Protein AF-A0AAW8DYK6-F1 (afdb_monomer)

Radius of gyration: 87.14 Å; Cα contacts (8 Å, |Δi|>4): 890; chains: 1; bounding box: 174×69×291 Å

Organism: NCBI:txid436515

pLDDT: mean 85.37, std 12.62, range [36.28, 98.88]

Mean predicted aligned error: 20.78 Å

Nearest PDB structures (foldseek):
  3wp8-assembly1_A-3  TM=7.096E-01  e=1.273E-11  Acinetobacter sp. Tol 5
  2gr7-assembly1_B  TM=9.321E-01  e=2.738E-06  Haemophilus influenzae
  3emo-assembly1_B  TM=7.778E-01  e=2.500E-07  Haemophilus influenzae
  2gr8-assembly2_F  TM=9.149E-01  e=6.892E-05  Haemophilus influenzae

InterPro domains:
  IPR005594 Trimeric autotransporter adhesin YadA-like, C-terminal membrane anchor domain [PF03895] (596-650)
  IPR008635 Trimeric autotransporter adhesin YadA-like, stalk domain [PF05662] (486-524)
  IPR008635 Trimeric autotransporter adhesin YadA-like, stalk domain [PF05662] (543-573)
  IPR008640 Trimeric autotransporter adhesin YadA-like, head domain [PF05658] (324-350)
  IPR008640 Trimeric autotransporter adhesin YadA-like, head domain [PF05658] (352-378)
  IPR008640 Trimeric autotransporter adhesin YadA-like, head domain [PF05658] (419-440)
  IPR011049 Serralysin-like metalloprotease, C-terminal [G3DSA:2.150.10.10] (311-384)
  IPR011049 Serralysin-like metalloprotease, C-terminal [G3DSA:2.150.10.10] (410-489)
  IPR011049 Serralysin-like metalloprotease, C-terminal [SSF101967] (318-508)
  IPR011049 Serralysin-like metalloprotease, C-terminal [SSF101967] (529-566)
  IPR045584 Pilin-like [SSF54523] (555-650)

Structure (mmCIF, N/CA/C/O backbone):
data_AF-A0AAW8DYK6-F1
#
_entry.id   AF-A0AAW8DYK6-F1
#
loop_
_atom_site.group_PDB
_atom_site.id
_atom_site.type_symbol
_atom_site.label_atom_id
_atom_site.label_alt_id
_atom_site.label_comp_id
_atom_site.label_asym_id
_atom_site.label_entity_id
_atom_site.label_seq_id
_atom_site.pdbx_PDB_ins_code
_atom_site.Cartn_x
_atom_site.Cartn_y
_atom_site.Cartn_z
_atom_site.occupancy
_atom_site.B_iso_or_equiv
_atom_site.auth_seq_id
_atom_site.auth_comp_id
_atom_site.auth_asym_id
_atom_site.auth_atom_id
_atom_site.pdbx_PDB_model_num
ATOM 1 N N . MET A 1 1 ? 1.230 42.492 115.284 1.00 58.66 1 MET A N 1
ATOM 2 C CA . MET A 1 1 ? 0.742 42.834 113.927 1.00 58.66 1 MET A CA 1
ATOM 3 C C . MET A 1 1 ? 1.812 43.479 113.038 1.00 58.66 1 MET A C 1
ATOM 5 O O . MET A 1 1 ? 1.811 43.166 111.859 1.00 58.66 1 MET A O 1
ATOM 9 N N . SER A 1 2 ? 2.745 44.300 113.548 1.00 58.56 2 SER A N 1
ATOM 10 C CA . SER A 1 2 ? 3.730 45.026 112.711 1.00 58.56 2 SER A CA 1
ATOM 11 C C . SER A 1 2 ? 4.816 44.168 112.032 1.00 58.56 2 SER A C 1
ATOM 13 O O . SER A 1 2 ? 5.280 44.526 110.955 1.00 58.56 2 SER A O 1
ATOM 15 N N . SER A 1 3 ? 5.219 43.036 112.619 1.00 58.53 3 SER A N 1
ATOM 16 C CA . SER A 1 3 ? 6.239 42.132 112.050 1.00 58.53 3 SER A CA 1
ATOM 17 C C . SER A 1 3 ? 5.711 41.234 110.924 1.00 58.53 3 SER A C 1
ATOM 19 O O . SER A 1 3 ? 6.453 40.862 110.013 1.00 58.53 3 SER A O 1
ATOM 21 N N . LEU A 1 4 ? 4.415 40.904 110.969 1.00 60.16 4 LEU A N 1
ATOM 22 C CA . LEU A 1 4 ? 3.748 40.159 109.905 1.00 60.16 4 LEU A CA 1
ATOM 23 C C . LEU A 1 4 ? 3.535 41.063 108.688 1.00 60.16 4 LEU A C 1
ATOM 25 O O . LEU A 1 4 ? 3.834 40.630 107.584 1.00 60.16 4 LEU A O 1
ATOM 29 N N . SER A 1 5 ? 3.145 42.332 108.894 1.00 60.53 5 SER A N 1
ATOM 30 C CA . SER A 1 5 ? 2.970 43.306 107.809 1.00 60.53 5 SER A CA 1
ATOM 31 C C . SER A 1 5 ? 4.272 43.631 107.075 1.00 60.53 5 SER A C 1
ATOM 33 O O . SER A 1 5 ? 4.259 43.735 105.851 1.00 60.53 5 SER A O 1
ATOM 35 N N . THR A 1 6 ? 5.403 43.748 107.786 1.00 68.69 6 THR A N 1
ATOM 36 C CA . THR A 1 6 ? 6.708 43.997 107.152 1.00 68.69 6 THR A CA 1
ATOM 37 C C . THR A 1 6 ? 7.192 42.792 106.351 1.00 68.69 6 THR A C 1
ATOM 39 O O . THR A 1 6 ? 7.628 42.972 105.218 1.00 68.69 6 THR A O 1
ATOM 42 N N . SER A 1 7 ? 7.028 41.571 106.870 1.00 69.06 7 SER A N 1
ATOM 43 C CA . SER A 1 7 ? 7.404 40.334 106.163 1.00 69.06 7 SER A CA 1
ATOM 44 C C . SER A 1 7 ? 6.515 40.055 104.946 1.00 69.06 7 SER A C 1
ATOM 46 O O . SER A 1 7 ? 7.008 39.641 103.900 1.00 69.06 7 SER A O 1
ATOM 48 N N . THR A 1 8 ? 5.207 40.334 105.030 1.00 73.25 8 THR A N 1
ATOM 49 C CA . THR A 1 8 ? 4.325 40.280 103.853 1.00 73.25 8 THR A CA 1
ATOM 50 C C . THR A 1 8 ? 4.643 41.385 102.853 1.00 73.25 8 THR A C 1
ATOM 52 O O . THR A 1 8 ? 4.555 41.139 101.658 1.00 73.25 8 THR A O 1
ATOM 55 N N . SER A 1 9 ? 5.052 42.579 103.300 1.00 74.75 9 SER A N 1
ATOM 56 C CA . SER A 1 9 ? 5.423 43.674 102.392 1.00 74.75 9 SER A CA 1
ATOM 57 C C . SER A 1 9 ? 6.745 43.422 101.662 1.00 74.75 9 SER A C 1
ATOM 59 O O . SER A 1 9 ? 6.841 43.732 100.479 1.00 74.75 9 SER A O 1
ATOM 61 N N . SER A 1 10 ? 7.737 42.814 102.325 1.00 74.94 10 SER A N 1
ATOM 62 C CA . SER A 1 10 ? 9.022 42.454 101.716 1.00 74.94 10 SER A CA 1
ATOM 63 C C . SER A 1 10 ? 8.916 41.211 100.831 1.00 74.94 10 SER A C 1
ATOM 65 O O . SER A 1 10 ? 9.538 41.145 99.772 1.00 74.94 10 SER A O 1
ATOM 67 N N . GLY A 1 11 ? 8.086 40.238 101.220 1.00 78.38 11 GLY A N 1
ATOM 68 C CA . GLY A 1 11 ? 7.734 39.101 100.372 1.00 78.38 11 GLY A CA 1
ATOM 69 C C . GLY A 1 11 ? 6.984 39.542 99.114 1.00 78.38 11 GLY A C 1
ATOM 70 O O . GLY A 1 11 ? 7.321 39.101 98.017 1.00 78.38 11 GLY A O 1
ATOM 71 N N . LEU A 1 12 ? 6.030 40.470 99.254 1.00 79.38 12 LEU A N 1
ATOM 72 C CA . LEU A 1 12 ? 5.294 41.037 98.126 1.00 79.38 12 LEU A CA 1
ATOM 73 C C . LEU A 1 12 ? 6.190 41.911 97.240 1.00 79.38 12 LEU A C 1
ATOM 75 O O . LEU A 1 12 ? 6.109 41.784 96.028 1.00 79.38 12 LEU A O 1
ATOM 79 N N . SER A 1 13 ? 7.092 42.728 97.796 1.00 79.50 13 SER A N 1
ATOM 80 C CA . SER A 1 13 ? 8.023 43.531 96.987 1.00 79.50 13 SER A CA 1
ATOM 81 C C . SER A 1 13 ? 9.039 42.673 96.226 1.00 79.50 13 SER A C 1
ATOM 83 O O . SER A 1 13 ? 9.347 42.970 95.075 1.00 79.50 13 SER A O 1
ATOM 85 N N . THR A 1 14 ? 9.515 41.576 96.826 1.00 82.00 14 THR A N 1
ATOM 86 C CA . THR A 1 14 ? 10.389 40.599 96.156 1.00 82.00 14 THR A CA 1
ATOM 87 C C . THR A 1 14 ? 9.632 39.858 95.055 1.00 82.00 14 THR A C 1
ATOM 89 O O . THR A 1 14 ? 10.159 39.684 93.960 1.00 82.00 14 THR A O 1
ATOM 92 N N . ALA A 1 15 ? 8.377 39.472 95.307 1.00 80.75 15 ALA A N 1
ATOM 93 C CA . ALA A 1 15 ? 7.514 38.878 94.292 1.00 80.75 15 ALA A CA 1
ATOM 94 C C . ALA A 1 15 ? 7.251 39.853 93.132 1.00 80.75 15 ALA A C 1
ATOM 96 O O . ALA A 1 15 ? 7.406 39.455 91.983 1.00 80.75 15 ALA A O 1
ATOM 97 N N . THR A 1 16 ? 6.947 41.125 93.410 1.00 84.38 16 THR A N 1
ATOM 98 C CA . THR A 1 16 ? 6.774 42.165 92.383 1.00 84.38 16 THR A CA 1
ATOM 99 C C . THR A 1 16 ? 8.057 42.387 91.585 1.00 84.38 16 THR A C 1
ATOM 101 O O . THR A 1 16 ? 8.009 42.349 90.366 1.00 84.38 16 THR A O 1
ATOM 104 N N . SER A 1 17 ? 9.220 42.499 92.235 1.00 82.38 17 SER A N 1
ATOM 105 C CA . SER A 1 17 ? 10.518 42.652 91.553 1.00 82.38 17 SER A CA 1
ATOM 106 C C . SER A 1 17 ? 10.873 41.445 90.670 1.00 82.38 17 SER A C 1
ATOM 108 O O . SER A 1 17 ? 11.384 41.600 89.560 1.00 82.38 17 SER A O 1
ATOM 110 N N . ASN A 1 18 ? 10.554 40.227 91.121 1.00 86.81 18 ASN A N 1
ATOM 111 C CA . ASN A 1 18 ? 10.723 39.013 90.323 1.00 86.81 18 ASN A CA 1
ATOM 112 C C . ASN A 1 18 ? 9.743 38.967 89.143 1.00 86.81 18 ASN A C 1
ATOM 114 O O . ASN A 1 18 ? 10.127 38.532 88.061 1.00 86.81 18 ASN A O 1
ATOM 118 N N . ILE A 1 19 ? 8.502 39.426 89.330 1.00 85.50 19 ILE A N 1
ATOM 119 C CA . ILE A 1 19 ? 7.505 39.558 88.258 1.00 85.50 19 ILE A CA 1
ATOM 120 C C . ILE A 1 19 ? 7.951 40.618 87.244 1.00 85.50 19 ILE A C 1
ATOM 122 O O . ILE A 1 19 ? 7.862 40.365 86.048 1.00 85.50 19 ILE A O 1
ATOM 126 N N . ASP A 1 20 ? 8.500 41.748 87.684 1.00 86.38 20 ASP A N 1
ATOM 127 C CA . ASP A 1 20 ? 9.033 42.800 86.812 1.00 86.38 20 ASP A CA 1
ATOM 128 C C . ASP A 1 20 ? 10.287 42.323 86.058 1.00 86.38 20 ASP A C 1
ATOM 130 O O . ASP A 1 20 ? 10.437 42.568 84.860 1.00 86.38 20 ASP A O 1
ATOM 134 N N . SER A 1 21 ? 11.164 41.562 86.717 1.00 83.50 21 SER A N 1
ATOM 135 C CA . SER A 1 21 ? 12.3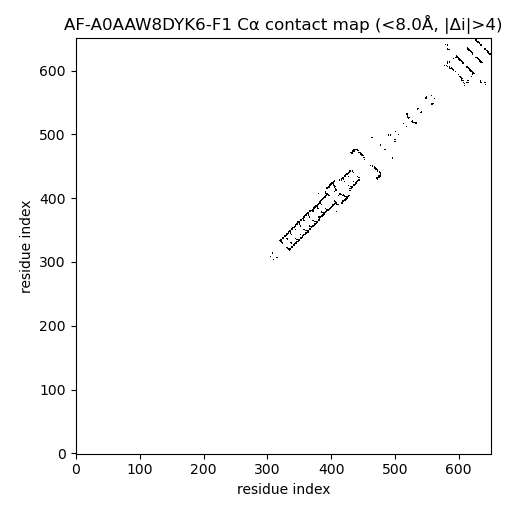37 40.930 86.092 1.00 83.50 21 SER A CA 1
ATOM 136 C C . SER A 1 21 ? 11.935 39.846 85.086 1.00 83.50 21 SER A C 1
ATOM 138 O O . SER A 1 21 ? 12.523 39.731 84.013 1.00 83.50 21 SER A O 1
ATOM 140 N N . LEU A 1 22 ? 10.895 39.066 85.390 1.00 86.50 22 LEU A N 1
ATOM 141 C CA . LEU A 1 22 ? 10.335 38.086 84.464 1.00 86.50 22 LEU A CA 1
ATOM 142 C C . LEU A 1 22 ? 9.609 38.771 83.299 1.00 86.50 22 LEU A C 1
ATOM 144 O O . LEU A 1 22 ? 9.723 38.315 82.170 1.00 86.50 22 LEU A O 1
ATOM 148 N N . SER A 1 23 ? 8.914 39.881 83.548 1.00 85.81 23 SER A N 1
ATOM 149 C CA . SER A 1 23 ? 8.244 40.704 82.536 1.00 85.81 23 SER A CA 1
ATOM 150 C C . SER A 1 23 ? 9.254 41.330 81.572 1.00 85.81 23 SER A C 1
ATOM 152 O O . SER A 1 23 ? 9.101 41.239 80.356 1.00 85.81 23 SER A O 1
ATOM 154 N N . THR A 1 24 ? 10.348 41.885 82.094 1.00 87.69 24 THR A N 1
ATOM 155 C CA . THR A 1 24 ? 11.456 42.410 81.281 1.00 87.69 24 THR A CA 1
ATOM 156 C C . THR A 1 24 ? 12.209 41.293 80.548 1.00 87.69 24 THR A C 1
ATOM 158 O O . THR A 1 24 ? 12.516 41.439 79.364 1.00 87.69 24 THR A O 1
ATOM 161 N N . GLY A 1 25 ? 12.432 40.139 81.185 1.00 88.31 25 GLY A N 1
ATOM 162 C CA . GLY A 1 25 ? 12.988 38.938 80.548 1.00 88.31 25 GLY A CA 1
ATOM 163 C C . GLY A 1 25 ? 12.100 38.376 79.430 1.00 88.31 25 GLY A C 1
ATOM 164 O O . GLY A 1 25 ? 12.584 37.978 78.369 1.00 88.31 25 GLY A O 1
ATOM 165 N N . LEU A 1 26 ? 10.781 38.401 79.617 1.00 86.69 26 LEU A N 1
ATOM 166 C CA . LEU A 1 26 ? 9.815 37.973 78.611 1.00 86.69 26 LEU A CA 1
ATOM 167 C C . LEU A 1 26 ? 9.705 38.994 77.473 1.00 86.69 26 LEU A C 1
ATOM 169 O O . LEU A 1 26 ? 9.664 38.598 76.316 1.00 86.69 26 LEU A O 1
ATOM 173 N N . SER A 1 27 ? 9.742 40.293 77.775 1.00 86.00 27 SER A N 1
ATOM 174 C CA . SER A 1 27 ? 9.750 41.378 76.783 1.00 86.00 27 SER A CA 1
ATOM 175 C C . SER A 1 27 ? 11.005 41.355 75.902 1.00 86.00 27 SER A C 1
ATOM 177 O O . SER A 1 27 ? 10.920 41.474 74.678 1.00 86.00 27 SER A O 1
ATOM 179 N N . THR A 1 28 ? 12.178 41.117 76.496 1.00 88.62 28 THR A N 1
ATOM 180 C CA . THR A 1 28 ? 13.433 40.932 75.746 1.00 88.62 28 THR A CA 1
ATOM 181 C C . THR A 1 28 ? 13.408 39.653 74.913 1.00 88.62 28 THR A C 1
ATOM 183 O O . THR A 1 28 ? 13.816 39.678 73.754 1.00 88.62 28 THR A O 1
ATOM 186 N N . THR A 1 29 ? 12.854 38.558 75.442 1.00 89.50 29 THR A N 1
ATOM 187 C CA . THR A 1 29 ? 12.637 37.324 74.669 1.00 89.50 29 THR A CA 1
ATOM 188 C C . THR A 1 29 ? 11.692 37.562 73.490 1.00 89.50 29 THR A C 1
ATOM 190 O O . THR A 1 29 ? 12.017 37.163 72.376 1.00 89.50 29 THR A O 1
ATOM 193 N N . ASN A 1 30 ? 10.575 38.268 73.694 1.00 89.12 30 ASN A N 1
ATOM 194 C CA . ASN A 1 30 ? 9.631 38.618 72.632 1.00 89.12 30 ASN A CA 1
ATOM 195 C C . ASN A 1 30 ? 10.302 39.484 71.561 1.00 89.12 30 ASN A C 1
ATOM 197 O O . ASN A 1 30 ? 10.228 39.164 70.384 1.00 89.12 30 ASN A O 1
ATOM 201 N N . SER A 1 31 ? 11.056 40.507 71.971 1.00 87.94 31 SER A N 1
ATOM 202 C CA . SER A 1 31 ? 11.798 41.386 71.056 1.00 87.94 31 SER A CA 1
ATOM 203 C C . SER A 1 31 ? 12.863 40.629 70.249 1.00 87.94 31 SER A C 1
ATOM 205 O O . SER A 1 31 ? 13.065 40.906 69.065 1.00 87.94 31 SER A O 1
ATOM 207 N N . ASN A 1 32 ? 13.533 39.646 70.860 1.00 90.50 32 ASN A N 1
ATOM 208 C CA . ASN A 1 32 ? 14.497 38.783 70.176 1.00 90.50 32 ASN A CA 1
ATOM 209 C C . ASN A 1 32 ? 13.809 37.830 69.190 1.00 90.50 32 ASN A C 1
ATOM 211 O O . ASN A 1 32 ? 14.317 37.633 68.087 1.00 90.50 32 ASN A O 1
ATOM 215 N N . VAL A 1 33 ? 12.653 37.267 69.554 1.00 89.44 33 VAL A N 1
ATOM 216 C CA . VAL A 1 33 ? 11.831 36.437 68.660 1.00 89.44 33 VAL A CA 1
ATOM 217 C C . VAL A 1 33 ? 11.301 37.264 67.488 1.00 89.44 33 VAL A C 1
ATOM 219 O O . VAL A 1 33 ? 11.399 36.816 66.348 1.00 89.44 33 VAL A O 1
ATOM 222 N N . ASP A 1 34 ? 10.839 38.489 67.730 1.00 88.38 34 ASP A N 1
ATOM 223 C CA . ASP A 1 34 ? 10.388 39.417 66.689 1.00 88.38 34 ASP A CA 1
ATOM 224 C C . ASP A 1 34 ? 11.538 39.800 65.748 1.00 88.38 34 ASP A C 1
ATOM 226 O O . ASP A 1 34 ? 11.386 39.784 64.525 1.00 88.38 34 ASP A O 1
ATOM 230 N N . SER A 1 35 ? 12.725 40.073 66.296 1.00 87.00 35 SER A N 1
ATOM 231 C CA . SER A 1 35 ? 13.928 40.390 65.514 1.00 87.00 35 SER A CA 1
ATOM 232 C C . SER A 1 35 ? 14.412 39.196 64.690 1.00 87.00 35 SER A C 1
ATOM 234 O O . SER A 1 35 ? 14.801 39.359 63.531 1.00 87.00 35 SER A O 1
ATOM 236 N N . LEU A 1 36 ? 14.356 37.984 65.252 1.00 89.56 36 LEU A N 1
ATOM 237 C CA . LEU A 1 36 ? 14.702 36.750 64.552 1.00 89.56 36 LEU A CA 1
ATOM 238 C C . LEU A 1 36 ? 13.676 36.421 63.462 1.00 89.56 36 LEU A C 1
ATOM 240 O O . LEU A 1 36 ? 14.070 36.053 62.360 1.00 89.56 36 LEU A O 1
ATOM 244 N N . SER A 1 37 ? 12.382 36.609 63.727 1.00 86.06 37 SER A N 1
ATOM 245 C CA . SER A 1 37 ? 11.296 36.463 62.748 1.00 86.06 37 SER A CA 1
ATOM 246 C C . SER A 1 37 ? 11.445 37.462 61.597 1.00 86.06 37 SER A C 1
ATOM 248 O O . SER A 1 37 ? 11.388 37.093 60.422 1.00 86.06 37 SER A O 1
ATOM 250 N N . THR A 1 38 ? 11.753 38.721 61.914 1.00 89.25 38 THR A N 1
ATOM 251 C CA . THR A 1 38 ? 11.997 39.777 60.922 1.00 89.25 38 THR A CA 1
ATOM 252 C C . THR A 1 38 ? 13.256 39.494 60.099 1.00 89.25 38 THR A C 1
ATOM 254 O O . THR A 1 38 ? 13.237 39.609 58.875 1.00 89.25 38 THR A O 1
ATOM 257 N N . SER A 1 39 ? 14.344 39.052 60.735 1.00 88.81 39 SER A N 1
ATOM 258 C CA . SER A 1 39 ? 15.591 38.708 60.036 1.00 88.81 39 SER A CA 1
ATOM 259 C C . SER A 1 39 ? 15.436 37.452 59.176 1.00 88.81 39 SER A C 1
ATOM 261 O O . SER A 1 39 ? 15.937 37.408 58.056 1.00 88.81 39 SER A O 1
ATOM 263 N N . THR A 1 40 ? 14.700 36.448 59.661 1.00 87.94 40 THR A N 1
ATOM 264 C CA . THR A 1 40 ? 14.429 35.205 58.923 1.00 87.94 40 THR A CA 1
ATOM 265 C C . THR A 1 40 ? 13.505 35.465 57.738 1.00 87.94 40 THR A C 1
ATOM 267 O O . THR A 1 40 ? 13.787 34.992 56.642 1.00 87.94 40 THR A O 1
ATOM 270 N N . SER A 1 41 ? 12.443 36.258 57.914 1.00 86.44 41 SER A N 1
ATOM 271 C CA . SER A 1 41 ? 11.548 36.644 56.815 1.00 86.44 41 SER A CA 1
ATOM 272 C C . SER A 1 41 ? 12.256 37.507 55.771 1.00 86.44 41 SER A C 1
ATOM 274 O O . SER A 1 41 ? 12.096 37.245 54.584 1.00 86.44 41 SER A O 1
ATOM 276 N N . SER A 1 42 ? 13.105 38.453 56.189 1.00 89.00 42 SER A N 1
ATOM 277 C CA . SER A 1 42 ? 13.919 39.278 55.280 1.00 89.00 42 SER A CA 1
ATOM 278 C C . SER A 1 42 ? 14.994 38.458 54.552 1.00 89.00 42 SER A C 1
ATOM 280 O O . SER A 1 42 ? 15.257 38.659 53.364 1.00 89.00 42 SER A O 1
ATOM 282 N N . GLY A 1 43 ? 15.617 37.497 55.241 1.00 90.62 43 GLY A N 1
ATOM 283 C CA . GLY A 1 43 ? 16.561 36.556 54.639 1.00 90.62 43 GLY A CA 1
ATOM 284 C C . GLY A 1 43 ? 15.878 35.651 53.614 1.00 90.62 43 GLY A C 1
ATOM 285 O O . GLY A 1 43 ? 16.372 35.495 52.497 1.00 90.62 43 GLY A O 1
ATOM 286 N N . LEU A 1 44 ? 14.700 35.122 53.953 1.00 87.88 44 LEU A N 1
ATOM 287 C CA . LEU A 1 44 ? 13.907 34.281 53.062 1.00 87.88 44 LEU A CA 1
ATOM 288 C C . LEU A 1 44 ? 13.348 35.068 51.871 1.00 87.88 44 LEU A C 1
ATOM 290 O O . LEU A 1 44 ? 13.362 34.555 50.754 1.00 87.88 44 LEU A O 1
ATOM 294 N N . SER A 1 45 ? 12.915 36.317 52.061 1.00 87.75 45 SER A N 1
ATOM 295 C CA . SER A 1 45 ? 12.462 37.173 50.960 1.00 87.75 45 SER A CA 1
ATOM 296 C C . SER A 1 45 ? 13.610 37.498 50.007 1.00 87.75 45 SER A C 1
ATOM 298 O O . SER A 1 45 ? 13.436 37.428 48.798 1.00 87.75 45 SER A O 1
ATOM 300 N N . THR A 1 46 ? 14.808 37.775 50.529 1.00 90.94 46 THR A N 1
ATOM 301 C CA . THR A 1 46 ? 16.004 38.025 49.708 1.00 90.94 46 THR A CA 1
ATOM 302 C C . THR A 1 46 ? 16.419 36.777 48.925 1.00 90.94 46 THR A C 1
ATOM 304 O O . THR A 1 46 ? 16.742 36.869 47.738 1.00 90.94 46 THR A O 1
ATOM 307 N N . ALA A 1 47 ? 16.364 35.599 49.555 1.00 88.25 47 ALA A N 1
ATOM 308 C CA . ALA A 1 47 ? 16.609 34.325 48.885 1.00 88.25 47 ALA A CA 1
ATOM 309 C C . ALA A 1 47 ? 15.563 34.050 47.791 1.00 88.25 47 ALA A C 1
ATOM 311 O O . ALA A 1 47 ? 15.933 33.674 46.682 1.00 88.25 47 ALA A O 1
ATOM 312 N N . THR A 1 48 ? 14.284 34.315 48.068 1.00 89.75 48 THR A N 1
ATOM 313 C CA . THR A 1 48 ? 13.185 34.172 47.097 1.00 89.75 48 THR A CA 1
ATOM 314 C C . THR A 1 48 ? 13.391 35.098 45.899 1.00 89.75 48 THR A C 1
ATOM 316 O O . THR A 1 48 ? 13.438 34.624 44.770 1.00 89.75 48 THR A O 1
ATOM 319 N N . SER A 1 49 ? 13.668 36.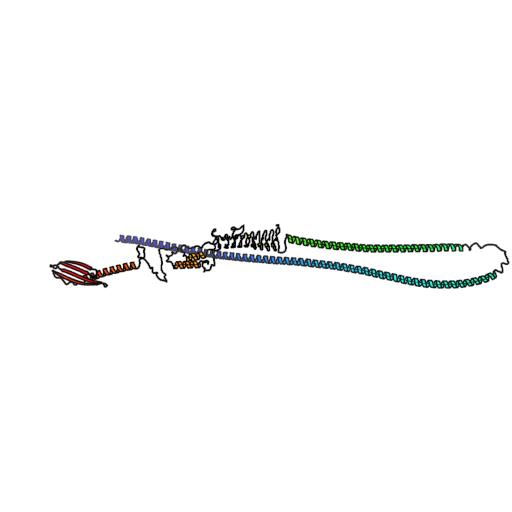385 46.128 1.00 88.88 49 SER A N 1
ATOM 320 C CA . SER A 1 49 ? 13.966 37.349 45.059 1.00 88.88 49 SER A CA 1
ATOM 321 C C . SER A 1 49 ? 15.200 36.969 44.234 1.00 88.88 49 SER A C 1
ATOM 323 O O . SER A 1 49 ? 15.244 37.208 43.025 1.00 88.88 49 SER A O 1
ATOM 325 N N . SER A 1 50 ? 16.215 36.368 44.863 1.00 93.31 50 SER A N 1
ATOM 326 C CA . SER A 1 50 ? 17.413 35.881 44.167 1.00 93.31 50 SER A CA 1
ATOM 327 C C . SER A 1 50 ? 17.106 34.659 43.299 1.00 93.31 50 SER A C 1
ATOM 329 O O . SER A 1 50 ? 17.604 34.566 42.179 1.00 93.31 50 SER A O 1
ATOM 331 N N . ILE A 1 51 ? 16.254 33.750 43.782 1.00 90.94 51 ILE A N 1
ATOM 332 C CA . ILE A 1 51 ? 15.764 32.594 43.020 1.00 90.94 51 ILE A CA 1
ATOM 333 C C . ILE A 1 51 ? 14.896 33.056 41.845 1.00 90.94 51 ILE A C 1
ATOM 335 O O . ILE A 1 51 ? 15.082 32.561 40.736 1.00 90.94 51 ILE A O 1
ATOM 339 N N . ASP A 1 52 ? 14.022 34.043 42.037 1.00 90.25 52 ASP A N 1
ATOM 340 C CA . ASP A 1 52 ? 13.204 34.622 40.963 1.00 90.25 52 ASP A CA 1
ATOM 341 C C . ASP A 1 52 ? 14.070 35.326 39.907 1.00 90.25 52 ASP A C 1
ATOM 343 O O . ASP A 1 52 ? 13.872 35.160 38.700 1.00 90.25 52 ASP A O 1
ATOM 347 N N . SER A 1 53 ? 15.100 36.056 40.341 1.00 87.75 53 SER A N 1
ATOM 348 C CA . SER A 1 53 ? 16.080 36.684 39.443 1.00 87.75 53 SER A CA 1
ATOM 349 C C . SER A 1 53 ? 16.894 35.641 38.668 1.00 87.75 53 SER A C 1
ATOM 351 O O . SER A 1 53 ? 17.160 35.800 37.477 1.00 87.75 53 SER A O 1
ATOM 353 N N . LEU A 1 54 ? 17.254 34.528 39.310 1.00 90.25 54 LEU A N 1
ATOM 354 C CA . LEU A 1 54 ? 17.936 33.421 38.646 1.00 90.25 54 LEU A CA 1
ATOM 355 C C . LEU A 1 54 ? 17.003 32.684 37.674 1.00 90.25 54 LEU A C 1
ATOM 357 O O . LEU A 1 54 ? 17.427 32.329 36.580 1.00 90.25 54 LEU A O 1
ATOM 361 N N . SER A 1 55 ? 15.733 32.501 38.033 1.00 88.06 55 SER A N 1
ATOM 362 C CA . SER A 1 55 ? 14.698 31.893 37.190 1.00 88.06 55 SER A CA 1
ATOM 363 C C . SER A 1 55 ? 14.435 32.722 35.931 1.00 88.06 55 SER A C 1
ATOM 365 O O . SER A 1 55 ? 14.410 32.194 34.815 1.00 88.06 55 SER A O 1
ATOM 367 N N . THR A 1 56 ? 14.325 34.043 36.080 1.00 90.31 56 THR A N 1
ATOM 368 C CA . THR A 1 56 ? 14.187 34.977 34.953 1.00 90.31 56 THR A CA 1
ATOM 369 C C . THR A 1 56 ? 15.457 35.028 34.098 1.00 90.31 56 THR A C 1
ATOM 371 O O . THR A 1 56 ? 15.369 34.970 32.868 1.00 90.31 56 THR A O 1
ATOM 374 N N . GLY A 1 57 ? 16.646 35.035 34.712 1.00 91.25 57 GLY A N 1
ATOM 375 C CA . GLY A 1 57 ? 17.930 34.949 34.007 1.00 91.25 57 GLY A CA 1
ATOM 376 C C . GLY A 1 57 ? 18.105 33.639 33.228 1.00 91.25 57 GLY A C 1
ATOM 377 O O . GLY A 1 57 ? 18.533 33.645 32.069 1.00 91.25 57 GLY A O 1
ATOM 378 N N . LEU A 1 58 ? 17.701 32.512 33.815 1.00 88.31 58 LEU A N 1
ATOM 379 C CA . LEU A 1 58 ? 17.735 31.201 33.171 1.00 88.31 58 LEU A CA 1
ATOM 380 C C . LEU A 1 58 ? 16.707 31.108 32.038 1.00 88.31 58 LEU A C 1
ATOM 382 O O . LEU A 1 58 ? 17.035 30.614 30.963 1.00 88.31 58 LEU A O 1
ATOM 386 N N . SER A 1 59 ? 15.504 31.655 32.225 1.00 86.44 59 SER A N 1
ATOM 387 C CA . SER A 1 59 ? 14.470 31.726 31.181 1.00 86.44 59 SER A CA 1
ATOM 388 C C . SER A 1 59 ? 14.917 32.577 29.990 1.00 86.44 59 SER A C 1
ATOM 390 O O . SER A 1 59 ? 14.705 32.203 28.834 1.00 86.44 59 SER A O 1
ATOM 392 N N . THR A 1 60 ? 15.603 33.690 30.258 1.00 89.56 60 THR A N 1
ATOM 393 C CA . THR A 1 60 ? 16.205 34.547 29.225 1.00 89.56 60 THR A CA 1
ATOM 394 C C . THR A 1 60 ? 17.317 33.804 28.487 1.00 89.56 60 THR A C 1
ATOM 396 O O . THR A 1 60 ? 17.352 33.800 27.259 1.00 89.56 60 THR A O 1
ATOM 399 N N . THR A 1 61 ? 18.182 33.091 29.215 1.00 90.12 61 THR A N 1
ATOM 400 C CA . THR A 1 61 ? 19.240 32.257 28.624 1.00 90.12 61 THR A CA 1
ATOM 401 C C . THR A 1 61 ? 18.651 31.152 27.747 1.00 90.12 61 THR A C 1
ATOM 403 O O . THR A 1 61 ? 19.082 30.980 26.610 1.00 90.12 61 THR A O 1
ATOM 406 N N . ASN A 1 62 ? 17.615 30.456 28.218 1.00 89.06 62 ASN A N 1
ATOM 407 C CA . ASN A 1 62 ? 16.921 29.419 27.457 1.00 89.06 62 ASN A CA 1
ATOM 408 C C . ASN A 1 62 ? 16.258 29.980 26.187 1.00 89.06 62 ASN A C 1
ATOM 410 O O . ASN A 1 62 ? 16.319 29.362 25.124 1.00 89.06 62 ASN A O 1
ATOM 414 N N . SER A 1 63 ? 15.679 31.180 26.273 1.00 87.44 63 SER A N 1
ATOM 415 C CA . SER A 1 63 ? 15.085 31.880 25.126 1.00 87.44 63 SER A CA 1
ATOM 416 C C . SER A 1 63 ? 16.143 32.310 24.107 1.00 87.44 63 SER A C 1
ATOM 418 O O . SER A 1 63 ? 15.936 32.159 22.902 1.00 87.44 63 SER A O 1
ATOM 420 N N . ASN A 1 64 ? 17.306 32.775 24.570 1.00 90.88 64 ASN A N 1
ATOM 421 C CA . ASN A 1 64 ? 18.436 33.134 23.714 1.00 90.88 64 ASN A CA 1
ATOM 422 C C . ASN A 1 64 ? 19.042 31.903 23.030 1.00 90.88 64 ASN A C 1
ATOM 424 O O . ASN A 1 64 ? 19.302 31.945 21.832 1.00 90.88 64 ASN A O 1
ATOM 428 N N . VAL A 1 65 ? 19.210 30.790 23.752 1.00 90.50 65 VAL A N 1
ATOM 429 C CA . VAL A 1 65 ? 19.670 29.512 23.182 1.00 90.50 65 VAL A CA 1
ATOM 430 C C . VAL A 1 65 ? 18.669 28.986 22.157 1.00 90.50 65 VAL A C 1
ATOM 432 O O . VAL A 1 65 ? 19.069 28.577 21.069 1.00 90.50 65 VAL A O 1
ATOM 435 N N . SER A 1 66 ? 17.369 29.067 22.451 1.00 87.19 66 SER A N 1
ATOM 436 C CA . SER A 1 66 ? 16.316 28.688 21.504 1.00 87.19 66 SER A CA 1
ATOM 437 C C . SER A 1 66 ? 16.379 29.553 20.244 1.00 87.19 66 SER A C 1
ATOM 439 O O . SER A 1 66 ? 16.458 29.015 19.144 1.00 87.19 66 SER A O 1
ATOM 441 N N . SER A 1 67 ? 16.466 30.877 20.396 1.00 86.00 67 SER A N 1
ATOM 442 C CA . SER A 1 67 ? 16.564 31.829 19.278 1.00 86.00 67 SER A CA 1
ATOM 443 C C . SER A 1 67 ? 17.836 31.635 18.448 1.00 86.00 67 SER A C 1
ATOM 445 O O . SER A 1 67 ? 17.817 31.756 17.220 1.00 86.00 67 SER A O 1
ATOM 447 N N . LEU A 1 68 ? 18.953 31.304 19.098 1.00 89.19 68 LEU A N 1
ATOM 448 C CA . LEU A 1 68 ? 20.207 30.992 18.426 1.00 89.19 68 LEU A CA 1
ATOM 449 C C . LEU A 1 68 ? 20.109 29.661 17.675 1.00 89.19 68 LEU A C 1
ATOM 451 O O . LEU A 1 68 ? 20.552 29.585 16.535 1.00 89.19 68 LEU A O 1
ATOM 455 N N . SER A 1 69 ? 19.473 28.640 18.258 1.00 84.62 69 SER A N 1
ATOM 456 C CA . SER A 1 69 ? 19.250 27.348 17.599 1.00 84.62 69 SER A CA 1
ATOM 457 C C . SER A 1 69 ? 18.357 27.483 16.363 1.00 84.62 69 SER A C 1
ATOM 459 O O . SER A 1 69 ? 18.680 26.931 15.311 1.00 84.62 69 SER A O 1
ATOM 461 N N . THR A 1 70 ? 17.294 28.293 16.441 1.00 86.25 70 THR A N 1
ATOM 462 C CA . THR A 1 70 ? 16.414 28.567 15.302 1.00 86.25 70 THR A CA 1
ATOM 463 C C . THR A 1 70 ? 17.130 29.380 14.234 1.00 86.25 70 THR A C 1
ATOM 465 O O . THR A 1 70 ? 17.002 29.065 13.055 1.00 86.25 70 THR A O 1
ATOM 468 N N . SER A 1 71 ? 17.927 30.381 14.627 1.00 86.69 71 SER A N 1
ATOM 469 C CA . SER A 1 71 ? 18.702 31.210 13.692 1.00 86.69 71 SER A CA 1
ATOM 470 C C . SER A 1 71 ? 19.829 30.426 13.016 1.00 86.69 71 SER A C 1
ATOM 472 O O . SER A 1 71 ? 20.103 30.614 11.835 1.00 86.69 71 SER A O 1
ATOM 474 N N . PHE A 1 72 ? 20.472 29.509 13.739 1.00 89.75 72 PHE A N 1
ATOM 475 C CA . PHE A 1 72 ? 21.507 28.641 13.188 1.00 89.75 72 PHE A CA 1
ATOM 476 C C . PHE A 1 72 ? 20.911 27.582 12.254 1.00 89.75 72 PHE A C 1
ATOM 478 O O . PHE A 1 72 ? 21.442 27.348 11.172 1.00 89.75 72 PHE A O 1
ATOM 485 N N . SER A 1 73 ? 19.773 26.986 12.624 1.00 84.44 73 SER A N 1
ATOM 486 C CA . SER A 1 73 ? 19.042 26.040 11.775 1.00 84.44 73 SER A CA 1
ATOM 487 C C . SER A 1 73 ? 18.538 26.697 10.484 1.00 84.44 73 SER A C 1
ATOM 489 O O . SER A 1 73 ? 18.744 26.153 9.397 1.00 84.44 73 SER A O 1
ATOM 491 N N . SER A 1 74 ? 17.956 27.899 10.571 1.00 85.88 74 SER A N 1
ATOM 492 C CA . SER A 1 74 ? 17.508 28.653 9.395 1.00 85.88 74 SER A CA 1
ATOM 493 C C . SER A 1 74 ? 18.682 29.124 8.534 1.00 85.88 74 SER A C 1
ATOM 495 O O . SER A 1 74 ? 18.625 29.009 7.307 1.00 85.88 74 SER A O 1
ATOM 497 N N . GLY A 1 75 ? 19.781 29.565 9.153 1.00 89.38 75 GLY A N 1
ATOM 498 C CA . GLY A 1 75 ? 21.029 29.900 8.470 1.00 89.38 75 GLY A CA 1
ATOM 499 C C . GLY A 1 75 ? 21.615 28.708 7.711 1.00 89.38 75 GLY A C 1
ATOM 500 O O . GLY A 1 75 ? 21.947 28.832 6.533 1.00 89.38 75 GLY A O 1
ATOM 501 N N . LEU A 1 76 ? 21.659 27.528 8.336 1.00 85.25 76 LEU A N 1
ATOM 502 C CA . LEU A 1 76 ? 22.150 26.302 7.707 1.00 85.25 76 LEU A CA 1
ATOM 503 C C . LEU A 1 76 ? 21.231 25.826 6.574 1.00 85.25 76 LEU A C 1
ATOM 505 O O . LEU A 1 76 ? 21.721 25.425 5.522 1.00 85.25 76 LEU A O 1
ATOM 509 N N . SER A 1 77 ? 19.909 25.927 6.737 1.00 83.62 77 SER A N 1
ATOM 510 C CA . SER A 1 77 ? 18.937 25.622 5.676 1.00 83.62 77 SER A CA 1
ATOM 511 C C . SER A 1 77 ? 19.067 26.577 4.482 1.00 83.62 77 SER A C 1
ATOM 513 O O . SER A 1 77 ? 18.986 26.166 3.321 1.00 83.62 77 SER A O 1
ATOM 515 N N . THR A 1 78 ? 19.311 27.862 4.747 1.00 88.81 78 THR A N 1
ATOM 516 C CA . THR A 1 78 ? 19.551 28.872 3.705 1.00 88.81 78 THR A CA 1
ATOM 517 C C . THR A 1 78 ? 20.875 28.603 2.984 1.00 88.81 78 THR A C 1
ATOM 519 O O . THR A 1 78 ? 20.938 28.650 1.759 1.00 88.81 78 THR A O 1
ATOM 522 N N . ALA A 1 79 ? 21.925 28.223 3.715 1.00 85.50 79 ALA A N 1
ATOM 523 C CA . ALA A 1 79 ? 23.195 27.818 3.121 1.00 85.50 79 ALA A CA 1
ATOM 524 C C . ALA A 1 79 ? 23.053 26.542 2.273 1.00 85.50 79 ALA A C 1
ATOM 526 O O . ALA A 1 79 ? 23.563 26.489 1.157 1.00 85.50 79 ALA A O 1
ATOM 527 N N . TYR A 1 80 ? 22.313 25.538 2.753 1.00 86.56 80 TYR A N 1
ATOM 528 C CA . TYR A 1 80 ? 22.064 24.295 2.021 1.00 86.56 80 TYR A CA 1
ATOM 529 C C . TYR A 1 80 ? 21.286 24.540 0.722 1.00 86.56 80 TYR A C 1
ATOM 531 O O . TYR A 1 80 ? 21.685 24.065 -0.340 1.00 86.56 80 TYR A O 1
ATOM 539 N N . SER A 1 81 ? 20.216 25.339 0.778 1.00 85.12 81 SER A N 1
ATOM 540 C CA . SER A 1 81 ? 19.451 25.732 -0.415 1.00 85.12 81 SER A CA 1
ATOM 541 C C . SER A 1 81 ? 20.272 26.589 -1.385 1.00 85.12 81 SER A C 1
ATOM 543 O O . SER A 1 81 ? 20.169 26.399 -2.599 1.00 85.12 81 SER A O 1
ATOM 545 N N . GLY A 1 82 ? 21.149 27.462 -0.879 1.00 90.06 82 GLY A N 1
ATOM 546 C CA . GLY A 1 82 ? 22.116 28.211 -1.683 1.00 90.06 82 GLY A CA 1
ATOM 547 C C . GLY A 1 82 ? 23.122 27.304 -2.399 1.00 90.06 82 GLY A C 1
ATOM 548 O O . GLY A 1 82 ? 23.321 27.441 -3.604 1.00 90.06 82 GLY A O 1
ATOM 549 N N . ILE A 1 83 ? 23.698 26.323 -1.699 1.00 88.38 83 ILE A N 1
ATOM 550 C CA . ILE A 1 83 ? 24.622 25.332 -2.276 1.00 88.38 83 ILE A CA 1
ATOM 551 C C . ILE A 1 83 ? 23.910 24.461 -3.316 1.00 88.38 83 ILE A C 1
ATOM 553 O O . ILE A 1 83 ? 24.466 24.196 -4.380 1.00 88.38 83 ILE A O 1
ATOM 557 N N . PHE A 1 84 ? 22.669 24.047 -3.055 1.00 89.31 84 PHE A N 1
ATOM 558 C CA . PHE A 1 84 ? 21.872 23.272 -4.005 1.00 89.31 84 PHE A CA 1
ATOM 559 C C . PHE A 1 84 ? 21.528 24.085 -5.265 1.00 89.31 84 PHE A C 1
ATOM 561 O O . PHE A 1 84 ? 21.662 23.599 -6.390 1.00 89.31 84 PHE A O 1
ATOM 568 N N . SER A 1 85 ? 21.161 25.357 -5.098 1.00 84.19 85 SER A N 1
ATOM 569 C CA . SER A 1 85 ? 20.925 26.289 -6.212 1.00 84.19 85 SER A CA 1
ATOM 570 C C . SER A 1 85 ? 22.204 26.546 -7.017 1.00 84.19 85 SER A C 1
ATOM 572 O O . SER A 1 85 ? 22.181 26.586 -8.244 1.00 84.19 85 SER A O 1
ATOM 574 N N . LEU A 1 86 ? 23.353 26.642 -6.347 1.00 87.75 86 LEU A N 1
ATOM 575 C CA . LEU A 1 86 ? 24.647 26.762 -7.010 1.00 87.75 86 LEU A CA 1
ATOM 576 C C . LEU A 1 86 ? 25.032 25.473 -7.749 1.00 87.75 86 LEU A C 1
ATOM 578 O O . LEU A 1 86 ? 25.532 25.541 -8.865 1.00 87.75 86 LEU A O 1
ATOM 582 N N . SER A 1 87 ? 24.764 24.299 -7.174 1.00 85.56 87 SER A N 1
ATOM 583 C CA . SER A 1 87 ? 25.010 22.996 -7.805 1.00 85.56 87 SER A CA 1
ATOM 584 C C . SER A 1 87 ? 24.168 22.805 -9.069 1.00 85.56 87 SER A C 1
ATOM 586 O O . SER A 1 87 ? 24.682 22.378 -10.107 1.00 85.56 87 SER A O 1
ATOM 588 N N . THR A 1 88 ? 22.890 23.184 -9.019 1.00 85.81 88 THR A N 1
ATOM 589 C CA . THR A 1 88 ? 21.992 23.153 -10.183 1.00 85.81 88 THR A CA 1
ATOM 590 C C . THR A 1 88 ? 22.401 24.185 -11.238 1.00 85.81 88 THR A C 1
ATOM 592 O O . THR A 1 88 ? 22.475 23.850 -12.424 1.00 85.81 88 THR A O 1
ATOM 595 N N . GLY A 1 89 ? 22.771 25.403 -10.829 1.00 88.62 89 GLY A N 1
ATOM 596 C CA . GLY A 1 89 ? 23.322 26.432 -11.718 1.00 88.62 89 GLY A CA 1
ATOM 597 C C . GLY A 1 89 ? 24.634 26.007 -12.388 1.00 88.62 89 GLY A C 1
ATOM 598 O O . GLY A 1 89 ? 24.805 26.177 -13.598 1.00 88.62 89 GLY A O 1
ATOM 599 N N . LEU A 1 90 ? 25.538 25.369 -11.643 1.00 86.38 90 LEU A N 1
ATOM 600 C CA . LEU A 1 90 ? 26.799 24.845 -12.164 1.00 86.38 90 LEU A CA 1
ATOM 601 C C . LEU A 1 90 ? 26.571 23.656 -13.107 1.00 86.38 90 LEU A C 1
ATOM 603 O O . LEU A 1 90 ? 27.196 23.590 -14.161 1.00 86.38 90 LEU A O 1
ATOM 607 N N . SER A 1 91 ? 25.630 22.765 -12.792 1.00 83.44 91 SER A N 1
ATOM 608 C CA . SER A 1 91 ? 25.249 21.645 -13.668 1.00 83.44 91 SER A CA 1
ATOM 609 C C . SER A 1 91 ? 24.641 22.132 -14.985 1.00 83.44 91 SER A C 1
ATOM 611 O O . SER A 1 91 ? 24.958 21.607 -16.054 1.00 83.44 91 SER A O 1
ATOM 613 N N . THR A 1 92 ? 23.818 23.181 -14.925 1.00 87.31 92 THR A N 1
ATOM 614 C CA . THR A 1 92 ? 23.257 23.847 -16.109 1.00 87.31 92 THR A CA 1
ATOM 615 C C . THR A 1 92 ? 24.363 24.493 -16.940 1.00 87.31 92 THR A C 1
ATOM 617 O O . THR A 1 92 ? 24.422 24.299 -18.150 1.00 87.31 92 THR A O 1
ATOM 620 N N . THR A 1 93 ? 25.302 25.187 -16.292 1.00 88.12 93 THR A N 1
ATOM 621 C CA . THR A 1 93 ? 26.469 25.787 -16.958 1.00 88.12 93 THR A CA 1
ATOM 622 C C . THR A 1 93 ? 27.339 24.725 -17.633 1.00 88.12 93 THR A C 1
ATOM 624 O O . THR A 1 93 ? 27.713 24.887 -18.792 1.00 88.12 93 THR A O 1
ATOM 627 N N . ASN A 1 94 ? 27.600 23.602 -16.960 1.00 87.19 94 ASN A N 1
ATOM 628 C CA . ASN A 1 94 ? 28.360 22.482 -17.514 1.00 87.19 94 ASN A CA 1
ATOM 629 C C . ASN A 1 94 ? 27.641 21.836 -18.713 1.00 87.19 94 ASN A C 1
ATOM 631 O O . ASN A 1 94 ? 28.271 21.505 -19.714 1.00 87.19 94 ASN A O 1
ATOM 635 N N . SER A 1 95 ? 26.313 21.718 -18.648 1.00 83.69 95 SER A N 1
ATOM 636 C CA . SER A 1 95 ? 25.490 21.196 -19.748 1.00 83.69 95 SER A CA 1
ATOM 637 C C . SER A 1 95 ? 25.476 22.141 -20.954 1.00 83.69 95 SER A C 1
ATOM 639 O O . SER A 1 95 ? 25.607 21.694 -22.096 1.00 83.69 95 SER A O 1
ATOM 641 N N . ASN A 1 96 ? 25.383 23.450 -20.711 1.00 87.44 96 ASN A N 1
ATOM 642 C CA . ASN A 1 96 ? 25.468 24.475 -21.750 1.00 87.44 96 ASN A CA 1
ATOM 643 C C . ASN A 1 96 ? 26.857 24.492 -22.398 1.00 87.44 96 ASN A C 1
ATOM 645 O O . ASN A 1 96 ? 26.953 24.573 -23.619 1.00 87.44 96 ASN A O 1
ATOM 649 N N . LEU A 1 97 ? 27.928 24.344 -21.611 1.00 89.75 97 LEU A N 1
ATOM 650 C CA . LEU A 1 97 ? 29.297 24.248 -22.119 1.00 89.75 97 LEU A CA 1
ATOM 651 C C . LEU A 1 97 ? 29.510 22.973 -22.951 1.00 89.75 97 LEU A C 1
ATOM 653 O O . LEU A 1 97 ? 30.093 23.039 -24.031 1.00 89.75 97 LEU A O 1
ATOM 657 N N . GLY A 1 98 ? 28.988 21.829 -22.499 1.00 87.56 98 GLY A N 1
ATOM 658 C CA . GLY A 1 98 ? 29.010 20.578 -23.263 1.00 87.56 98 GLY A CA 1
ATOM 659 C C . GLY A 1 98 ? 28.238 20.682 -24.582 1.00 87.56 98 GLY A C 1
ATOM 660 O O . GLY A 1 98 ? 28.723 20.236 -25.624 1.00 87.56 98 GLY A O 1
ATOM 661 N N . SER A 1 99 ? 27.079 21.344 -24.561 1.00 82.38 99 SER A N 1
ATOM 662 C CA . SER A 1 99 ? 26.271 21.605 -25.758 1.00 82.38 99 SER A CA 1
ATOM 663 C C . SER A 1 99 ? 26.984 22.553 -26.720 1.00 82.38 99 SER A C 1
ATOM 665 O O . SER A 1 99 ? 27.061 22.267 -27.908 1.00 82.38 99 SER A O 1
ATOM 667 N N . LEU A 1 100 ? 27.582 23.640 -26.222 1.00 88.31 100 LEU A N 1
ATOM 668 C CA . LEU A 1 100 ? 28.352 24.581 -27.035 1.00 88.31 100 LEU A CA 1
ATOM 669 C C . LEU A 1 100 ? 29.595 23.923 -27.649 1.00 88.31 100 LEU A C 1
ATOM 671 O O . LEU A 1 100 ? 29.880 24.146 -28.824 1.00 88.31 100 LEU A O 1
ATOM 675 N N . SER A 1 101 ? 30.301 23.077 -26.896 1.00 84.81 101 SER A N 1
ATOM 676 C CA . SER A 1 101 ? 31.438 22.290 -27.392 1.00 84.81 101 SER A CA 1
ATOM 677 C C . SER A 1 101 ? 31.012 21.309 -28.493 1.00 84.81 101 SER A C 1
ATOM 679 O O . SER A 1 101 ? 31.644 21.219 -29.550 1.00 84.81 101 SER A O 1
ATOM 681 N N . SER A 1 102 ? 29.873 20.638 -28.307 1.00 82.25 102 SER A N 1
ATOM 682 C CA . SER A 1 102 ? 29.305 19.719 -29.303 1.00 82.25 102 SER A CA 1
ATOM 683 C C . SER A 1 102 ? 28.848 20.459 -30.566 1.00 82.25 102 SER A C 1
ATOM 685 O O . SER A 1 102 ? 29.186 20.062 -31.679 1.00 82.25 102 SER A O 1
ATOM 687 N N . SER A 1 103 ? 28.149 21.585 -30.421 1.00 84.75 103 SER A N 1
ATOM 688 C CA . SER A 1 103 ? 27.718 22.426 -31.546 1.00 84.75 103 SER A CA 1
ATOM 689 C C . SER A 1 103 ? 28.899 23.056 -32.290 1.00 84.75 103 SER A C 1
ATOM 691 O O . SER A 1 103 ? 28.891 23.134 -33.514 1.00 84.75 103 SER A O 1
ATOM 693 N N . THR A 1 104 ? 29.953 23.465 -31.579 1.00 85.94 104 THR A N 1
ATOM 694 C CA . THR A 1 104 ? 31.153 24.045 -32.203 1.00 85.94 104 THR A CA 1
ATOM 695 C C . THR A 1 104 ? 31.958 22.983 -32.950 1.00 85.94 104 THR A C 1
ATOM 697 O O . THR A 1 104 ? 32.388 23.224 -34.074 1.00 85.94 104 THR A O 1
ATOM 700 N N . SER A 1 105 ? 32.136 21.792 -32.371 1.00 81.94 105 SER A N 1
ATOM 701 C CA . SER A 1 105 ? 32.853 20.686 -33.025 1.00 81.94 105 SER A CA 1
ATOM 702 C C . SER A 1 105 ? 32.108 20.147 -34.248 1.00 81.94 105 SER A C 1
ATOM 704 O O . SER A 1 105 ? 32.726 19.924 -35.289 1.00 81.94 105 SER A O 1
ATOM 706 N N . THR A 1 106 ? 30.782 20.011 -34.172 1.00 85.19 106 THR A N 1
ATOM 707 C CA . THR A 1 106 ? 29.943 19.628 -35.322 1.00 85.19 106 THR A CA 1
ATOM 708 C C . THR A 1 106 ? 29.911 20.717 -36.393 1.00 85.19 106 THR A C 1
ATOM 710 O O . THR A 1 106 ? 30.079 20.410 -37.575 1.00 85.19 106 THR A O 1
ATOM 713 N N . GLY A 1 107 ? 29.784 21.989 -36.003 1.00 86.56 107 GLY A N 1
ATOM 714 C CA . GLY A 1 107 ? 29.866 23.130 -36.915 1.00 86.56 107 GLY A CA 1
ATOM 715 C C . GLY A 1 107 ? 31.211 23.198 -37.643 1.00 86.56 107 GLY A C 1
ATOM 716 O O . GLY A 1 107 ? 31.245 23.303 -38.868 1.00 86.56 107 GLY A O 1
ATOM 717 N N . LEU A 1 108 ? 32.322 23.041 -36.917 1.00 84.06 108 LEU A N 1
ATOM 718 C CA . LEU A 1 108 ? 33.666 23.028 -37.496 1.00 84.06 108 LEU A CA 1
ATOM 719 C C . LEU A 1 108 ? 33.903 21.799 -38.385 1.00 84.06 108 LEU A C 1
ATOM 721 O O . LEU A 1 108 ? 34.487 21.928 -39.456 1.00 84.06 108 LEU A O 1
ATOM 725 N N . SER A 1 109 ? 33.413 20.620 -37.993 1.00 79.56 109 SER A N 1
ATOM 726 C CA . SER A 1 109 ? 33.488 19.401 -38.812 1.00 79.56 109 SER A CA 1
ATOM 727 C C . SER A 1 109 ? 32.702 19.542 -40.122 1.00 79.56 109 SER A C 1
ATOM 729 O O . SER A 1 109 ? 33.190 19.165 -41.192 1.00 79.56 109 SER A O 1
ATOM 731 N N . THR A 1 110 ? 31.525 20.168 -40.067 1.00 86.31 110 THR A N 1
ATOM 732 C CA . THR A 1 110 ? 30.696 20.461 -41.246 1.00 86.31 110 THR A CA 1
ATOM 733 C C . THR A 1 110 ? 31.375 21.480 -42.158 1.00 86.31 110 THR A C 1
ATOM 735 O O . THR A 1 110 ? 31.426 21.284 -43.374 1.00 86.31 110 THR A O 1
ATOM 738 N N . ALA A 1 111 ? 31.961 22.538 -41.588 1.00 82.19 111 ALA A N 1
ATOM 739 C CA . ALA A 1 111 ? 32.744 23.515 -42.337 1.00 82.19 111 ALA A CA 1
ATOM 740 C C . ALA A 1 111 ? 33.968 22.863 -43.000 1.00 82.19 111 ALA A C 1
ATOM 742 O O . ALA A 1 111 ? 34.195 23.060 -44.191 1.00 82.19 111 ALA A O 1
ATOM 743 N N . ASN A 1 112 ? 34.703 22.012 -42.279 1.00 84.06 112 ASN A N 1
ATOM 744 C CA . ASN A 1 112 ? 35.849 21.278 -42.814 1.00 84.06 112 ASN A CA 1
ATOM 745 C C . ASN A 1 112 ? 35.445 20.316 -43.943 1.00 84.06 112 ASN A C 1
ATOM 747 O O . ASN A 1 112 ? 36.116 20.243 -44.969 1.00 84.06 112 ASN A O 1
ATOM 751 N N . SER A 1 113 ? 34.307 19.633 -43.801 1.00 81.81 113 SER A N 1
ATOM 752 C CA . SER A 1 113 ? 33.745 18.760 -44.842 1.00 81.81 113 SER A CA 1
ATOM 753 C C . SER A 1 113 ? 33.297 19.549 -46.076 1.00 81.81 113 SER A C 1
ATOM 755 O O . SER A 1 113 ? 33.503 19.111 -47.209 1.00 81.81 113 SER A O 1
ATOM 757 N N . SER A 1 114 ? 32.737 20.743 -45.871 1.00 86.50 114 SER A N 1
ATOM 758 C CA . SER A 1 114 ? 32.350 21.658 -46.950 1.00 86.50 114 SER A CA 1
ATOM 759 C C . SER A 1 114 ? 33.575 22.201 -47.687 1.00 86.50 114 SER A C 1
ATOM 761 O O . SER A 1 114 ? 33.584 22.229 -48.914 1.00 86.50 114 SER A O 1
ATOM 763 N N . ILE A 1 115 ? 34.643 22.554 -46.963 1.00 87.25 115 ILE A N 1
ATOM 764 C CA . ILE A 1 115 ? 35.937 22.950 -47.537 1.00 87.25 115 ILE A CA 1
ATOM 765 C C . ILE A 1 115 ? 36.564 21.783 -48.309 1.00 87.25 115 ILE A C 1
ATOM 767 O O . ILE A 1 115 ? 37.043 21.981 -49.422 1.00 87.25 115 ILE A O 1
ATOM 771 N N . GLY A 1 116 ? 36.514 20.559 -47.774 1.00 86.56 116 GLY A N 1
ATOM 772 C CA . GLY A 1 116 ? 36.965 19.355 -48.475 1.00 86.56 116 GLY A CA 1
ATOM 773 C C . GLY A 1 116 ? 36.182 19.108 -49.767 1.00 86.56 116 GLY A C 1
ATOM 774 O O . GLY A 1 116 ? 36.773 18.867 -50.819 1.00 86.56 116 GLY A O 1
ATOM 775 N N . SER A 1 117 ? 34.858 19.261 -49.724 1.00 79.75 117 SER A N 1
ATOM 776 C CA . SER A 1 117 ? 33.988 19.135 -50.900 1.00 79.75 117 SER A CA 1
ATOM 777 C C . SER A 1 117 ? 34.274 20.221 -51.937 1.00 79.75 117 SER A C 1
ATOM 779 O O . SER A 1 117 ? 34.382 19.920 -53.122 1.00 79.75 117 SER A O 1
ATOM 781 N N . LEU A 1 118 ? 34.479 21.468 -51.502 1.00 84.50 118 LEU A N 1
ATOM 782 C CA . LEU A 1 118 ? 34.852 22.579 -52.376 1.00 84.50 118 LEU A CA 1
ATOM 783 C C . LEU A 1 118 ? 36.241 22.377 -52.993 1.00 84.50 118 LEU A C 1
ATOM 785 O O . LEU A 1 118 ? 36.411 22.621 -54.181 1.00 84.50 118 LEU A O 1
ATOM 789 N N . SER A 1 119 ? 37.214 21.879 -52.228 1.00 83.00 119 SER A N 1
ATOM 790 C CA . SER A 1 119 ? 38.552 21.518 -52.718 1.00 83.00 119 SER A CA 1
ATOM 791 C C . SER A 1 119 ? 38.484 20.418 -53.780 1.00 83.00 119 SER A C 1
ATOM 793 O O . SER A 1 119 ? 39.116 20.511 -54.835 1.00 83.00 119 SER A O 1
ATOM 795 N N . THR A 1 120 ? 37.642 19.409 -53.551 1.00 83.19 120 THR A N 1
ATOM 796 C CA . THR A 1 120 ? 37.399 18.324 -54.510 1.00 83.19 120 THR A CA 1
ATOM 797 C C . THR A 1 120 ? 36.702 18.850 -55.768 1.00 83.19 120 THR A C 1
ATOM 799 O O . THR A 1 120 ? 37.108 18.534 -56.888 1.00 83.19 120 THR A O 1
ATOM 802 N N . GLY A 1 121 ? 35.698 19.717 -55.602 1.00 83.56 121 GLY A N 1
ATOM 803 C CA . GLY A 1 121 ? 35.003 20.393 -56.696 1.00 83.56 121 GLY A CA 1
ATOM 804 C C . GLY A 1 121 ? 35.937 21.280 -57.522 1.00 83.56 121 GLY A C 1
ATOM 805 O O . GLY A 1 121 ? 35.931 21.197 -58.747 1.00 83.56 121 GLY A O 1
ATOM 806 N N . LEU A 1 122 ? 36.807 22.057 -56.871 1.00 83.88 122 LEU A N 1
ATOM 807 C CA . LEU A 1 122 ? 37.801 22.902 -57.531 1.00 83.88 122 LEU A CA 1
ATOM 808 C C . LEU A 1 122 ? 38.867 22.069 -58.252 1.00 83.88 122 LEU A C 1
ATOM 810 O O . LEU A 1 122 ? 39.243 22.404 -59.369 1.00 83.88 122 LEU A O 1
ATOM 814 N N . SER A 1 123 ? 39.305 20.950 -57.670 1.00 78.31 123 SER A N 1
ATOM 815 C CA . SER A 1 123 ? 40.239 20.015 -58.317 1.00 78.31 123 SER A CA 1
ATOM 816 C C . SER A 1 123 ? 39.622 19.359 -59.555 1.00 78.31 123 SER A C 1
ATOM 818 O O . SER A 1 123 ? 40.288 19.204 -60.581 1.00 78.31 123 SER A O 1
ATOM 820 N N . THR A 1 124 ? 38.330 19.031 -59.491 1.00 84.88 124 THR A N 1
ATOM 821 C CA . THR A 1 124 ? 37.563 18.504 -60.628 1.00 84.88 124 THR A CA 1
ATOM 822 C C . THR A 1 124 ? 37.407 19.565 -61.714 1.00 84.88 124 THR A C 1
ATOM 824 O O . THR A 1 124 ? 37.673 19.286 -62.880 1.00 84.88 124 THR A O 1
ATOM 827 N N . ALA A 1 125 ? 37.060 20.800 -61.341 1.00 79.31 125 ALA A N 1
ATOM 828 C CA . ALA A 1 125 ? 36.985 21.925 -62.268 1.00 79.31 125 ALA A CA 1
ATOM 829 C C . ALA A 1 125 ? 38.345 22.204 -62.928 1.00 79.31 125 ALA A C 1
ATOM 831 O O . ALA A 1 125 ? 38.409 22.363 -64.142 1.00 79.31 125 ALA A O 1
ATOM 832 N N . ASN A 1 126 ? 39.440 22.173 -62.165 1.00 81.50 126 ASN A N 1
ATOM 833 C CA . ASN A 1 126 ? 40.796 22.346 -62.685 1.00 81.50 126 ASN A CA 1
ATOM 834 C C . ASN A 1 126 ? 41.191 21.213 -63.648 1.00 81.50 126 ASN A C 1
ATOM 836 O O . ASN A 1 126 ? 41.782 21.458 -64.696 1.00 81.50 126 ASN A O 1
ATOM 840 N N . SER A 1 127 ? 40.803 19.973 -63.341 1.00 79.88 127 SER A N 1
ATOM 841 C CA . SER A 1 127 ? 41.000 18.821 -64.234 1.00 79.88 127 SER A CA 1
ATOM 842 C C . SER A 1 127 ? 40.168 18.941 -65.515 1.00 79.88 127 SER A C 1
ATOM 844 O O . SER A 1 127 ? 40.653 18.619 -66.600 1.00 79.88 127 SER A O 1
ATOM 846 N N . GLY A 1 128 ? 38.941 19.458 -65.409 1.00 84.31 128 GLY A N 1
ATOM 847 C CA . GLY A 1 128 ? 38.080 19.782 -66.545 1.00 84.31 128 GLY A CA 1
ATOM 848 C C . GLY A 1 128 ? 38.666 20.888 -67.423 1.00 84.31 128 GLY A C 1
ATOM 849 O O . GLY A 1 128 ? 38.716 20.730 -68.638 1.00 84.31 128 GLY A O 1
ATOM 850 N N . ILE A 1 129 ? 39.192 21.961 -66.824 1.00 82.69 129 ILE A N 1
ATOM 851 C CA . ILE A 1 129 ? 39.892 23.046 -67.532 1.00 82.69 129 ILE A CA 1
ATOM 852 C C . ILE A 1 129 ? 41.154 22.517 -68.219 1.00 82.69 129 ILE A C 1
ATOM 854 O O . ILE A 1 129 ? 41.384 22.837 -69.381 1.00 82.69 129 ILE A O 1
ATOM 858 N N . ASN A 1 130 ? 41.939 21.662 -67.558 1.00 82.12 130 ASN A N 1
ATOM 859 C CA . ASN A 1 130 ? 43.103 21.025 -68.175 1.00 82.12 130 ASN A CA 1
ATOM 860 C C . ASN A 1 130 ? 42.709 20.118 -69.344 1.00 82.12 130 ASN A C 1
ATOM 862 O O . ASN A 1 130 ? 43.344 20.177 -70.390 1.00 82.12 130 ASN A O 1
ATOM 866 N N . SER A 1 131 ? 41.641 19.332 -69.202 1.00 77.31 131 SER A N 1
ATOM 867 C CA . SER A 1 131 ? 41.127 18.475 -70.281 1.00 77.31 131 SER A CA 1
ATOM 868 C C . SER A 1 131 ? 40.583 19.291 -71.456 1.00 77.31 131 SER A C 1
ATOM 870 O O . SER A 1 131 ? 40.755 18.929 -72.616 1.00 77.31 131 SER A O 1
ATOM 872 N N . LEU A 1 132 ? 39.948 20.430 -71.174 1.00 81.69 132 LEU A N 1
ATOM 873 C CA . LEU A 1 132 ? 39.502 21.358 -72.205 1.00 81.69 132 LEU A CA 1
ATOM 874 C C . LEU A 1 132 ? 40.692 22.054 -72.878 1.00 81.69 132 LEU A C 1
ATOM 876 O O . LEU A 1 132 ? 40.677 22.241 -74.088 1.00 81.69 132 LEU A O 1
ATOM 880 N N . SER A 1 133 ? 41.739 22.391 -72.122 1.00 79.00 133 SER A N 1
ATOM 881 C CA . SER A 1 133 ? 42.988 22.960 -72.639 1.00 79.00 133 SER A CA 1
ATOM 882 C C . SER A 1 133 ? 43.716 21.978 -73.563 1.00 79.00 133 SER A C 1
ATOM 884 O O . SER A 1 133 ? 44.124 22.346 -74.669 1.00 79.00 133 SER A O 1
ATOM 886 N N . THR A 1 134 ? 43.814 20.703 -73.173 1.00 81.06 134 THR A N 1
ATOM 887 C CA . THR A 1 134 ? 44.383 19.653 -74.030 1.00 81.06 134 THR A CA 1
ATOM 888 C C . THR A 1 134 ? 43.513 19.398 -75.258 1.00 81.06 134 THR A C 1
ATOM 890 O O . THR A 1 134 ? 44.058 19.293 -76.357 1.00 81.06 134 THR A O 1
ATOM 893 N N . GLY A 1 135 ? 42.182 19.384 -75.111 1.00 83.62 135 GLY A N 1
ATOM 894 C CA . GLY A 1 135 ? 41.222 19.279 -76.217 1.00 83.62 135 GLY A CA 1
ATOM 895 C C . GLY A 1 135 ? 41.297 20.450 -77.207 1.00 83.62 135 GLY A C 1
ATOM 896 O O . GLY A 1 135 ? 41.283 20.260 -78.426 1.00 83.62 135 GLY A O 1
ATOM 897 N N . LEU A 1 136 ? 41.443 21.678 -76.708 1.00 80.31 136 LEU A N 1
ATOM 898 C CA . LEU A 1 136 ? 41.624 22.869 -77.537 1.00 80.31 136 LEU A CA 1
ATOM 899 C C . LEU A 1 136 ? 42.992 22.862 -78.229 1.00 80.31 136 LEU A C 1
ATOM 901 O O . LEU A 1 136 ? 43.078 23.206 -79.404 1.00 80.31 136 LEU A O 1
ATOM 905 N N . SER A 1 137 ? 44.044 22.403 -77.546 1.00 77.56 137 SER A N 1
ATOM 906 C CA . SER A 1 137 ? 45.379 22.238 -78.136 1.00 77.56 137 SER A CA 1
ATOM 907 C C . SER A 1 137 ? 45.376 21.207 -79.262 1.00 77.56 137 SER A C 1
ATOM 909 O O . SER A 1 137 ? 45.923 21.472 -80.327 1.00 77.56 137 SER A O 1
ATOM 911 N N . THR A 1 138 ? 44.696 20.070 -79.079 1.00 82.12 138 THR A N 1
ATOM 912 C CA . THR A 1 138 ? 44.516 19.068 -80.147 1.00 82.12 138 THR A CA 1
ATOM 913 C C . THR A 1 138 ? 43.698 19.624 -81.301 1.00 82.12 138 THR A C 1
ATOM 915 O O . THR A 1 138 ? 44.065 19.427 -82.454 1.00 82.12 138 THR A O 1
ATOM 918 N N . THR A 1 139 ? 42.634 20.375 -81.017 1.00 82.69 139 THR A N 1
ATOM 919 C CA . THR A 1 139 ? 41.859 21.066 -82.058 1.00 82.69 139 THR A CA 1
ATOM 920 C C . THR A 1 139 ? 42.740 22.049 -82.832 1.00 82.69 139 THR A C 1
ATOM 922 O O . THR A 1 139 ? 42.716 22.052 -84.060 1.00 82.69 139 THR A O 1
ATOM 925 N N . ASN A 1 140 ? 43.585 22.819 -82.146 1.00 77.81 140 ASN A N 1
ATOM 926 C CA . ASN A 1 140 ? 44.532 23.741 -82.767 1.00 77.81 140 ASN A CA 1
ATOM 927 C C . ASN A 1 140 ? 45.587 23.005 -83.614 1.00 77.81 140 ASN A C 1
ATOM 929 O O . ASN A 1 140 ? 45.880 23.427 -84.730 1.00 77.81 140 ASN A O 1
ATOM 933 N N . SER A 1 141 ? 46.108 21.867 -83.144 1.00 77.69 141 SER A N 1
ATOM 934 C CA . SER A 1 141 ? 47.014 21.002 -83.914 1.00 77.69 141 SER A CA 1
ATOM 935 C C . SER A 1 141 ? 46.337 20.379 -85.136 1.00 77.69 141 SER A C 1
ATOM 937 O O . SER A 1 141 ? 46.959 20.288 -86.194 1.00 77.69 141 SER A O 1
ATOM 939 N N . ASN A 1 142 ? 45.063 19.996 -85.030 1.00 82.75 142 ASN A N 1
ATOM 940 C CA . ASN A 1 142 ? 44.273 19.477 -86.147 1.00 82.75 142 ASN A CA 1
ATOM 941 C C . ASN A 1 142 ? 44.013 20.570 -87.190 1.00 82.75 142 ASN A C 1
ATOM 943 O O . ASN A 1 142 ? 44.195 20.326 -88.379 1.00 82.75 142 ASN A O 1
ATOM 947 N N . VAL A 1 143 ? 43.660 21.787 -86.761 1.00 80.50 143 VAL A N 1
ATOM 948 C CA . VAL A 1 143 ? 43.529 22.959 -87.644 1.00 80.50 143 VAL A CA 1
ATOM 949 C C . VAL A 1 143 ? 44.871 23.295 -88.302 1.00 80.50 143 VAL A C 1
ATOM 951 O O . VAL A 1 143 ? 44.912 23.546 -89.505 1.00 80.50 143 VAL A O 1
ATOM 954 N N . GLY A 1 144 ? 45.979 23.230 -87.558 1.00 83.62 144 GLY A N 1
ATOM 955 C CA . GLY A 1 144 ? 47.332 23.392 -88.096 1.00 83.62 144 GLY A CA 1
ATOM 956 C C . GLY A 1 144 ? 47.677 22.334 -89.146 1.00 83.62 144 GLY A C 1
ATOM 957 O O . GLY A 1 144 ? 48.127 22.673 -90.235 1.00 83.62 144 GLY A O 1
ATOM 958 N N . SER A 1 145 ? 47.379 21.064 -88.869 1.00 77.38 145 SER A N 1
ATOM 959 C CA . SER A 1 145 ? 47.609 19.947 -89.795 1.00 77.38 145 SER A CA 1
ATOM 960 C C . SER A 1 145 ? 46.740 20.054 -91.047 1.00 77.38 145 SER A C 1
ATOM 962 O O . SER A 1 145 ? 47.218 19.807 -92.151 1.00 77.38 145 SER A O 1
ATOM 964 N N . LEU A 1 146 ? 45.482 20.479 -90.900 1.00 83.06 146 LEU A N 1
ATOM 965 C CA . LEU A 1 146 ? 44.583 20.741 -92.021 1.00 83.06 146 LEU A CA 1
ATOM 966 C C . LEU A 1 146 ? 45.070 21.931 -92.861 1.00 83.06 146 LEU A C 1
ATOM 968 O O . LEU A 1 146 ? 45.025 21.863 -94.085 1.00 83.06 146 LEU A O 1
ATOM 972 N N . SER A 1 147 ? 45.595 22.984 -92.226 1.00 76.19 147 SER A N 1
ATOM 973 C CA . SER A 1 147 ? 46.225 24.128 -92.900 1.00 76.19 147 SER A CA 1
ATOM 974 C C . SER A 1 147 ? 47.472 23.713 -93.691 1.00 76.19 147 SER A C 1
ATOM 976 O O . SER A 1 147 ? 47.628 24.085 -94.859 1.00 76.19 147 SER A O 1
ATOM 978 N N . SER A 1 148 ? 48.329 22.869 -93.106 1.00 79.75 148 SER A N 1
ATOM 979 C CA . SER A 1 148 ? 49.474 22.277 -93.805 1.00 79.75 148 SER A CA 1
ATOM 980 C C . SER A 1 148 ? 49.028 21.376 -94.957 1.00 79.75 148 SER A C 1
ATOM 982 O O . SER A 1 148 ? 49.543 21.521 -96.059 1.00 79.75 148 SER A O 1
ATOM 984 N N . GLY A 1 149 ? 48.027 20.515 -94.750 1.00 83.31 149 GLY A N 1
ATOM 985 C CA . GLY A 1 149 ? 47.467 19.649 -95.791 1.00 83.31 149 GLY A CA 1
ATOM 986 C C . GLY A 1 149 ? 46.832 20.430 -96.946 1.00 83.31 149 GLY A C 1
ATOM 987 O O . GLY A 1 149 ? 47.026 20.082 -98.114 1.00 83.31 149 GLY A O 1
ATOM 988 N N . LEU A 1 150 ? 46.138 21.532 -96.650 1.00 80.19 150 LEU A N 1
ATOM 989 C CA . LEU A 1 150 ? 45.599 22.440 -97.662 1.00 80.19 150 LEU A CA 1
ATOM 990 C C . LEU A 1 150 ? 46.722 23.177 -98.406 1.00 80.19 150 LEU A C 1
ATOM 992 O O . LEU A 1 150 ? 46.654 23.296 -99.626 1.00 80.19 150 LEU A O 1
ATOM 996 N N . SER A 1 151 ? 47.789 23.591 -97.712 1.00 76.06 151 SER A N 1
ATOM 997 C CA . SER A 1 151 ? 48.987 24.156 -98.352 1.00 76.06 151 SER A CA 1
ATOM 998 C C . SER A 1 151 ? 49.673 23.148 -99.271 1.00 76.06 151 SER A C 1
ATOM 1000 O O . SER A 1 151 ? 49.989 23.493 -100.403 1.00 76.06 151 SER A O 1
ATOM 1002 N N . THR A 1 152 ? 49.836 21.891 -98.847 1.00 82.12 152 THR A N 1
ATOM 1003 C CA . THR A 1 152 ? 50.367 20.815 -99.696 1.00 82.12 152 THR A CA 1
ATOM 1004 C C . THR A 1 152 ? 49.475 20.578 -100.908 1.00 82.12 152 THR A C 1
ATOM 1006 O O . THR A 1 152 ? 49.977 20.451 -102.020 1.00 82.12 152 THR A O 1
ATOM 1009 N N . THR A 1 153 ? 48.152 20.581 -100.729 1.00 83.19 153 THR A N 1
ATOM 1010 C CA . THR A 1 153 ? 47.194 20.471 -101.839 1.00 83.19 153 THR A CA 1
ATOM 1011 C C . THR A 1 153 ? 47.349 21.639 -102.815 1.00 83.19 153 THR A C 1
ATOM 1013 O O . THR A 1 153 ? 47.404 21.421 -104.023 1.00 83.19 153 THR A O 1
ATOM 1016 N N . ASN A 1 154 ? 47.510 22.864 -102.309 1.00 76.69 154 ASN A N 1
ATOM 1017 C CA . ASN A 1 154 ? 47.744 24.054 -103.122 1.00 76.69 154 ASN A CA 1
ATOM 1018 C C . ASN A 1 154 ? 49.095 23.993 -103.865 1.00 76.69 154 ASN A C 1
ATOM 1020 O O . ASN A 1 154 ? 49.162 24.299 -105.053 1.00 76.69 154 ASN A O 1
ATOM 1024 N N . SER A 1 155 ? 50.165 23.526 -103.213 1.00 78.38 155 SER A N 1
ATOM 1025 C CA . SER A 1 155 ? 51.480 23.303 -103.832 1.00 78.38 155 SER A CA 1
ATOM 1026 C C . SER A 1 155 ? 51.447 22.201 -104.889 1.00 78.38 155 SER A C 1
ATOM 1028 O O . SER A 1 155 ? 52.060 22.358 -105.946 1.00 78.38 155 SER A O 1
ATOM 1030 N N . ASN A 1 156 ? 50.711 21.116 -104.646 1.00 80.81 156 ASN A N 1
ATOM 1031 C CA . ASN A 1 156 ? 50.503 20.039 -105.611 1.00 80.81 156 ASN A CA 1
ATOM 1032 C C . ASN A 1 156 ? 49.709 20.538 -106.820 1.00 80.81 156 ASN A C 1
ATOM 1034 O O . ASN A 1 156 ? 50.089 20.246 -107.948 1.00 80.81 156 ASN A O 1
ATOM 1038 N N . LEU A 1 157 ? 48.659 21.338 -106.608 1.00 80.06 157 LEU A N 1
ATOM 1039 C CA . LEU A 1 157 ? 47.882 21.948 -107.687 1.00 80.06 157 LEU A CA 1
ATOM 1040 C C . LEU A 1 157 ? 48.731 22.935 -108.504 1.00 80.06 157 LEU A C 1
ATOM 1042 O O . LEU A 1 157 ? 48.667 22.925 -109.731 1.00 80.06 157 LEU A O 1
ATOM 1046 N N . ASN A 1 158 ? 49.582 23.730 -107.850 1.00 77.75 158 ASN A N 1
ATOM 1047 C CA . ASN A 1 158 ? 50.509 24.638 -108.526 1.00 77.75 158 ASN A CA 1
ATOM 1048 C C . ASN A 1 158 ? 51.596 23.878 -109.308 1.00 77.75 158 ASN A C 1
ATOM 1050 O O . ASN A 1 158 ? 51.941 24.247 -110.430 1.00 77.75 158 ASN A O 1
ATOM 1054 N N . SER A 1 159 ? 52.098 22.776 -108.746 1.00 75.62 159 SER A N 1
ATOM 1055 C CA . SER A 1 159 ? 53.056 21.891 -109.415 1.00 75.62 159 SER A CA 1
ATOM 1056 C C . SER A 1 159 ? 52.414 21.201 -110.613 1.00 75.62 159 SER A C 1
ATOM 1058 O O . SER A 1 159 ? 52.997 21.205 -111.687 1.00 75.62 159 SER A O 1
ATOM 1060 N N . LEU A 1 160 ? 51.182 20.701 -110.481 1.00 82.12 160 LEU A N 1
ATOM 1061 C CA . LEU A 1 160 ? 50.423 20.108 -111.581 1.00 82.12 160 LEU A CA 1
ATOM 1062 C C . LEU A 1 160 ? 50.119 21.137 -112.677 1.00 82.12 160 LEU A C 1
ATOM 1064 O O . LEU A 1 160 ? 50.260 20.824 -113.857 1.00 82.12 160 LEU A O 1
ATOM 1068 N N . SER A 1 161 ? 49.768 22.370 -112.302 1.00 71.88 161 SER A N 1
ATOM 1069 C CA . SER A 1 161 ? 49.608 23.497 -113.230 1.00 71.88 161 SER A CA 1
ATOM 1070 C C . SER A 1 161 ? 50.911 23.781 -113.993 1.00 71.88 161 SER A C 1
ATOM 1072 O O . SER A 1 161 ? 50.910 23.856 -115.222 1.00 71.88 161 SER A O 1
ATOM 1074 N N . THR A 1 162 ? 52.048 23.819 -113.288 1.00 76.06 162 THR A N 1
ATOM 1075 C CA . THR A 1 162 ? 53.386 24.036 -113.872 1.00 76.06 162 THR A CA 1
ATOM 1076 C C . THR A 1 162 ? 53.832 22.868 -114.756 1.00 76.06 162 THR A C 1
ATOM 1078 O O . THR A 1 162 ? 54.381 23.078 -115.835 1.00 76.06 162 THR A O 1
ATOM 1081 N N . SER A 1 163 ? 53.578 21.625 -114.346 1.00 75.19 163 SER A N 1
ATOM 1082 C CA . SER A 1 163 ? 53.874 20.426 -115.135 1.00 75.19 163 SER A CA 1
ATOM 1083 C C . SER A 1 163 ? 52.986 20.332 -116.372 1.00 75.19 163 SER A C 1
ATOM 1085 O O . SER A 1 163 ? 53.473 19.942 -117.427 1.00 75.19 163 SER A O 1
ATOM 1087 N N . THR A 1 164 ? 51.716 20.736 -116.284 1.00 77.50 164 THR A N 1
ATOM 1088 C CA . THR A 1 164 ? 50.802 20.775 -117.435 1.00 77.50 164 THR A CA 1
ATOM 1089 C C . THR A 1 164 ? 51.214 21.872 -118.418 1.00 77.50 164 THR A C 1
ATOM 1091 O O . THR A 1 164 ? 51.258 21.618 -119.620 1.00 77.50 164 THR A O 1
ATOM 1094 N N . SER A 1 165 ? 51.600 23.062 -117.935 1.00 68.88 165 SER A N 1
ATOM 1095 C CA . SER A 1 165 ? 52.097 24.145 -118.796 1.00 68.88 165 SER A CA 1
ATOM 1096 C C . SER A 1 165 ? 53.441 23.797 -119.451 1.00 68.88 165 SER A C 1
ATOM 1098 O O . SER A 1 165 ? 53.612 24.016 -120.649 1.00 68.88 165 SER A O 1
ATOM 1100 N N . SER A 1 166 ? 54.362 23.176 -118.706 1.00 74.50 166 SER A N 1
ATOM 1101 C CA . SER A 1 166 ? 55.664 22.711 -119.211 1.00 74.50 166 SER A CA 1
ATOM 1102 C C . SER A 1 166 ? 55.519 21.522 -120.160 1.00 74.50 166 SER A C 1
ATOM 1104 O O . SER A 1 166 ? 56.211 21.446 -121.173 1.00 74.50 166 SER A O 1
ATOM 1106 N N . GLY A 1 167 ? 54.592 20.606 -119.876 1.00 77.62 167 GLY A N 1
ATOM 1107 C CA . GLY A 1 167 ? 54.239 19.499 -120.762 1.00 77.62 167 GLY A CA 1
ATOM 1108 C C . GLY A 1 167 ? 53.671 20.010 -122.082 1.00 77.62 167 GLY A C 1
ATOM 1109 O O . GLY A 1 167 ? 54.138 19.610 -123.146 1.00 77.62 167 GLY A O 1
ATOM 1110 N N . LEU A 1 168 ? 52.742 20.970 -122.034 1.00 72.94 168 LEU A N 1
ATOM 1111 C CA . LEU A 1 168 ? 52.189 21.603 -123.231 1.00 72.94 168 LEU A CA 1
ATOM 1112 C C . LEU A 1 168 ? 53.249 22.407 -124.008 1.00 72.94 168 LEU A C 1
ATOM 1114 O O . LEU A 1 168 ? 53.258 22.365 -125.240 1.00 72.94 168 LEU A O 1
ATOM 1118 N N . SER A 1 169 ? 54.190 23.079 -123.329 1.00 68.31 169 SER A N 1
ATOM 1119 C CA . SER A 1 169 ? 55.309 23.773 -123.991 1.00 68.31 169 SER A CA 1
ATOM 1120 C C . SER A 1 169 ? 56.311 22.798 -124.623 1.00 68.31 169 SER A C 1
ATOM 1122 O O . SER A 1 169 ? 56.807 23.051 -125.722 1.00 68.31 169 SER A O 1
ATOM 1124 N N . THR A 1 170 ? 56.552 21.647 -123.990 1.00 76.62 170 THR A N 1
ATOM 1125 C CA . THR A 1 170 ? 57.399 20.570 -124.523 1.00 76.62 170 THR A CA 1
ATOM 1126 C C . THR A 1 170 ? 56.752 19.931 -125.746 1.00 76.62 170 THR A C 1
ATOM 1128 O O . THR A 1 170 ? 57.431 19.719 -126.748 1.00 76.62 170 THR A O 1
ATOM 1131 N N . VAL A 1 171 ? 55.435 19.694 -125.721 1.00 75.38 171 VAL A N 1
ATOM 1132 C CA . VAL A 1 171 ? 54.669 19.235 -126.893 1.00 75.38 171 VAL A CA 1
ATOM 1133 C C . VAL A 1 171 ? 54.745 20.272 -128.015 1.00 75.38 171 VAL A C 1
ATOM 1135 O O . VAL A 1 171 ? 55.068 19.917 -129.145 1.00 75.38 171 VAL A O 1
ATOM 1138 N N . THR A 1 172 ? 54.564 21.558 -127.705 1.00 69.94 172 THR A N 1
ATOM 1139 C CA . THR A 1 172 ? 54.701 22.659 -128.678 1.00 69.94 172 THR A CA 1
ATOM 1140 C C . THR A 1 172 ? 56.109 22.701 -129.293 1.00 69.94 172 THR A C 1
ATOM 1142 O O . THR A 1 172 ? 56.264 22.803 -130.509 1.00 69.94 172 THR A O 1
ATOM 1145 N N . SER A 1 173 ? 57.152 22.544 -128.472 1.00 70.12 173 SER A N 1
ATOM 1146 C CA . SER A 1 173 ? 58.560 22.527 -128.902 1.00 70.12 173 SER A CA 1
ATOM 1147 C C . SER A 1 173 ? 58.908 21.277 -129.712 1.00 70.12 173 SER A C 1
ATOM 1149 O O . SER A 1 173 ? 59.672 21.356 -130.673 1.00 70.12 173 SER A O 1
ATOM 1151 N N . SER A 1 174 ? 58.318 20.131 -129.369 1.00 75.31 174 SER A N 1
ATOM 1152 C CA . SER A 1 174 ? 58.471 18.871 -130.101 1.00 75.31 174 SER A CA 1
ATOM 1153 C C . SER A 1 174 ? 57.796 18.945 -131.470 1.00 75.31 174 SER A C 1
ATOM 1155 O O . SER A 1 174 ? 58.392 18.525 -132.456 1.00 75.31 174 SER A O 1
ATOM 1157 N N . VAL A 1 175 ? 56.607 19.556 -131.566 1.00 70.25 175 VAL A N 1
ATOM 1158 C CA . VAL A 1 175 ? 55.926 19.834 -132.844 1.00 70.25 175 VAL A CA 1
ATOM 1159 C C . VAL A 1 175 ? 56.744 20.805 -133.708 1.00 70.25 175 VAL A C 1
ATOM 1161 O O . VAL A 1 175 ? 56.914 20.551 -134.899 1.00 70.25 175 VAL A O 1
ATOM 1164 N N . ASN A 1 176 ? 57.339 21.853 -133.122 1.00 68.25 176 ASN A N 1
ATOM 1165 C CA . ASN A 1 176 ? 58.247 22.771 -133.832 1.00 68.25 176 ASN A CA 1
ATOM 1166 C C . ASN A 1 176 ? 59.572 22.108 -134.259 1.00 68.25 176 ASN A C 1
ATOM 1168 O O . ASN A 1 176 ? 60.126 22.413 -135.315 1.00 68.25 176 ASN A O 1
ATOM 1172 N N . SER A 1 177 ? 60.095 21.181 -133.458 1.00 68.00 177 SER A N 1
ATOM 1173 C CA . SER A 1 177 ? 61.309 20.426 -133.797 1.00 68.00 177 SER A CA 1
ATOM 1174 C C . SER A 1 177 ? 61.028 19.391 -134.886 1.00 68.00 177 SER A C 1
ATOM 1176 O O . SER A 1 177 ? 61.860 19.186 -135.769 1.00 68.00 177 SER A O 1
ATOM 1178 N N . LEU A 1 178 ? 59.836 18.786 -134.879 1.00 73.44 178 LEU A N 1
ATOM 1179 C CA . LEU A 1 178 ? 59.370 17.890 -135.933 1.00 73.44 178 LEU A CA 1
ATOM 1180 C C . LEU A 1 178 ? 59.128 18.655 -137.240 1.00 73.44 178 LEU A C 1
ATOM 1182 O O . LEU A 1 178 ? 59.565 18.191 -138.289 1.00 73.44 178 LEU A O 1
ATOM 1186 N N . SER A 1 179 ? 58.531 19.852 -137.193 1.00 58.31 179 SER A N 1
ATOM 1187 C CA . SER A 1 179 ? 58.380 20.708 -138.380 1.00 58.31 179 SER A CA 1
ATOM 1188 C C . SER A 1 179 ? 59.741 21.128 -138.957 1.00 58.31 179 SER A C 1
ATOM 1190 O O . SER A 1 179 ? 59.948 21.058 -140.169 1.00 58.31 179 SER A O 1
ATOM 1192 N N . SER A 1 180 ? 60.709 21.449 -138.091 1.00 60.72 180 SER A N 1
ATOM 1193 C CA . SER A 1 180 ? 62.095 21.759 -138.474 1.00 60.72 180 SER A CA 1
ATOM 1194 C C . SER A 1 180 ? 62.833 20.539 -139.046 1.00 60.72 180 SER A C 1
ATOM 1196 O O . SER A 1 180 ? 63.595 20.669 -140.005 1.00 60.72 180 SER A O 1
ATOM 1198 N N . SER A 1 181 ? 62.570 19.342 -138.514 1.00 66.69 181 SER A N 1
ATOM 1199 C CA . SER A 1 181 ? 63.148 18.072 -138.984 1.00 66.69 181 SER A CA 1
ATOM 1200 C C . SER A 1 181 ? 62.562 17.622 -140.329 1.00 66.69 181 SER A C 1
ATOM 1202 O O . SER A 1 181 ? 63.291 17.129 -141.183 1.00 66.69 181 SER A O 1
ATOM 1204 N N . VAL A 1 182 ? 61.265 17.846 -140.573 1.00 66.38 182 VAL A N 1
ATOM 1205 C CA . VAL A 1 182 ? 60.626 17.601 -141.882 1.00 66.38 182 VAL A CA 1
ATOM 1206 C C . VAL A 1 182 ? 61.141 18.595 -142.932 1.00 66.38 182 VAL A C 1
ATOM 1208 O O . VAL A 1 182 ? 61.445 18.195 -144.055 1.00 66.38 182 VAL A O 1
ATOM 1211 N N . SER A 1 183 ? 61.329 19.865 -142.556 1.00 54.78 183 SER A N 1
ATOM 1212 C CA . SER A 1 183 ? 61.917 20.902 -143.421 1.00 54.78 183 SER A CA 1
ATOM 1213 C C . SER A 1 183 ? 63.375 20.589 -143.810 1.00 54.78 183 SER A C 1
ATOM 1215 O O . SER A 1 183 ? 63.752 20.685 -144.979 1.00 54.78 183 SER A O 1
ATOM 1217 N N . THR A 1 184 ? 64.186 20.116 -142.856 1.00 61.59 184 THR A N 1
ATOM 1218 C CA . THR A 1 184 ? 65.585 19.702 -143.095 1.00 61.59 184 THR A CA 1
ATOM 1219 C C . THR A 1 184 ? 65.713 18.339 -143.793 1.00 61.59 184 THR A C 1
ATOM 1221 O O . THR A 1 184 ? 66.646 18.122 -144.567 1.00 61.59 184 THR A O 1
ATOM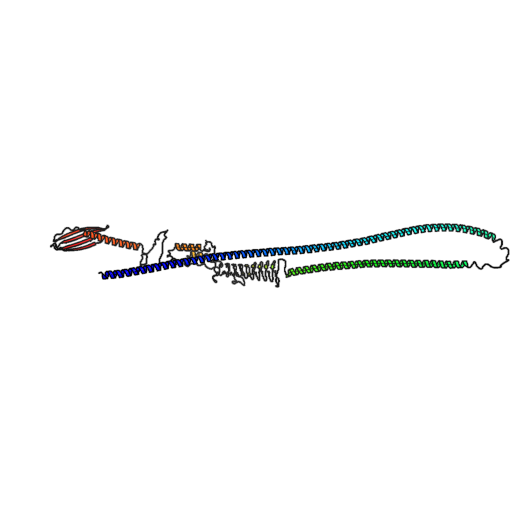 1224 N N . GLY A 1 185 ? 64.755 17.425 -143.610 1.00 65.62 185 GLY A N 1
ATOM 1225 C CA . GLY A 1 185 ? 64.659 16.167 -144.364 1.00 65.62 185 GLY A CA 1
ATOM 1226 C C . GLY A 1 185 ? 64.329 16.373 -145.851 1.00 65.62 185 GLY A C 1
ATOM 1227 O O . GLY A 1 185 ? 64.852 15.670 -146.723 1.00 65.62 185 GLY A O 1
ATOM 1228 N N . LEU A 1 186 ? 63.510 17.383 -146.159 1.00 56.06 186 LEU A N 1
ATOM 1229 C CA . LEU A 1 186 ? 63.183 17.772 -147.532 1.00 56.06 186 LEU A CA 1
ATOM 1230 C C . LEU A 1 186 ? 64.362 18.494 -148.218 1.00 56.06 186 LEU A C 1
ATOM 1232 O O . LEU A 1 186 ? 64.635 18.231 -149.389 1.00 56.06 186 LEU A O 1
ATOM 1236 N N . SER A 1 187 ? 65.129 19.315 -147.485 1.00 53.94 187 SER A N 1
ATOM 1237 C CA . SER A 1 187 ? 66.327 19.994 -148.015 1.00 53.94 187 SER A CA 1
ATOM 1238 C C . SER A 1 187 ? 67.535 19.064 -148.204 1.00 53.94 187 SER A C 1
ATOM 1240 O O . SER A 1 187 ? 68.286 19.219 -149.166 1.00 53.94 187 SER A O 1
ATOM 1242 N N . THR A 1 188 ? 67.692 18.039 -147.359 1.00 60.31 188 THR A N 1
ATOM 1243 C CA . THR A 1 188 ? 68.717 16.988 -147.527 1.00 60.31 188 THR A CA 1
ATOM 1244 C C . THR A 1 188 ? 68.394 16.001 -148.653 1.00 60.31 188 THR A C 1
ATOM 1246 O O . THR A 1 188 ? 69.302 15.407 -149.230 1.00 60.31 188 THR A O 1
ATOM 1249 N N . SER A 1 189 ? 67.120 15.843 -149.024 1.00 56.19 189 SER A N 1
ATOM 1250 C CA . SER A 1 189 ? 66.727 15.075 -150.215 1.00 56.19 189 SER A CA 1
ATOM 1251 C C . SER A 1 189 ? 66.962 15.862 -151.513 1.00 56.19 189 SER A C 1
ATOM 1253 O O . SER A 1 189 ? 67.382 15.269 -152.505 1.00 56.19 189 SER A O 1
ATOM 1255 N N . ALA A 1 190 ? 66.797 17.191 -151.490 1.00 55.31 190 ALA A N 1
ATOM 1256 C CA . ALA A 1 190 ? 67.138 18.082 -152.604 1.00 55.31 190 ALA A CA 1
ATOM 1257 C C . ALA A 1 190 ? 68.659 18.125 -152.884 1.00 55.31 190 ALA A C 1
ATOM 1259 O O . ALA A 1 190 ? 69.074 17.993 -154.031 1.00 55.31 190 ALA A O 1
ATOM 1260 N N . SER A 1 191 ? 69.507 18.166 -151.849 1.00 52.03 191 SER A N 1
ATOM 1261 C CA . SER A 1 191 ? 70.975 18.176 -152.010 1.00 52.03 191 SER A CA 1
ATOM 1262 C C . SER A 1 191 ? 71.585 16.823 -152.419 1.00 52.03 191 SER A C 1
ATOM 1264 O O . SER A 1 191 ? 72.659 16.774 -153.026 1.00 52.03 191 SER A O 1
ATOM 1266 N N . ARG A 1 192 ? 70.893 15.704 -152.154 1.00 60.75 192 ARG A N 1
ATOM 1267 C CA . ARG A 1 192 ? 71.264 14.362 -152.652 1.00 60.75 192 ARG A CA 1
ATOM 1268 C C . ARG A 1 192 ? 70.990 14.187 -154.153 1.00 60.75 192 ARG A C 1
ATOM 1270 O O . ARG A 1 192 ? 71.698 13.410 -154.790 1.00 60.75 192 ARG A O 1
ATOM 1277 N N . ILE A 1 193 ? 70.028 14.927 -154.715 1.00 55.75 193 ILE A N 1
ATOM 1278 C CA . ILE A 1 193 ? 69.748 14.991 -156.163 1.00 55.75 193 ILE A CA 1
ATOM 1279 C C . ILE A 1 193 ? 70.823 15.834 -156.886 1.00 55.75 193 ILE A C 1
ATOM 1281 O O . ILE A 1 193 ? 71.282 15.438 -157.956 1.00 55.75 193 ILE A O 1
ATOM 1285 N N . ASP A 1 194 ? 71.344 16.892 -156.249 1.00 53.59 194 ASP A N 1
ATOM 1286 C CA . ASP A 1 194 ? 72.461 17.710 -156.770 1.00 53.59 194 ASP A CA 1
ATOM 1287 C C . ASP A 1 194 ? 73.842 17.019 -156.673 1.00 53.59 194 ASP A C 1
ATOM 1289 O O . ASP A 1 194 ? 74.735 17.247 -157.492 1.00 53.59 194 ASP A O 1
ATOM 1293 N N . SER A 1 195 ? 74.024 16.111 -155.710 1.00 49.06 195 SER A N 1
ATOM 1294 C CA . SER A 1 195 ? 75.286 15.369 -155.515 1.00 49.06 195 SER A CA 1
ATOM 1295 C C . SER A 1 195 ? 75.420 14.141 -156.436 1.00 49.06 195 SER A C 1
ATOM 1297 O O . SER A 1 195 ? 76.529 13.726 -156.772 1.00 49.06 195 SER A O 1
ATOM 1299 N N . LEU A 1 196 ? 74.297 13.588 -156.911 1.00 57.69 196 LEU A N 1
ATOM 1300 C CA . LEU A 1 196 ? 74.263 12.557 -157.959 1.00 57.69 196 LEU A CA 1
ATOM 1301 C C . LEU A 1 196 ? 74.566 13.147 -159.355 1.00 57.69 196 LEU A C 1
ATOM 1303 O O . LEU A 1 196 ? 75.091 12.447 -160.218 1.00 57.69 196 LEU A O 1
ATOM 1307 N N . SER A 1 197 ? 74.302 14.447 -159.541 1.00 46.91 197 SER A N 1
ATOM 1308 C CA . SER A 1 197 ? 74.585 15.224 -160.759 1.00 46.91 197 SER A CA 1
ATOM 1309 C C . SER A 1 197 ? 76.086 15.506 -160.968 1.00 46.91 197 SER A C 1
ATOM 1311 O O . SER A 1 197 ? 76.566 15.558 -162.098 1.00 46.91 197 SER A O 1
ATOM 1313 N N . THR A 1 198 ? 76.872 15.607 -159.891 1.00 51.44 198 THR A N 1
ATOM 1314 C CA . THR A 1 198 ? 78.314 15.929 -159.951 1.00 51.44 198 THR A CA 1
ATOM 1315 C C . THR A 1 198 ? 79.224 14.691 -159.926 1.00 51.44 198 THR A C 1
ATOM 1317 O O . THR A 1 198 ? 80.250 14.670 -160.612 1.00 51.44 198 THR A O 1
ATOM 1320 N N . GLY A 1 199 ? 78.816 13.611 -159.243 1.00 50.72 199 GLY A N 1
ATOM 1321 C CA . GLY A 1 199 ? 79.551 12.336 -159.154 1.00 50.72 199 GLY A CA 1
ATOM 1322 C C . GLY A 1 199 ? 79.667 11.532 -160.459 1.00 50.72 199 GLY A C 1
ATOM 1323 O O . GLY A 1 199 ? 80.490 10.623 -160.542 1.00 50.72 199 GLY A O 1
ATOM 1324 N N . LEU A 1 200 ? 78.903 11.886 -161.498 1.00 52.88 200 LEU A N 1
ATOM 1325 C CA . LEU A 1 200 ? 78.951 11.238 -162.814 1.00 52.88 200 LEU A CA 1
ATOM 1326 C C . LEU A 1 200 ? 80.016 11.840 -163.760 1.00 52.88 200 LEU A C 1
ATOM 1328 O O . LEU A 1 200 ? 80.251 11.286 -164.830 1.00 52.88 200 LEU A O 1
ATOM 1332 N N . SER A 1 201 ? 80.689 12.939 -163.387 1.00 46.94 201 SER A N 1
ATOM 1333 C CA . SER A 1 201 ? 81.537 13.699 -164.327 1.00 46.94 201 SER A CA 1
ATOM 1334 C C . SER A 1 201 ? 83.064 13.564 -164.176 1.00 46.94 201 SER A C 1
ATOM 1336 O O . SER A 1 201 ? 83.762 13.841 -165.147 1.00 46.94 201 SER A O 1
ATOM 1338 N N . THR A 1 202 ? 83.623 13.085 -163.051 1.00 53.47 202 THR A N 1
ATOM 1339 C CA . THR A 1 202 ? 85.100 13.171 -162.858 1.00 53.47 202 THR A CA 1
ATOM 1340 C C . THR A 1 202 ? 85.763 11.983 -162.143 1.00 53.47 202 THR A C 1
ATOM 1342 O O . THR A 1 202 ? 86.905 12.076 -161.712 1.00 53.47 202 THR A O 1
ATOM 1345 N N . VAL A 1 203 ? 85.111 10.815 -162.104 1.00 54.56 203 VAL A N 1
ATOM 1346 C CA . VAL A 1 203 ? 85.775 9.498 -161.906 1.00 54.56 203 VAL A CA 1
ATOM 1347 C C . VAL A 1 203 ? 86.584 9.081 -163.157 1.00 54.56 203 VAL A C 1
ATOM 1349 O O . VAL A 1 203 ? 87.228 8.039 -163.192 1.00 54.56 203 VAL A O 1
ATOM 1352 N N . GLY A 1 204 ? 86.606 9.924 -164.192 1.00 51.81 204 GLY A N 1
ATOM 1353 C CA . GLY A 1 204 ? 87.264 9.640 -165.462 1.00 51.81 204 GLY A CA 1
ATOM 1354 C C . GLY A 1 204 ? 88.790 9.721 -165.482 1.00 51.81 204 GLY A C 1
ATOM 1355 O O . GLY A 1 204 ? 89.371 9.214 -166.437 1.00 51.81 204 GLY A O 1
ATOM 1356 N N . SER A 1 205 ? 89.475 10.319 -164.502 1.00 40.00 205 SER A N 1
ATOM 1357 C CA . SER A 1 205 ? 90.927 10.487 -164.673 1.00 40.00 205 SER A CA 1
ATOM 1358 C C . SER A 1 205 ? 91.699 10.778 -163.388 1.00 40.00 205 SER A C 1
ATOM 1360 O O . SER A 1 205 ? 91.441 11.774 -162.721 1.00 40.00 205 SER A O 1
ATOM 1362 N N . SER A 1 206 ? 92.706 9.930 -163.146 1.00 41.16 206 SER A N 1
ATOM 1363 C CA . SER A 1 206 ? 93.905 10.181 -162.325 1.00 41.16 206 SER A CA 1
ATOM 1364 C C . SER A 1 206 ? 93.703 10.018 -160.814 1.00 41.16 206 SER A C 1
ATOM 1366 O O . SER A 1 206 ? 93.382 10.964 -160.112 1.00 41.16 206 SER A O 1
ATOM 1368 N N . VAL A 1 207 ? 93.857 8.845 -160.193 1.00 56.22 207 VAL A N 1
ATOM 1369 C CA . VAL A 1 207 ? 94.820 7.733 -160.387 1.00 56.22 207 VAL A CA 1
ATOM 1370 C C . VAL A 1 207 ? 96.294 8.060 -160.089 1.00 56.22 207 VAL A C 1
ATOM 1372 O O . VAL A 1 207 ? 97.059 7.123 -159.913 1.00 56.22 207 VAL A O 1
ATOM 1375 N N . ASP A 1 208 ? 96.715 9.300 -159.826 1.00 44.12 208 ASP A N 1
ATOM 1376 C CA . ASP A 1 208 ? 98.170 9.536 -159.702 1.00 44.12 208 ASP A CA 1
ATOM 1377 C C . ASP A 1 208 ? 98.792 9.551 -158.307 1.00 44.12 208 ASP A C 1
ATOM 1379 O O . ASP A 1 208 ? 100.011 9.442 -158.221 1.00 44.12 208 ASP A O 1
ATOM 1383 N N . SER A 1 209 ? 98.051 9.611 -157.198 1.00 36.69 209 SER A N 1
ATOM 1384 C CA . SER A 1 209 ? 98.711 9.542 -155.880 1.00 36.69 209 SER A CA 1
ATOM 1385 C C . SER A 1 209 ? 97.700 9.708 -154.747 1.00 36.69 209 SER A C 1
ATOM 1387 O O . SER A 1 209 ? 96.961 10.678 -154.744 1.00 36.69 209 SER A O 1
ATOM 1389 N N . LEU A 1 210 ? 97.639 8.874 -153.715 1.00 46.34 210 LEU A N 1
ATOM 1390 C CA . LEU A 1 210 ? 98.809 8.252 -153.120 1.00 46.34 210 LEU A CA 1
ATOM 1391 C C . LEU A 1 210 ? 99.134 8.911 -151.778 1.00 46.34 210 LEU A C 1
ATOM 1393 O O . LEU A 1 210 ? 98.337 9.521 -151.090 1.00 46.34 210 LEU A O 1
ATOM 1397 N N . SER A 1 211 ? 100.386 8.804 -151.430 1.00 36.28 211 SER A N 1
ATOM 1398 C CA . SER A 1 211 ? 101.225 9.828 -150.861 1.00 36.28 211 SER A CA 1
ATOM 1399 C C . SER A 1 211 ? 100.709 10.826 -149.814 1.00 36.28 211 SER A C 1
ATOM 1401 O O . SER A 1 211 ? 101.149 11.968 -149.777 1.00 36.28 211 SER A O 1
ATOM 1403 N N . THR A 1 212 ? 100.033 10.296 -148.797 1.00 40.50 212 THR A N 1
ATOM 1404 C CA . THR A 1 212 ? 100.600 10.286 -147.427 1.00 40.50 212 THR A CA 1
ATOM 1405 C C . THR A 1 212 ? 100.357 11.502 -146.518 1.00 40.50 212 THR A C 1
ATOM 1407 O O . THR A 1 212 ? 101.154 12.434 -146.513 1.00 40.50 212 THR A O 1
ATOM 1410 N N . GLY A 1 213 ? 99.413 11.377 -145.563 1.00 45.69 213 GLY A N 1
ATOM 1411 C CA . GLY A 1 213 ? 99.788 11.762 -144.189 1.00 45.69 213 GLY A CA 1
ATOM 1412 C C . GLY A 1 213 ? 98.797 12.351 -143.180 1.00 45.69 213 GLY A C 1
ATOM 1413 O O . GLY A 1 213 ? 99.308 12.967 -142.253 1.00 45.69 213 GLY A O 1
ATOM 1414 N N . LEU A 1 214 ? 97.462 12.202 -143.235 1.00 45.00 214 LEU A N 1
ATOM 1415 C CA . LEU A 1 214 ? 96.661 12.793 -142.130 1.00 45.00 214 LEU A CA 1
ATOM 1416 C C . LEU A 1 214 ? 95.460 12.008 -141.586 1.00 45.00 214 LEU A C 1
ATOM 1418 O O . LEU A 1 214 ? 94.634 12.546 -140.853 1.00 45.00 214 LEU A O 1
ATOM 1422 N N . SER A 1 215 ? 95.421 10.699 -141.827 1.00 41.06 215 SER A N 1
ATOM 1423 C CA . SER A 1 215 ? 94.427 9.780 -141.249 1.00 41.06 215 SER A CA 1
ATOM 1424 C C . SER A 1 215 ? 94.703 9.315 -139.804 1.00 41.06 215 SER A C 1
ATOM 1426 O O . SER A 1 215 ? 94.181 8.275 -139.422 1.00 41.06 215 SER A O 1
ATOM 1428 N N . THR A 1 216 ? 95.478 10.016 -138.965 1.00 55.22 216 THR A N 1
ATOM 1429 C CA . THR A 1 216 ? 95.900 9.451 -137.656 1.00 55.22 216 THR A CA 1
ATOM 1430 C C . THR A 1 216 ? 95.483 10.178 -136.370 1.00 55.22 216 THR A C 1
ATOM 1432 O O . THR A 1 216 ? 95.789 9.652 -135.305 1.00 55.22 216 THR A O 1
ATOM 1435 N N . THR A 1 217 ? 94.703 11.274 -136.390 1.00 48.91 217 THR A N 1
ATOM 1436 C CA . THR A 1 217 ? 94.350 11.978 -135.121 1.00 48.91 217 THR A CA 1
ATOM 1437 C C . THR A 1 217 ? 92.852 12.212 -134.860 1.00 48.91 217 THR A C 1
ATOM 1439 O O . THR A 1 217 ? 92.448 12.279 -133.703 1.00 48.91 217 THR A O 1
ATOM 1442 N N . ASN A 1 218 ? 91.970 12.258 -135.867 1.00 47.28 218 ASN A N 1
ATOM 1443 C CA . ASN A 1 218 ? 90.577 12.696 -135.638 1.00 47.28 218 ASN A CA 1
ATOM 1444 C C . ASN A 1 218 ? 89.563 11.576 -135.302 1.00 47.28 218 ASN A C 1
ATOM 1446 O O . ASN A 1 218 ? 88.396 11.854 -135.042 1.00 47.28 218 ASN A O 1
ATOM 1450 N N . SER A 1 219 ? 89.992 10.310 -135.259 1.00 48.16 219 SER A N 1
ATOM 1451 C CA . SER A 1 219 ? 89.124 9.160 -134.932 1.00 48.16 219 SER A CA 1
ATOM 1452 C C . SER A 1 219 ? 89.200 8.707 -133.462 1.00 48.16 219 SER A C 1
ATOM 1454 O O . SER A 1 219 ? 88.449 7.821 -133.066 1.00 48.16 219 SER A O 1
ATOM 1456 N N . ALA A 1 220 ? 90.042 9.330 -132.622 1.00 54.72 220 ALA A N 1
ATOM 1457 C CA . ALA A 1 220 ? 90.198 8.978 -131.201 1.00 54.72 220 ALA A CA 1
ATOM 1458 C C . ALA A 1 220 ? 89.207 9.691 -130.247 1.00 54.72 220 ALA A C 1
ATOM 1460 O O . ALA A 1 220 ? 89.047 9.271 -129.103 1.00 54.72 220 ALA A O 1
ATOM 1461 N N . VAL A 1 221 ? 88.496 10.733 -130.704 1.00 55.91 221 VAL A N 1
ATOM 1462 C CA . VAL A 1 221 ? 87.557 11.523 -129.871 1.00 55.91 221 VAL A CA 1
ATOM 1463 C C . VAL A 1 221 ? 86.109 10.991 -129.929 1.00 55.91 221 VAL A C 1
ATOM 1465 O O . VAL A 1 221 ? 85.354 11.153 -128.972 1.00 55.91 221 VAL A O 1
ATOM 1468 N N . GLY A 1 222 ? 85.723 10.273 -130.992 1.00 59.03 222 GLY A N 1
ATOM 1469 C CA . GLY A 1 222 ? 84.364 9.725 -131.161 1.00 59.03 222 GLY A CA 1
ATOM 1470 C C . GLY A 1 222 ? 84.045 8.505 -130.284 1.00 59.03 222 GLY A C 1
ATOM 1471 O O . GLY A 1 222 ? 82.925 8.375 -129.798 1.00 59.03 222 GLY A O 1
ATOM 1472 N N . SER A 1 223 ? 85.032 7.649 -130.003 1.00 52.41 223 SER A N 1
ATOM 1473 C CA . SER A 1 223 ? 84.832 6.409 -129.228 1.00 52.41 223 SER A CA 1
ATOM 1474 C C . SER A 1 223 ? 84.865 6.617 -127.703 1.00 52.41 223 SER A C 1
ATOM 1476 O O . SER A 1 223 ? 84.325 5.807 -126.950 1.00 52.41 223 SER A O 1
ATOM 1478 N N . LEU A 1 224 ? 85.450 7.725 -127.224 1.00 52.78 224 LEU A N 1
ATOM 1479 C CA . LEU A 1 224 ? 85.434 8.109 -125.804 1.00 52.78 224 LEU A CA 1
ATOM 1480 C C . LEU A 1 224 ? 84.060 8.681 -125.382 1.00 52.78 224 LEU A C 1
ATOM 1482 O O . LEU A 1 224 ? 83.635 8.509 -124.239 1.00 52.78 224 LEU A O 1
ATOM 1486 N N . SER A 1 225 ? 83.320 9.279 -126.326 1.00 50.62 225 SER A N 1
ATOM 1487 C CA . SER A 1 225 ? 81.962 9.823 -126.140 1.00 50.62 225 SER A CA 1
ATOM 1488 C C . SER A 1 225 ? 80.899 8.733 -125.900 1.00 50.62 225 SER A C 1
ATOM 1490 O O . SER A 1 225 ? 80.011 8.899 -125.058 1.00 50.62 225 SER A O 1
ATOM 1492 N N . THR A 1 226 ? 81.027 7.575 -126.557 1.00 56.78 226 THR A N 1
ATOM 1493 C CA . THR A 1 226 ? 80.137 6.409 -126.381 1.00 56.78 226 THR A CA 1
ATOM 1494 C C . THR A 1 226 ? 80.397 5.647 -125.072 1.00 56.78 226 THR A C 1
ATOM 1496 O O . THR A 1 226 ? 79.471 5.115 -124.457 1.00 56.78 226 THR A O 1
ATOM 1499 N N . GLY A 1 227 ? 81.643 5.638 -124.582 1.00 61.28 227 GLY A N 1
ATOM 1500 C CA . GLY A 1 227 ? 81.985 5.069 -123.271 1.00 61.28 227 GLY A CA 1
ATOM 1501 C C . GLY A 1 227 ? 81.462 5.912 -122.102 1.00 61.28 227 GLY A C 1
ATOM 1502 O O . GLY A 1 227 ? 80.894 5.378 -121.149 1.00 61.28 227 GLY A O 1
ATOM 1503 N N . LEU A 1 228 ? 81.571 7.243 -122.202 1.00 58.06 228 LEU A N 1
ATOM 1504 C CA . LEU A 1 228 ? 81.107 8.166 -121.160 1.00 58.06 228 LEU A CA 1
ATOM 1505 C C . LEU A 1 228 ? 79.570 8.199 -121.028 1.00 58.06 228 LEU A C 1
ATOM 1507 O O . LEU A 1 228 ? 79.051 8.303 -119.918 1.00 58.06 228 LEU A O 1
ATOM 1511 N N . SER A 1 229 ? 78.830 8.031 -122.128 1.00 57.06 229 SER A N 1
ATOM 1512 C CA . SER A 1 229 ? 77.355 7.964 -122.137 1.00 57.06 229 SER A CA 1
ATOM 1513 C C . SER A 1 229 ? 76.797 6.652 -121.561 1.00 57.06 229 SER A C 1
ATOM 1515 O O . SER A 1 229 ? 75.741 6.659 -120.920 1.00 57.06 229 SER A O 1
ATOM 1517 N N . THR A 1 230 ? 77.539 5.546 -121.680 1.00 63.72 230 THR A N 1
ATOM 1518 C CA . THR A 1 230 ? 77.194 4.263 -121.038 1.00 63.72 230 THR A CA 1
ATOM 1519 C C . THR A 1 230 ? 77.421 4.325 -119.520 1.00 63.72 230 THR A C 1
ATOM 1521 O O . THR A 1 230 ? 76.556 3.915 -118.746 1.00 63.72 230 THR A O 1
ATOM 1524 N N . THR 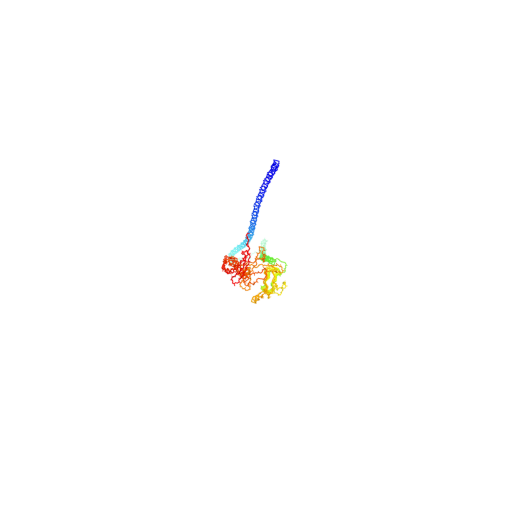A 1 231 ? 78.521 4.943 -119.068 1.00 61.50 231 THR A N 1
ATOM 1525 C CA . THR A 1 231 ? 78.760 5.219 -117.638 1.00 61.50 231 THR A CA 1
ATOM 1526 C C . THR A 1 231 ? 77.713 6.178 -117.062 1.00 61.50 231 THR A C 1
ATOM 1528 O O . THR A 1 231 ? 77.207 5.929 -115.972 1.00 61.50 231 THR A O 1
ATOM 1531 N N . ASN A 1 232 ? 77.304 7.216 -117.803 1.00 63.78 232 ASN A N 1
ATOM 1532 C CA . ASN A 1 232 ? 76.247 8.138 -117.371 1.00 63.78 232 ASN A CA 1
ATOM 1533 C C . ASN A 1 232 ? 74.875 7.442 -117.243 1.00 63.78 232 ASN A C 1
ATOM 1535 O O . ASN A 1 232 ? 74.159 7.673 -116.275 1.00 63.78 232 ASN A O 1
ATOM 1539 N N . SER A 1 233 ? 74.543 6.522 -118.155 1.00 58.88 233 SER A N 1
ATOM 1540 C CA . SER A 1 233 ? 73.301 5.728 -118.097 1.00 58.88 233 SER A CA 1
ATOM 1541 C C . SER A 1 233 ? 73.292 4.723 -116.932 1.00 58.88 233 SER A C 1
ATOM 1543 O O . SER A 1 233 ? 72.259 4.525 -116.285 1.00 58.88 233 SER A O 1
ATOM 1545 N N . ASN A 1 234 ? 74.451 4.142 -116.596 1.00 66.25 234 ASN A N 1
ATOM 1546 C CA . ASN A 1 234 ? 74.614 3.282 -115.419 1.00 66.25 234 ASN A CA 1
ATOM 1547 C C . ASN A 1 234 ? 74.545 4.080 -114.105 1.00 66.25 234 ASN A C 1
ATOM 1549 O O . ASN A 1 234 ? 73.924 3.622 -113.149 1.00 66.25 234 ASN A O 1
ATOM 1553 N N . VAL A 1 235 ? 75.102 5.298 -114.063 1.00 69.88 235 VAL A N 1
ATOM 1554 C CA . VAL A 1 235 ? 74.976 6.217 -112.915 1.00 69.88 235 VAL A CA 1
ATOM 1555 C C . VAL A 1 235 ? 73.523 6.680 -112.732 1.00 69.88 235 VAL A C 1
ATOM 1557 O O . VAL A 1 235 ? 73.039 6.725 -111.602 1.00 69.88 235 VAL A O 1
ATOM 1560 N N . SER A 1 236 ? 72.773 6.929 -113.811 1.00 69.69 236 SER A N 1
ATOM 1561 C CA . SER A 1 236 ? 71.331 7.222 -113.740 1.00 69.69 236 SER A CA 1
ATOM 1562 C C . SER A 1 236 ? 70.487 6.014 -113.298 1.00 69.69 236 SER A C 1
ATOM 1564 O O . SER A 1 236 ? 69.511 6.179 -112.564 1.00 69.69 236 SER A O 1
ATOM 1566 N N . SER A 1 237 ? 70.883 4.793 -113.669 1.00 68.44 237 SER A N 1
ATOM 1567 C CA . SER A 1 237 ? 70.222 3.553 -113.223 1.00 68.44 237 SER A CA 1
ATOM 1568 C C . SER A 1 237 ? 70.523 3.227 -111.751 1.00 68.44 237 SER A C 1
ATOM 1570 O O . SER A 1 237 ? 69.650 2.792 -111.005 1.00 68.44 237 SER A O 1
ATOM 1572 N N . LEU A 1 238 ? 71.744 3.506 -111.284 1.00 72.69 238 LEU A N 1
ATOM 1573 C CA . LEU A 1 238 ? 72.106 3.379 -109.870 1.00 72.69 238 LEU A CA 1
ATOM 1574 C C . LEU A 1 238 ? 71.439 4.470 -109.012 1.00 72.69 238 LEU A C 1
ATOM 1576 O O . LEU A 1 238 ? 71.018 4.194 -107.894 1.00 72.69 238 LEU A O 1
ATOM 1580 N N . SER A 1 239 ? 71.276 5.684 -109.552 1.00 69.06 239 SER A N 1
ATOM 1581 C CA . SER A 1 239 ? 70.512 6.788 -108.946 1.00 69.06 239 SER A CA 1
ATOM 1582 C C . SER A 1 239 ? 69.028 6.439 -108.763 1.00 69.06 239 SER A C 1
ATOM 1584 O O . SER A 1 239 ? 68.452 6.657 -107.691 1.00 69.06 239 SER A O 1
ATOM 1586 N N . THR A 1 240 ? 68.413 5.819 -109.772 1.00 72.62 240 THR A N 1
ATOM 1587 C CA . THR A 1 240 ? 67.033 5.319 -109.677 1.00 72.62 240 THR A CA 1
ATOM 1588 C C . THR A 1 240 ? 66.925 4.150 -108.696 1.00 72.62 240 THR A C 1
ATOM 1590 O O . THR A 1 240 ? 66.061 4.180 -107.826 1.00 72.62 240 THR A O 1
ATOM 1593 N N . GLY A 1 241 ? 67.862 3.195 -108.715 1.00 73.69 241 GLY A N 1
ATOM 1594 C CA . GLY A 1 241 ? 67.927 2.113 -107.724 1.00 73.69 241 GLY A CA 1
ATOM 1595 C C . GLY A 1 241 ? 68.056 2.617 -106.279 1.00 73.69 241 GLY A C 1
ATOM 1596 O O . GLY A 1 241 ? 67.296 2.199 -105.401 1.00 73.69 241 GLY A O 1
ATOM 1597 N N . LEU A 1 242 ? 68.958 3.574 -106.037 1.00 76.25 242 LEU A N 1
ATOM 1598 C CA . LEU A 1 242 ? 69.187 4.173 -104.721 1.00 76.25 242 LEU A CA 1
ATOM 1599 C C . LEU A 1 242 ? 67.979 4.986 -104.227 1.00 76.25 242 LEU A C 1
ATOM 1601 O O . LEU A 1 242 ? 67.670 4.952 -103.037 1.00 76.25 242 LEU A O 1
ATOM 1605 N N . SER A 1 243 ? 67.250 5.662 -105.120 1.00 71.75 243 SER A N 1
ATOM 1606 C CA . SER A 1 243 ? 66.026 6.397 -104.761 1.00 71.75 243 SER A CA 1
ATOM 1607 C C . SER A 1 243 ? 64.839 5.477 -104.443 1.00 71.75 243 SER A C 1
ATOM 1609 O O . SER A 1 243 ? 64.081 5.784 -103.518 1.00 71.75 243 SER A O 1
ATOM 1611 N N . THR A 1 244 ? 64.714 4.309 -105.086 1.00 77.19 244 THR A N 1
ATOM 1612 C CA . THR A 1 244 ? 63.771 3.259 -104.644 1.00 77.19 244 THR A CA 1
ATOM 1613 C C . THR A 1 244 ? 64.118 2.724 -103.259 1.00 77.19 244 THR A C 1
ATOM 1615 O O . THR A 1 244 ? 63.235 2.640 -102.410 1.00 77.19 244 THR A O 1
ATOM 1618 N N . THR A 1 245 ? 65.393 2.429 -102.983 1.00 75.44 245 THR A N 1
ATOM 1619 C CA . THR A 1 245 ? 65.827 1.988 -101.646 1.00 75.44 245 THR A CA 1
ATOM 1620 C C . THR A 1 245 ? 65.534 3.053 -100.589 1.00 75.44 245 THR A C 1
ATOM 1622 O O . THR A 1 245 ? 65.007 2.729 -99.528 1.00 75.44 245 THR A O 1
ATOM 1625 N N . ASN A 1 246 ? 65.785 4.330 -100.894 1.00 75.12 246 ASN A N 1
ATOM 1626 C CA . ASN A 1 246 ? 65.476 5.440 -99.992 1.00 75.12 246 ASN A CA 1
ATOM 1627 C C . ASN A 1 246 ? 63.962 5.581 -99.734 1.00 75.12 246 ASN A C 1
ATOM 1629 O O . ASN A 1 246 ? 63.537 5.866 -98.616 1.00 75.12 246 ASN A O 1
ATOM 1633 N N . SER A 1 247 ? 63.136 5.315 -100.749 1.00 75.06 247 SER A N 1
ATOM 1634 C CA . SER A 1 247 ? 61.674 5.316 -100.618 1.00 75.06 247 SER A CA 1
ATOM 1635 C C . SER A 1 247 ? 61.183 4.166 -99.735 1.00 75.06 247 SER A C 1
ATOM 1637 O O . SER A 1 247 ? 60.380 4.393 -98.834 1.00 75.06 247 SER A O 1
ATOM 1639 N N . THR A 1 248 ? 61.724 2.957 -99.912 1.00 80.31 248 THR A N 1
ATOM 1640 C CA . THR A 1 248 ? 61.408 1.793 -99.069 1.00 80.31 248 THR A CA 1
ATOM 1641 C C . THR A 1 248 ? 61.834 2.017 -97.618 1.00 80.31 248 THR A C 1
ATOM 1643 O O . THR A 1 248 ? 61.063 1.732 -96.705 1.00 80.31 248 THR A O 1
ATOM 1646 N N . VAL A 1 249 ? 63.020 2.592 -97.382 1.00 80.88 249 VAL A N 1
ATOM 1647 C CA . VAL A 1 249 ? 63.486 2.959 -96.032 1.00 80.88 249 VAL A CA 1
ATOM 1648 C C . VAL A 1 249 ? 62.557 3.994 -95.388 1.00 80.88 249 VAL A C 1
ATOM 1650 O O . VAL A 1 249 ? 62.197 3.841 -94.221 1.00 80.88 249 VAL A O 1
ATOM 1653 N N . ASN A 1 250 ? 62.077 4.989 -96.139 1.00 77.62 250 ASN A N 1
ATOM 1654 C CA . ASN A 1 250 ? 61.079 5.939 -95.639 1.00 77.62 250 ASN A CA 1
ATOM 1655 C C . ASN A 1 250 ? 59.719 5.278 -95.345 1.00 77.62 250 ASN A C 1
ATOM 1657 O O . ASN A 1 250 ? 59.081 5.602 -94.341 1.00 77.62 250 ASN A O 1
ATOM 1661 N N . SER A 1 251 ? 59.275 4.316 -96.159 1.00 75.88 251 SER A N 1
ATOM 1662 C CA . SER A 1 251 ? 58.057 3.538 -95.887 1.00 75.88 251 SER A CA 1
ATOM 1663 C C . SER A 1 251 ? 58.186 2.659 -94.638 1.00 75.88 251 SER A C 1
ATOM 1665 O O . SER A 1 251 ? 57.256 2.585 -93.839 1.00 75.88 251 SER A O 1
ATOM 1667 N N . LEU A 1 252 ? 59.347 2.038 -94.404 1.00 81.31 252 LEU A N 1
ATOM 1668 C CA . LEU A 1 252 ? 59.598 1.311 -93.156 1.00 81.31 252 LEU A CA 1
ATOM 1669 C C . LEU A 1 252 ? 59.669 2.261 -91.953 1.00 81.31 252 LEU A C 1
ATOM 1671 O O . LEU A 1 252 ? 59.113 1.948 -90.905 1.00 81.31 252 LEU A O 1
ATOM 1675 N N . SER A 1 253 ? 60.297 3.431 -92.103 1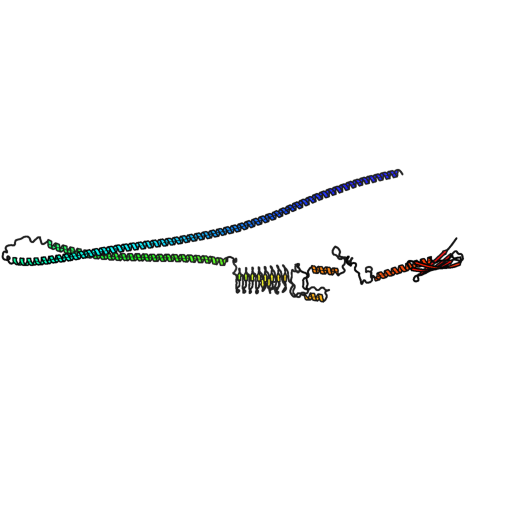.00 77.56 253 SER A N 1
ATOM 1676 C CA . SER A 1 253 ? 60.379 4.458 -91.054 1.00 77.56 253 SER A CA 1
ATOM 1677 C C . SER A 1 253 ? 58.991 4.958 -90.631 1.00 77.56 253 SER A C 1
ATOM 1679 O O . SER A 1 253 ? 58.682 5.057 -89.441 1.00 77.56 253 SER A O 1
ATOM 1681 N N . THR A 1 254 ? 58.102 5.188 -91.599 1.00 79.81 254 THR A N 1
ATOM 1682 C CA . THR A 1 254 ? 56.708 5.586 -91.340 1.00 79.81 254 THR A CA 1
ATOM 1683 C C . THR A 1 254 ? 55.878 4.452 -90.726 1.00 79.81 254 THR A C 1
ATOM 1685 O O . THR A 1 254 ? 55.128 4.691 -89.775 1.00 79.81 254 THR A O 1
ATOM 1688 N N . GLY A 1 255 ? 56.051 3.206 -91.183 1.00 81.94 255 GLY A N 1
ATOM 1689 C CA . GLY A 1 255 ? 55.410 2.028 -90.583 1.00 81.94 255 GLY A CA 1
ATOM 1690 C C . GLY A 1 255 ? 55.855 1.766 -89.137 1.00 81.94 255 GLY A C 1
ATOM 1691 O O . GLY A 1 255 ? 55.025 1.496 -88.264 1.00 81.94 255 GLY A O 1
ATOM 1692 N N . LEU A 1 256 ? 57.150 1.922 -88.851 1.00 83.12 256 LEU A N 1
ATOM 1693 C CA . LEU A 1 256 ? 57.693 1.808 -87.497 1.00 83.12 256 LEU A CA 1
ATOM 1694 C C . LEU A 1 256 ? 57.196 2.947 -86.597 1.00 83.12 256 LEU A C 1
ATOM 1696 O O . LEU A 1 256 ? 56.792 2.692 -85.466 1.00 83.12 256 LEU A O 1
ATOM 1700 N N . SER A 1 257 ? 57.132 4.176 -87.115 1.00 78.06 257 SER A N 1
ATOM 1701 C CA . SER A 1 257 ? 56.582 5.329 -86.385 1.00 78.06 257 SER A CA 1
ATOM 1702 C C . SER A 1 257 ? 55.109 5.119 -86.018 1.00 78.06 257 SER A C 1
ATOM 1704 O O . SER A 1 257 ? 54.720 5.351 -84.879 1.00 78.06 257 SER A O 1
ATOM 1706 N N . THR A 1 258 ? 54.305 4.586 -86.943 1.00 84.12 258 THR A N 1
ATOM 1707 C CA . THR A 1 258 ? 52.893 4.238 -86.693 1.00 84.12 258 THR A CA 1
ATOM 1708 C C . THR A 1 258 ? 52.764 3.156 -85.619 1.00 84.12 258 THR A C 1
ATOM 1710 O O . THR A 1 258 ? 51.913 3.241 -84.736 1.00 84.12 258 THR A O 1
ATOM 1713 N N . THR A 1 259 ? 53.640 2.148 -85.657 1.00 84.62 259 THR A N 1
ATOM 1714 C CA . THR A 1 259 ? 53.687 1.093 -84.636 1.00 84.62 259 THR A CA 1
ATOM 1715 C C . THR A 1 259 ? 54.046 1.666 -83.263 1.00 84.62 259 THR A C 1
ATOM 1717 O O . THR A 1 259 ? 53.415 1.296 -82.275 1.00 84.62 259 THR A O 1
ATOM 1720 N N . ASN A 1 260 ? 54.986 2.616 -83.197 1.00 83.62 260 ASN A N 1
ATOM 1721 C CA . ASN A 1 260 ? 55.334 3.306 -81.955 1.00 83.62 260 ASN A CA 1
ATOM 1722 C C . ASN A 1 260 ? 54.155 4.125 -81.417 1.00 83.62 260 ASN A C 1
ATOM 1724 O O . ASN A 1 260 ? 53.810 3.996 -80.250 1.00 83.62 260 ASN A O 1
ATOM 1728 N N . SER A 1 261 ? 53.462 4.883 -82.271 1.00 82.62 261 SER A N 1
ATOM 1729 C CA . SER A 1 261 ? 52.275 5.649 -81.865 1.00 82.62 261 SER A CA 1
ATOM 1730 C C . SER A 1 261 ? 51.125 4.760 -81.374 1.00 82.62 261 SER A C 1
ATOM 1732 O O . SER A 1 261 ? 50.429 5.114 -80.419 1.00 82.62 261 SER A O 1
ATOM 1734 N N . ASN A 1 262 ? 50.930 3.587 -81.983 1.00 86.50 262 ASN A N 1
ATOM 1735 C CA . ASN A 1 262 ? 49.953 2.603 -81.511 1.00 86.50 262 ASN A CA 1
ATOM 1736 C C . ASN A 1 262 ? 50.359 2.011 -80.153 1.00 86.50 262 ASN A C 1
ATOM 1738 O O . ASN A 1 262 ? 49.501 1.822 -79.291 1.00 86.50 262 ASN A O 1
ATOM 1742 N N . LEU A 1 263 ? 51.653 1.753 -79.941 1.00 87.12 263 LEU A N 1
ATOM 1743 C CA . LEU A 1 263 ? 52.179 1.279 -78.661 1.00 87.12 263 LEU A CA 1
ATOM 1744 C C . LEU A 1 263 ? 52.040 2.341 -77.559 1.00 87.12 263 LEU A C 1
ATOM 1746 O O . LEU A 1 263 ? 51.627 2.010 -76.450 1.00 87.12 263 LEU A O 1
ATOM 1750 N N . ASP A 1 264 ? 52.286 3.613 -77.874 1.00 85.31 264 ASP A N 1
ATOM 1751 C CA . ASP A 1 264 ? 52.076 4.743 -76.962 1.00 85.31 264 ASP A CA 1
ATOM 1752 C C . ASP A 1 264 ? 50.584 4.904 -76.603 1.00 85.31 264 ASP A C 1
ATOM 1754 O O . ASP A 1 264 ? 50.218 5.121 -75.443 1.00 85.31 264 ASP A O 1
ATOM 1758 N N . SER A 1 265 ? 49.694 4.718 -77.582 1.00 81.75 265 SER A N 1
ATOM 1759 C CA . SER A 1 265 ? 48.236 4.740 -77.379 1.00 81.75 265 SER A CA 1
ATOM 1760 C C . SER A 1 265 ? 47.752 3.570 -76.514 1.00 81.75 265 SER A C 1
ATOM 1762 O O . SER A 1 265 ? 46.896 3.729 -75.644 1.00 81.75 265 SER A O 1
ATOM 1764 N N . LEU A 1 266 ? 48.327 2.380 -76.702 1.00 86.75 266 LEU A N 1
ATOM 1765 C CA . LEU A 1 266 ? 48.032 1.227 -75.856 1.00 86.75 266 LEU A CA 1
ATOM 1766 C C . LEU A 1 266 ? 48.565 1.432 -74.431 1.00 86.75 266 LEU A C 1
ATOM 1768 O O . LEU A 1 266 ? 47.854 1.155 -73.470 1.00 86.75 266 LEU A O 1
ATOM 1772 N N . SER A 1 267 ? 49.778 1.971 -74.290 1.00 84.81 267 SER A N 1
ATOM 1773 C CA . SER A 1 267 ? 50.394 2.307 -73.000 1.00 84.81 267 SER A CA 1
ATOM 1774 C C . SER A 1 267 ? 49.537 3.295 -72.202 1.00 84.81 267 SER A C 1
ATOM 1776 O O . SER A 1 267 ? 49.243 3.069 -71.027 1.00 84.81 267 SER A O 1
ATOM 1778 N N . THR A 1 268 ? 49.042 4.348 -72.855 1.00 85.00 268 THR A N 1
ATOM 1779 C CA . THR A 1 268 ? 48.139 5.325 -72.226 1.00 85.00 268 THR A CA 1
ATOM 1780 C C . THR A 1 268 ? 46.788 4.715 -71.846 1.00 85.00 268 THR A C 1
ATOM 1782 O O . THR A 1 268 ? 46.305 4.962 -70.740 1.00 85.00 268 THR A O 1
ATOM 1785 N N . SER A 1 269 ? 46.202 3.861 -72.693 1.00 85.12 269 SER A N 1
ATOM 1786 C CA . SER A 1 269 ? 44.960 3.139 -72.374 1.00 85.12 269 SER A CA 1
ATOM 1787 C C . SER A 1 269 ? 45.123 2.200 -71.170 1.00 85.12 269 SER A C 1
ATOM 1789 O O . SER A 1 269 ? 44.305 2.221 -70.246 1.00 85.12 269 SER A O 1
ATOM 1791 N N . VAL A 1 270 ? 46.220 1.438 -71.124 1.00 87.06 270 VAL A N 1
ATOM 1792 C CA . VAL A 1 270 ? 46.564 0.561 -69.995 1.00 87.06 270 VAL A CA 1
ATOM 1793 C C . VAL A 1 270 ? 46.821 1.375 -68.722 1.00 87.06 270 VAL A C 1
ATOM 1795 O O . VAL A 1 270 ? 46.340 0.995 -67.655 1.00 87.06 270 VAL A O 1
ATOM 1798 N N . GLY A 1 271 ? 47.495 2.525 -68.818 1.00 86.50 271 GLY A N 1
ATOM 1799 C CA . GLY A 1 271 ? 47.683 3.451 -67.695 1.00 86.50 271 GLY A CA 1
ATOM 1800 C C . GLY A 1 271 ? 46.363 4.006 -67.143 1.00 86.50 271 GLY A C 1
ATOM 1801 O O . GLY A 1 271 ? 46.182 4.092 -65.924 1.00 86.50 271 GLY A O 1
ATOM 1802 N N . GLY A 1 272 ? 45.403 4.311 -68.021 1.00 86.69 272 GLY A N 1
ATOM 1803 C CA . GLY A 1 272 ? 44.046 4.708 -67.641 1.00 86.69 272 GLY A CA 1
ATOM 1804 C C . GLY A 1 272 ? 43.279 3.591 -66.928 1.00 86.69 272 GLY A C 1
ATOM 1805 O O . GLY A 1 272 ? 42.688 3.826 -65.874 1.00 86.69 272 GLY A O 1
ATOM 1806 N N . ALA A 1 273 ? 43.344 2.360 -67.444 1.00 86.56 273 ALA A N 1
ATOM 1807 C CA . ALA A 1 273 ? 42.726 1.195 -66.810 1.00 86.56 273 ALA A CA 1
ATOM 1808 C C . ALA A 1 273 ? 43.336 0.893 -65.429 1.00 86.56 273 ALA A C 1
ATOM 1810 O O . ALA A 1 273 ? 42.601 0.665 -64.468 1.00 86.56 273 ALA A O 1
ATOM 1811 N N . ALA A 1 274 ? 44.666 0.964 -65.300 1.00 84.88 274 ALA A N 1
ATOM 1812 C CA . ALA A 1 274 ? 45.364 0.798 -64.026 1.00 84.88 274 ALA A CA 1
ATOM 1813 C C . ALA A 1 274 ? 44.942 1.863 -63.000 1.00 84.88 274 ALA A C 1
ATOM 1815 O O . ALA A 1 274 ? 44.677 1.542 -61.841 1.00 84.88 274 ALA A O 1
ATOM 1816 N N . SER A 1 275 ? 44.799 3.116 -63.442 1.00 85.94 275 SER A N 1
ATOM 1817 C CA . SER A 1 275 ? 44.309 4.215 -62.603 1.00 85.94 275 SER A CA 1
ATOM 1818 C C . SER A 1 275 ? 42.856 3.996 -62.167 1.00 85.94 275 SER A C 1
ATOM 1820 O O . SER A 1 275 ? 42.539 4.167 -60.993 1.00 85.94 275 SER A O 1
ATOM 1822 N N . GLY A 1 276 ? 41.981 3.537 -63.071 1.00 88.06 276 GLY A N 1
ATOM 1823 C CA . GLY A 1 276 ? 40.586 3.212 -62.755 1.00 88.06 276 GLY A CA 1
ATOM 1824 C C . GLY A 1 276 ? 40.446 2.073 -61.740 1.00 88.06 276 GLY A C 1
ATOM 1825 O O . GLY A 1 276 ? 39.657 2.176 -60.801 1.00 88.06 276 GLY A O 1
ATOM 1826 N N . ILE A 1 277 ? 41.257 1.017 -61.871 1.00 89.94 277 ILE A N 1
ATOM 1827 C CA . ILE A 1 277 ? 41.315 -0.088 -60.901 1.00 89.94 277 ILE A CA 1
ATOM 1828 C C . ILE A 1 277 ? 41.821 0.413 -59.542 1.00 89.94 277 ILE A C 1
ATOM 1830 O O . ILE A 1 277 ? 41.250 0.060 -58.509 1.00 89.94 277 ILE A O 1
ATOM 1834 N N . ALA A 1 278 ? 42.847 1.269 -59.519 1.00 88.81 278 ALA A N 1
ATOM 1835 C CA . ALA A 1 278 ? 43.359 1.860 -58.285 1.00 88.81 278 ALA A CA 1
ATOM 1836 C C . ALA A 1 278 ? 42.308 2.743 -57.587 1.00 88.81 278 ALA A C 1
ATOM 1838 O O . ALA A 1 278 ? 42.127 2.646 -56.368 1.00 88.81 278 ALA A O 1
ATOM 1839 N N . SER A 1 279 ? 41.562 3.553 -58.345 1.00 86.81 279 SER A N 1
ATOM 1840 C CA . SER A 1 279 ? 40.445 4.344 -57.821 1.00 86.81 279 SER A CA 1
ATOM 1841 C C . SER A 1 279 ? 39.328 3.460 -57.273 1.00 86.81 279 SER A C 1
ATOM 1843 O O . SER A 1 279 ? 38.894 3.682 -56.148 1.00 86.81 279 SER A O 1
ATOM 1845 N N . LEU A 1 280 ? 38.913 2.415 -57.998 1.00 91.12 280 LEU A N 1
ATOM 1846 C CA . LEU A 1 280 ? 37.889 1.479 -57.526 1.00 91.12 280 LEU A CA 1
ATOM 1847 C C . LEU A 1 280 ? 38.328 0.742 -56.253 1.00 91.12 280 LEU A C 1
ATOM 1849 O O . LEU A 1 280 ? 37.541 0.615 -55.316 1.00 91.12 280 LEU A O 1
ATOM 1853 N N . SER A 1 281 ? 39.585 0.297 -56.189 1.00 90.81 281 SER A N 1
ATOM 1854 C CA . SER A 1 281 ? 40.179 -0.310 -54.992 1.00 90.81 281 SER A CA 1
ATOM 1855 C C . SER A 1 281 ? 40.148 0.658 -53.806 1.00 90.81 281 SER A C 1
ATOM 1857 O O . SER A 1 281 ? 39.745 0.293 -52.700 1.00 90.81 281 SER A O 1
ATOM 1859 N N . THR A 1 282 ? 40.493 1.924 -54.040 1.00 92.00 282 THR A N 1
ATOM 1860 C CA . THR A 1 282 ? 40.457 2.974 -53.013 1.00 92.00 282 THR A CA 1
ATOM 1861 C C . THR A 1 282 ? 39.022 3.248 -52.549 1.00 92.00 282 THR A C 1
ATOM 1863 O O . THR A 1 282 ? 38.750 3.244 -51.351 1.00 92.00 282 THR A O 1
ATOM 1866 N N . SER A 1 283 ? 38.063 3.408 -53.462 1.00 87.69 283 SER A N 1
ATOM 1867 C CA . SER A 1 283 ? 36.646 3.611 -53.122 1.00 87.69 283 SER A CA 1
ATOM 1868 C C . SER A 1 283 ? 36.035 2.411 -52.392 1.00 87.69 283 SER A C 1
ATOM 1870 O O . SER A 1 283 ? 35.279 2.581 -51.439 1.00 87.69 283 SER A O 1
ATOM 1872 N N . THR A 1 284 ? 36.391 1.189 -52.789 1.00 91.44 284 THR A N 1
ATOM 1873 C CA . THR A 1 284 ? 35.877 -0.033 -52.156 1.00 91.44 284 THR A CA 1
ATOM 1874 C C . THR A 1 284 ? 36.473 -0.222 -50.765 1.00 91.44 284 THR A C 1
ATOM 1876 O O . THR A 1 284 ? 35.743 -0.500 -49.818 1.00 91.44 284 THR A O 1
ATOM 1879 N N . SER A 1 285 ? 37.785 -0.026 -50.611 1.00 91.50 285 SER A N 1
ATOM 1880 C CA . SER A 1 285 ? 38.461 -0.133 -49.312 1.00 91.50 285 SER A CA 1
ATOM 1881 C C . SER A 1 285 ? 37.986 0.930 -48.321 1.00 91.50 285 SER A C 1
ATOM 1883 O O . SER A 1 285 ? 37.698 0.608 -47.170 1.00 91.50 285 SER A O 1
ATOM 1885 N N . THR A 1 286 ? 37.817 2.178 -48.763 1.00 92.88 286 THR A N 1
ATOM 1886 C CA . THR A 1 286 ? 37.267 3.260 -47.928 1.00 92.88 286 THR A CA 1
ATOM 1887 C C . THR A 1 286 ? 35.800 3.023 -47.559 1.00 92.88 286 THR A C 1
ATOM 1889 O O . THR A 1 286 ? 35.425 3.197 -46.395 1.00 92.88 286 THR A O 1
ATOM 1892 N N . GLY A 1 287 ? 34.978 2.555 -48.506 1.00 92.50 287 GLY A N 1
ATOM 1893 C CA . GLY A 1 287 ? 33.591 2.160 -48.254 1.00 92.50 287 GLY A CA 1
ATOM 1894 C C . GLY A 1 287 ? 33.485 1.022 -47.234 1.00 92.50 287 GLY A C 1
ATOM 1895 O O . GLY A 1 287 ? 32.732 1.121 -46.264 1.00 92.50 287 GLY A O 1
ATOM 1896 N N . LEU A 1 288 ? 34.305 -0.021 -47.389 1.00 94.62 288 LEU A N 1
ATOM 1897 C CA . LEU A 1 288 ? 34.353 -1.160 -46.471 1.00 94.62 288 LEU A CA 1
ATOM 1898 C C . LEU A 1 288 ? 34.867 -0.766 -45.077 1.00 94.62 288 LEU A C 1
ATOM 1900 O O . LEU A 1 288 ? 34.321 -1.214 -44.067 1.00 94.62 288 LEU A O 1
ATOM 1904 N N . SER A 1 289 ? 35.878 0.101 -45.003 1.00 93.19 289 SER A N 1
ATOM 1905 C CA . SER A 1 289 ? 36.399 0.628 -43.735 1.00 93.19 289 SER A CA 1
ATOM 1906 C C . SER A 1 289 ? 35.335 1.426 -42.977 1.00 93.19 289 SER A C 1
ATOM 1908 O O . SER A 1 289 ? 35.170 1.266 -41.765 1.00 93.19 289 SER A O 1
ATOM 1910 N N . THR A 1 290 ? 34.569 2.255 -43.691 1.00 95.31 290 THR A N 1
ATOM 1911 C CA . THR A 1 290 ? 33.447 3.010 -43.116 1.00 95.31 290 THR A CA 1
ATOM 1912 C C . THR A 1 290 ? 32.375 2.065 -42.577 1.00 95.31 290 THR A C 1
ATOM 1914 O O . THR A 1 290 ? 31.996 2.176 -41.412 1.00 95.31 290 THR A O 1
ATOM 1917 N N . ALA A 1 291 ? 31.951 1.076 -43.372 1.00 93.94 291 ALA A N 1
ATOM 1918 C CA . ALA A 1 291 ? 30.957 0.088 -42.952 1.00 93.94 291 ALA A CA 1
ATOM 1919 C C . ALA A 1 291 ? 31.408 -0.699 -41.708 1.00 93.94 291 ALA A C 1
ATOM 1921 O O . ALA A 1 291 ? 30.646 -0.848 -40.753 1.00 93.94 291 ALA A O 1
ATOM 1922 N N . THR A 1 292 ? 32.670 -1.133 -41.679 1.00 95.56 292 THR A N 1
ATOM 1923 C CA . THR A 1 292 ? 33.273 -1.827 -40.529 1.00 95.56 292 THR A CA 1
ATOM 1924 C C . THR A 1 292 ? 33.236 -0.958 -39.269 1.00 95.56 292 THR A C 1
ATOM 1926 O O . THR A 1 292 ? 32.878 -1.430 -38.189 1.00 95.56 292 THR A O 1
ATOM 1929 N N . SER A 1 293 ? 33.540 0.334 -39.406 1.00 95.81 293 SER A N 1
ATOM 1930 C CA . SER A 1 293 ? 33.510 1.295 -38.296 1.00 95.81 293 SER A CA 1
ATOM 1931 C C . SER A 1 293 ? 32.091 1.505 -37.753 1.00 95.81 293 SER A C 1
ATOM 1933 O O . SER A 1 293 ? 31.885 1.526 -36.536 1.00 95.81 293 SER A O 1
ATOM 1935 N N . SER A 1 294 ? 31.093 1.600 -38.638 1.00 96.56 294 SER A N 1
ATOM 1936 C CA . SER A 1 294 ? 29.681 1.697 -38.254 1.00 96.56 294 SER A CA 1
ATOM 1937 C C . SER A 1 294 ? 29.190 0.441 -37.530 1.00 96.56 294 SER A C 1
ATOM 1939 O O . SER A 1 294 ? 28.514 0.555 -36.510 1.00 96.56 294 SER A O 1
ATOM 1941 N N . ILE A 1 295 ? 29.573 -0.751 -38.001 1.00 96.19 295 ILE A N 1
ATOM 1942 C CA . ILE A 1 295 ? 29.231 -2.028 -37.353 1.00 96.19 295 ILE A CA 1
ATOM 1943 C C . ILE A 1 295 ? 29.869 -2.125 -35.963 1.00 96.19 295 ILE A C 1
ATOM 1945 O O . ILE A 1 295 ? 29.205 -2.527 -35.011 1.00 96.19 295 ILE A O 1
ATOM 1949 N N . SER A 1 296 ? 31.129 -1.710 -35.818 1.00 95.75 296 SER A N 1
ATOM 1950 C CA . SER A 1 296 ? 31.820 -1.683 -34.522 1.00 95.75 296 SER A CA 1
ATOM 1951 C C . SER A 1 296 ? 31.133 -0.743 -33.521 1.00 95.75 296 SER A C 1
ATOM 1953 O O . SER A 1 296 ? 30.903 -1.095 -32.359 1.00 95.75 296 SER A O 1
ATOM 1955 N N . SER A 1 297 ? 30.711 0.434 -33.992 1.00 95.38 297 SER A N 1
ATOM 1956 C CA . SER A 1 297 ? 29.953 1.392 -33.182 1.00 95.38 297 SER A CA 1
ATOM 1957 C C . SER A 1 297 ? 28.596 0.819 -32.758 1.00 95.38 297 SER A C 1
ATOM 1959 O O . SER A 1 297 ? 28.251 0.879 -31.579 1.00 95.38 297 SER A O 1
ATOM 1961 N N . LEU A 1 298 ? 27.865 0.181 -33.680 1.00 96.62 298 LEU A N 1
ATOM 1962 C CA . LEU A 1 298 ? 26.602 -0.495 -33.376 1.00 96.62 298 LEU A CA 1
ATOM 1963 C C . LEU A 1 298 ? 26.791 -1.631 -32.363 1.00 96.62 298 LEU A C 1
ATOM 1965 O O . LEU A 1 298 ? 26.019 -1.730 -31.413 1.00 96.62 298 LEU A O 1
ATOM 1969 N N . SER A 1 299 ? 27.829 -2.455 -32.523 1.00 96.62 299 SER A N 1
ATOM 1970 C CA . SER A 1 299 ? 28.166 -3.521 -31.573 1.00 96.62 299 SER A CA 1
ATOM 1971 C C . SER A 1 299 ? 28.418 -2.962 -30.173 1.00 96.62 299 SER A C 1
ATOM 1973 O O . SER A 1 299 ? 27.883 -3.481 -29.196 1.00 96.62 299 SER A O 1
ATOM 1975 N N . THR A 1 300 ? 29.149 -1.852 -30.074 1.00 95.50 300 THR A N 1
ATOM 1976 C CA . THR A 1 300 ? 29.389 -1.168 -28.797 1.00 95.50 300 THR A CA 1
ATOM 1977 C C . THR A 1 300 ? 28.082 -0.679 -28.165 1.00 95.50 300 THR A C 1
ATOM 1979 O O . THR A 1 300 ? 27.870 -0.854 -26.962 1.00 95.50 300 THR A O 1
ATOM 1982 N N . THR A 1 301 ? 27.174 -0.106 -28.962 1.00 94.94 301 THR A N 1
ATOM 1983 C CA . THR A 1 301 ? 25.847 0.318 -28.496 1.00 94.94 301 THR A CA 1
ATOM 1984 C C . THR A 1 301 ? 25.003 -0.867 -28.020 1.00 94.94 301 THR A C 1
ATOM 1986 O O . THR A 1 301 ? 24.440 -0.795 -26.931 1.00 94.94 301 THR A O 1
ATOM 1989 N N . VAL A 1 302 ? 24.947 -1.964 -28.781 1.00 95.12 302 VAL A N 1
ATOM 1990 C CA . VAL A 1 302 ? 24.185 -3.175 -28.424 1.00 95.12 302 VAL A CA 1
ATOM 1991 C C . VAL A 1 302 ? 24.709 -3.796 -27.132 1.00 95.12 302 VAL A C 1
ATOM 1993 O O . VAL A 1 302 ? 23.921 -4.058 -26.228 1.00 95.12 302 VAL A O 1
ATOM 1996 N N . ASN A 1 303 ? 26.027 -3.953 -27.000 1.00 91.50 303 ASN A N 1
ATOM 1997 C CA . ASN A 1 303 ? 26.633 -4.478 -25.775 1.00 91.50 303 ASN A CA 1
ATOM 1998 C C . ASN A 1 303 ? 26.336 -3.566 -24.578 1.00 91.50 303 ASN A C 1
ATOM 2000 O O . ASN A 1 303 ? 25.979 -4.035 -23.505 1.00 91.50 303 ASN A O 1
ATOM 2004 N N . THR A 1 304 ? 26.383 -2.244 -24.772 1.00 89.94 304 THR A N 1
ATOM 2005 C CA . THR A 1 304 ? 26.006 -1.291 -23.717 1.00 89.94 304 THR A CA 1
ATOM 2006 C C . THR A 1 304 ? 24.545 -1.458 -23.291 1.00 89.94 304 THR A C 1
ATOM 2008 O O . THR A 1 304 ? 24.260 -1.415 -22.098 1.00 89.94 304 THR A O 1
ATOM 2011 N N . ILE A 1 305 ? 23.622 -1.673 -24.234 1.00 90.81 305 ILE A N 1
ATOM 2012 C CA . ILE A 1 305 ? 22.204 -1.916 -23.933 1.00 90.81 305 ILE A CA 1
ATOM 2013 C C . ILE A 1 305 ? 22.028 -3.228 -23.160 1.00 90.81 305 ILE A C 1
ATOM 2015 O O . ILE A 1 305 ? 21.314 -3.239 -22.162 1.00 90.81 305 ILE A O 1
ATOM 2019 N N . ASN A 1 306 ? 22.693 -4.302 -23.584 1.00 88.06 306 ASN A N 1
ATOM 2020 C CA . ASN A 1 306 ? 22.600 -5.612 -22.942 1.00 88.06 306 ASN A CA 1
ATOM 2021 C C . ASN A 1 306 ? 23.181 -5.612 -21.517 1.00 88.06 306 ASN A C 1
ATOM 2023 O O . ASN A 1 306 ? 22.589 -6.181 -20.606 1.00 88.06 306 ASN A O 1
ATOM 2027 N N . ASP A 1 307 ? 24.310 -4.929 -21.316 1.00 85.38 307 ASP A N 1
ATOM 2028 C CA . ASP A 1 307 ? 25.062 -5.006 -20.061 1.00 85.38 307 ASP A CA 1
ATOM 2029 C C . ASP A 1 307 ? 24.684 -3.904 -19.059 1.00 85.38 307 ASP A C 1
ATOM 2031 O O . ASP A 1 307 ? 24.829 -4.080 -17.850 1.00 85.38 307 ASP A O 1
ATOM 2035 N N . LYS A 1 308 ? 24.242 -2.733 -19.541 1.00 86.94 308 LYS A N 1
ATOM 2036 C CA . LYS A 1 308 ? 23.959 -1.551 -18.701 1.00 86.94 308 LYS A CA 1
ATOM 2037 C C . LYS A 1 308 ? 22.526 -1.037 -18.815 1.00 86.94 308 LYS A C 1
ATOM 2039 O O . LYS A 1 308 ? 22.117 -0.213 -17.991 1.00 86.94 308 LYS A O 1
ATOM 2044 N N . GLY A 1 309 ? 21.763 -1.503 -19.799 1.00 90.56 309 GLY A N 1
ATOM 2045 C CA . GLY A 1 309 ? 20.396 -1.062 -20.051 1.00 90.56 309 GLY A CA 1
ATOM 2046 C C . GLY A 1 309 ? 20.284 0.262 -20.817 1.00 90.56 309 GLY A C 1
ATOM 2047 O O . GLY A 1 309 ? 21.273 0.891 -21.199 1.00 90.56 309 GLY A O 1
ATOM 2048 N N . THR A 1 310 ? 19.047 0.691 -21.068 1.00 93.00 310 THR A N 1
ATOM 2049 C CA . THR A 1 310 ? 18.716 1.942 -21.770 1.00 93.00 310 THR A CA 1
ATOM 2050 C C . THR A 1 310 ? 18.410 3.065 -20.782 1.00 93.00 310 THR A C 1
ATOM 2052 O O . THR A 1 310 ? 18.224 2.833 -19.591 1.00 93.00 310 THR A O 1
ATOM 2055 N N . LYS A 1 311 ? 18.279 4.307 -21.267 1.00 91.81 311 LYS A N 1
ATOM 2056 C CA . LYS A 1 311 ? 17.791 5.431 -20.450 1.00 91.81 311 LYS A CA 1
ATOM 2057 C C . LYS A 1 311 ? 16.482 5.019 -19.749 1.00 91.81 311 LYS A C 1
ATOM 2059 O O . LYS A 1 311 ? 15.539 4.632 -20.433 1.00 91.81 311 LYS A O 1
ATOM 2064 N N . TYR A 1 312 ? 16.461 5.084 -18.414 1.00 92.12 312 TYR A N 1
ATOM 2065 C CA . TYR A 1 312 ? 15.363 4.686 -17.507 1.00 92.12 312 TYR A CA 1
ATOM 2066 C C . TYR A 1 312 ? 15.212 3.190 -17.180 1.00 92.12 312 TYR A C 1
ATOM 2068 O O . TYR A 1 312 ? 14.517 2.876 -16.217 1.00 92.12 312 TYR A O 1
ATOM 2076 N N . PHE A 1 313 ? 15.881 2.276 -17.888 1.00 92.00 313 PHE A N 1
ATOM 2077 C CA . PHE A 1 313 ? 15.799 0.835 -17.626 1.00 92.00 313 PHE A CA 1
ATOM 2078 C C . PHE A 1 313 ? 17.194 0.283 -17.356 1.00 92.00 313 PHE A C 1
ATOM 2080 O O . PHE A 1 313 ? 17.943 0.003 -18.286 1.00 92.00 313 PHE A O 1
ATOM 2087 N N . HIS A 1 314 ? 17.535 0.124 -16.077 1.00 90.69 314 HIS A N 1
ATOM 2088 C CA . HIS A 1 314 ? 18.840 -0.363 -15.636 1.00 90.69 314 HIS A CA 1
ATOM 2089 C C . HIS A 1 314 ? 18.670 -1.556 -14.698 1.00 90.69 314 HIS A C 1
ATOM 2091 O O . HIS A 1 314 ? 17.955 -1.470 -13.699 1.00 90.69 314 HIS A O 1
ATOM 2097 N N . ALA A 1 315 ? 19.371 -2.648 -14.988 1.00 87.50 315 ALA A N 1
ATOM 2098 C CA . ALA A 1 315 ? 19.519 -3.775 -14.081 1.00 87.50 315 ALA A CA 1
ATOM 2099 C C . ALA A 1 315 ? 20.987 -3.863 -13.657 1.00 87.50 315 ALA A C 1
ATOM 2101 O O . ALA A 1 315 ? 21.870 -4.011 -14.492 1.00 87.50 315 ALA A O 1
ATOM 2102 N N . ASN A 1 316 ? 21.255 -3.760 -12.356 1.00 90.56 316 ASN A N 1
ATOM 2103 C CA . ASN A 1 316 ? 22.589 -3.979 -11.806 1.00 90.56 316 ASN A CA 1
ATOM 2104 C C . ASN A 1 316 ? 22.629 -5.363 -11.148 1.00 90.56 316 ASN A C 1
ATOM 2106 O O . ASN A 1 316 ? 22.283 -5.514 -9.975 1.00 90.56 316 ASN A O 1
ATOM 2110 N N . SER A 1 317 ? 22.953 -6.395 -11.927 1.00 90.69 317 SER A N 1
ATOM 2111 C CA . SER A 1 317 ? 23.046 -7.769 -11.433 1.00 90.69 317 SER A CA 1
ATOM 2112 C C . SER A 1 317 ? 23.952 -8.633 -12.303 1.00 90.69 317 SER A C 1
ATOM 2114 O O . SER A 1 317 ? 24.078 -8.399 -13.497 1.00 90.69 317 SER A O 1
ATOM 2116 N N . THR A 1 318 ? 24.534 -9.666 -11.696 1.00 90.44 318 THR A N 1
ATOM 2117 C CA . THR A 1 318 ? 25.271 -10.750 -12.369 1.00 90.44 318 THR A CA 1
ATOM 2118 C C . THR A 1 318 ? 24.501 -12.075 -12.364 1.00 90.44 318 THR A C 1
ATOM 2120 O O . THR A 1 318 ? 25.007 -13.096 -12.825 1.00 90.44 318 THR A O 1
ATOM 2123 N N . ASN A 1 319 ? 23.296 -12.087 -11.789 1.00 92.69 319 ASN A N 1
ATOM 2124 C CA . ASN A 1 319 ? 22.445 -13.270 -11.726 1.00 92.69 319 ASN A CA 1
ATOM 2125 C C . ASN A 1 319 ? 21.783 -13.548 -13.084 1.00 92.69 319 ASN A C 1
ATOM 2127 O O . ASN A 1 319 ? 21.797 -12.710 -13.981 1.00 92.69 319 ASN A O 1
ATOM 2131 N N . THR A 1 320 ? 21.151 -14.717 -13.208 1.00 93.31 320 THR A N 1
ATOM 2132 C CA . THR A 1 320 ? 20.381 -15.085 -14.402 1.00 93.31 320 THR A CA 1
ATOM 2133 C C . THR A 1 320 ? 19.278 -14.073 -14.709 1.00 93.31 320 THR A C 1
ATOM 2135 O O . THR A 1 320 ? 18.696 -13.475 -13.796 1.00 93.31 320 THR A O 1
ATOM 2138 N N . ASP A 1 321 ? 18.962 -13.952 -15.995 1.00 94.69 321 ASP A N 1
ATOM 2139 C CA . ASP A 1 321 ? 17.937 -13.050 -16.511 1.00 94.69 321 ASP A CA 1
ATOM 2140 C C . ASP A 1 321 ? 16.532 -13.352 -15.944 1.00 94.69 321 ASP A C 1
ATOM 2142 O O . ASP A 1 321 ? 16.271 -14.392 -15.325 1.00 94.69 321 ASP A O 1
ATOM 2146 N N . SER A 1 322 ? 15.642 -12.387 -16.130 1.00 96.81 322 SER A N 1
ATOM 2147 C CA . SER A 1 322 ? 14.201 -12.493 -15.955 1.00 96.81 322 SER A CA 1
ATOM 2148 C C . SER A 1 322 ? 13.575 -13.510 -16.921 1.00 96.81 322 SER A C 1
ATOM 2150 O O . SER A 1 322 ? 14.085 -13.773 -18.008 1.00 96.81 322 SER A O 1
ATOM 2152 N N . LYS A 1 323 ? 12.441 -14.095 -16.527 1.00 98.19 323 LYS A N 1
ATOM 2153 C CA . LYS A 1 323 ? 11.691 -15.075 -17.317 1.00 98.19 323 LYS A CA 1
ATOM 2154 C C . LYS A 1 323 ? 10.209 -14.711 -17.353 1.00 98.19 323 LYS A C 1
ATOM 2156 O O . LYS A 1 323 ? 9.452 -15.067 -16.451 1.00 98.19 323 LYS A O 1
ATOM 2161 N N . ALA A 1 324 ? 9.787 -14.045 -18.423 1.00 98.38 324 ALA A N 1
ATOM 2162 C CA . ALA A 1 324 ? 8.378 -13.857 -18.763 1.00 98.38 324 ALA A CA 1
ATOM 2163 C C . ALA A 1 324 ? 7.921 -15.012 -19.671 1.00 98.38 324 ALA A C 1
ATOM 2165 O O . ALA A 1 324 ? 8.147 -14.987 -20.875 1.00 98.38 324 ALA A O 1
ATOM 2166 N N . SER A 1 325 ? 7.356 -16.067 -19.078 1.00 97.75 325 SER A N 1
ATOM 2167 C CA . SER A 1 325 ? 6.940 -17.287 -19.801 1.00 97.75 325 SER A CA 1
ATOM 2168 C C . SER A 1 325 ? 5.427 -17.458 -19.935 1.00 97.75 325 SER A C 1
ATOM 2170 O O . SER A 1 325 ? 4.987 -18.258 -20.756 1.00 97.75 325 SER A O 1
ATOM 2172 N N . GLY A 1 326 ? 4.636 -16.708 -19.164 1.00 97.94 326 GLY A N 1
ATOM 2173 C CA . GLY A 1 326 ? 3.192 -16.632 -19.364 1.00 97.94 326 GLY A CA 1
ATOM 2174 C C . GLY A 1 326 ? 2.823 -15.746 -20.558 1.00 97.94 326 GLY A C 1
ATOM 2175 O O . GLY A 1 326 ? 3.576 -14.846 -20.934 1.00 97.94 326 GLY A O 1
ATOM 2176 N N . ALA A 1 327 ? 1.653 -15.984 -21.154 1.00 97.94 327 ALA A N 1
ATOM 2177 C CA . ALA A 1 327 ? 1.131 -15.121 -22.213 1.00 97.94 327 ALA A CA 1
ATOM 2178 C C . ALA A 1 327 ? 0.946 -13.689 -21.684 1.00 97.94 327 ALA A C 1
ATOM 2180 O O . ALA A 1 327 ? 0.400 -13.512 -20.600 1.00 97.94 327 ALA A O 1
ATOM 2181 N N . GLU A 1 328 ? 1.411 -12.679 -22.425 1.00 97.94 328 GLU A N 1
ATOM 2182 C CA . GLU A 1 328 ? 1.309 -11.258 -22.035 1.00 97.94 328 GLU A CA 1
ATOM 2183 C C . GLU A 1 328 ? 1.942 -10.931 -20.663 1.00 97.94 328 GLU A C 1
ATOM 2185 O O . GLU A 1 328 ? 1.571 -9.954 -20.012 1.00 97.94 328 GLU A O 1
ATOM 2190 N N . ALA A 1 329 ? 2.892 -11.752 -20.204 1.00 98.56 329 ALA A N 1
ATOM 2191 C CA . ALA A 1 329 ? 3.564 -11.565 -18.926 1.00 98.56 329 ALA A CA 1
ATOM 2192 C C . ALA A 1 329 ? 4.724 -10.561 -19.015 1.00 98.56 329 ALA A C 1
ATOM 2194 O O . ALA A 1 329 ? 5.378 -10.417 -20.049 1.00 98.56 329 ALA A O 1
ATOM 2195 N N . VAL A 1 330 ? 5.033 -9.911 -17.893 1.00 98.69 330 VAL A N 1
ATOM 2196 C CA . VAL A 1 330 ? 6.166 -8.986 -17.756 1.00 98.69 330 VAL A CA 1
ATOM 2197 C C . VAL A 1 330 ? 7.028 -9.421 -16.576 1.00 98.69 330 VAL A C 1
ATOM 2199 O O . VAL A 1 330 ? 6.548 -9.495 -15.447 1.00 98.69 330 VAL A O 1
ATOM 2202 N N . ALA A 1 331 ? 8.310 -9.686 -16.828 1.00 98.38 331 ALA A N 1
ATOM 2203 C CA . ALA A 1 331 ? 9.301 -10.003 -15.803 1.00 98.38 331 ALA A CA 1
ATOM 2204 C C . ALA A 1 331 ? 10.427 -8.956 -15.838 1.00 98.38 331 ALA A C 1
ATOM 2206 O O . ALA A 1 331 ? 10.959 -8.660 -16.904 1.00 98.38 331 ALA A O 1
ATOM 2207 N N . ILE A 1 332 ? 10.763 -8.361 -14.691 1.00 97.44 332 ILE A N 1
ATOM 2208 C CA . ILE A 1 332 ? 11.763 -7.293 -14.567 1.00 97.44 332 ILE A CA 1
ATOM 2209 C C . ILE A 1 332 ? 12.716 -7.611 -13.412 1.00 97.44 332 ILE A C 1
ATOM 2211 O O . ILE A 1 332 ? 12.314 -7.721 -12.253 1.00 97.44 332 ILE A O 1
ATOM 2215 N N . GLY A 1 333 ? 14.013 -7.672 -13.707 1.00 95.31 333 GLY A N 1
ATOM 2216 C CA . GLY A 1 333 ? 15.068 -7.895 -12.717 1.00 95.31 333 GLY A CA 1
ATOM 2217 C C . GLY A 1 333 ? 15.523 -9.356 -12.615 1.00 95.31 333 GLY A C 1
ATOM 2218 O O . GLY A 1 333 ? 14.871 -10.263 -13.136 1.00 95.31 333 GLY A O 1
ATOM 2219 N N . PRO A 1 334 ? 16.664 -9.604 -11.953 1.00 95.00 334 PRO A N 1
ATOM 2220 C CA . PRO A 1 334 ? 17.334 -10.900 -11.993 1.00 95.00 334 PRO A CA 1
ATOM 2221 C C . PRO A 1 334 ? 16.486 -12.002 -11.362 1.00 95.00 334 PRO A C 1
ATOM 2223 O O . PRO A 1 334 ? 15.910 -11.803 -10.292 1.00 95.00 334 PRO A O 1
ATOM 2226 N N . ARG A 1 335 ? 16.453 -13.188 -11.980 1.00 96.31 335 ARG A N 1
ATOM 2227 C CA . ARG A 1 335 ? 15.705 -14.361 -11.486 1.00 96.31 335 ARG A CA 1
ATOM 2228 C C . ARG A 1 335 ? 14.201 -14.117 -11.288 1.00 96.31 335 ARG A C 1
ATOM 2230 O O . ARG A 1 335 ? 13.553 -14.929 -10.628 1.00 96.31 335 ARG A O 1
ATOM 2237 N N . SER A 1 336 ? 13.655 -13.006 -11.785 1.00 98.19 336 SER A N 1
ATOM 2238 C CA . SER A 1 336 ? 12.213 -12.768 -11.739 1.00 98.19 336 SER A CA 1
ATOM 2239 C C . SER A 1 336 ? 11.509 -13.739 -12.688 1.00 98.19 336 SER A C 1
ATOM 2241 O O . SER A 1 336 ? 11.993 -13.998 -13.786 1.00 98.19 336 SER A O 1
ATOM 2243 N N . GLU A 1 337 ? 10.389 -14.310 -12.262 1.00 98.50 337 GLU A N 1
ATOM 2244 C CA . GLU A 1 337 ? 9.626 -15.300 -13.021 1.00 98.50 337 GLU A CA 1
ATOM 2245 C C . GLU A 1 337 ? 8.158 -14.879 -13.073 1.00 98.50 337 GLU A C 1
ATOM 2247 O O . GLU A 1 337 ? 7.457 -14.909 -12.063 1.00 98.50 337 GLU A O 1
ATOM 2252 N N . ALA A 1 338 ? 7.693 -14.495 -14.258 1.00 98.69 338 ALA A N 1
ATOM 2253 C CA . ALA A 1 338 ? 6.289 -14.250 -14.559 1.00 98.69 338 ALA A CA 1
ATOM 2254 C C . ALA A 1 338 ? 5.799 -15.395 -15.465 1.00 98.69 338 ALA A C 1
ATOM 2256 O O . ALA A 1 338 ? 6.030 -15.386 -16.678 1.00 98.69 338 ALA A O 1
ATOM 2257 N N . SER A 1 339 ? 5.236 -16.452 -14.872 1.00 98.38 339 SER A N 1
ATOM 2258 C CA . SER A 1 339 ? 4.830 -17.675 -15.588 1.00 98.38 339 SER A CA 1
ATOM 2259 C C . SER A 1 339 ? 3.320 -17.837 -15.766 1.00 98.38 339 SER A C 1
ATOM 2261 O O . SER A 1 339 ? 2.913 -18.645 -16.595 1.00 98.38 339 SER A O 1
ATOM 2263 N N . GLY A 1 340 ? 2.494 -17.067 -15.053 1.00 98.25 340 GLY A N 1
ATOM 2264 C CA . GLY A 1 340 ? 1.050 -17.006 -15.313 1.00 98.25 340 GLY A CA 1
ATOM 2265 C C . GLY A 1 340 ? 0.698 -16.096 -16.493 1.00 98.25 340 GLY A C 1
ATOM 2266 O O . GLY A 1 340 ? 1.445 -15.161 -16.797 1.00 98.25 340 GLY A O 1
ATOM 2267 N N . ALA A 1 341 ? -0.437 -16.323 -17.153 1.00 98.31 341 ALA A N 1
ATOM 2268 C CA . ALA A 1 341 ? -0.949 -15.399 -18.166 1.00 98.31 341 ALA A CA 1
ATOM 2269 C C . ALA A 1 341 ? -1.240 -14.021 -17.544 1.00 98.31 341 ALA A C 1
ATOM 2271 O O . ALA A 1 341 ? -1.678 -13.944 -16.399 1.00 98.31 341 ALA A O 1
ATOM 2272 N N . ASN A 1 342 ? -0.969 -12.927 -18.258 1.00 98.19 342 ASN A N 1
ATOM 2273 C CA . ASN A 1 342 ? -1.166 -11.549 -17.789 1.00 98.19 342 ASN A CA 1
ATOM 2274 C C . ASN A 1 342 ? -0.460 -11.228 -16.453 1.00 98.19 342 ASN A C 1
ATOM 2276 O O . ASN A 1 342 ? -0.906 -10.356 -15.707 1.00 98.19 342 ASN A O 1
ATOM 2280 N N . SER A 1 343 ? 0.606 -11.959 -16.110 1.00 98.69 343 SER A N 1
ATOM 2281 C CA . SER A 1 343 ? 1.299 -11.808 -14.828 1.00 98.69 343 SER A CA 1
ATOM 2282 C C . SER A 1 343 ? 2.406 -10.750 -14.871 1.00 98.69 343 SER A C 1
ATOM 2284 O O . SER A 1 343 ? 2.997 -10.472 -15.914 1.00 98.69 343 SER A O 1
ATOM 2286 N N . PHE A 1 344 ? 2.713 -10.162 -13.715 1.00 98.81 344 PHE A N 1
ATOM 2287 C CA . PHE A 1 344 ? 3.757 -9.149 -13.557 1.00 98.81 344 PHE A CA 1
ATOM 2288 C C . PHE A 1 344 ? 4.691 -9.524 -12.405 1.00 98.81 344 PHE A C 1
ATOM 2290 O O . PHE A 1 344 ? 4.262 -9.571 -11.254 1.00 98.81 344 PHE A O 1
ATOM 2297 N N . ALA A 1 345 ? 5.970 -9.763 -12.688 1.00 98.75 345 ALA A N 1
ATOM 2298 C CA . ALA A 1 345 ? 6.999 -10.019 -11.683 1.00 98.75 345 ALA A CA 1
ATOM 2299 C C . ALA A 1 345 ? 8.109 -8.964 -11.773 1.00 98.75 345 ALA A C 1
ATOM 2301 O O . ALA A 1 345 ? 8.764 -8.845 -12.802 1.00 98.75 345 ALA A O 1
ATOM 2302 N N . ALA A 1 346 ? 8.369 -8.217 -10.701 1.00 98.44 346 ALA A N 1
ATOM 2303 C CA . ALA A 1 346 ? 9.416 -7.197 -10.680 1.00 98.44 346 ALA A CA 1
ATOM 2304 C C . ALA A 1 346 ? 10.251 -7.252 -9.395 1.00 98.44 346 ALA A C 1
ATOM 2306 O O . ALA A 1 346 ? 9.744 -7.045 -8.295 1.00 98.44 346 ALA A O 1
ATOM 2307 N N . GLY A 1 347 ? 11.556 -7.481 -9.527 1.00 97.38 347 GLY A N 1
ATOM 2308 C CA . GLY A 1 347 ? 12.500 -7.572 -8.412 1.00 97.38 347 GLY A CA 1
ATOM 2309 C C . GLY A 1 347 ? 13.288 -8.880 -8.403 1.00 97.38 347 GLY A C 1
ATOM 2310 O O . GLY A 1 347 ? 12.931 -9.853 -9.064 1.00 97.38 347 GLY A O 1
ATOM 2311 N N . ASN A 1 348 ? 14.388 -8.906 -7.647 1.00 97.19 348 ASN A N 1
ATOM 2312 C CA . ASN A 1 348 ? 15.265 -10.075 -7.592 1.00 97.19 348 ASN A CA 1
ATOM 2313 C C . ASN A 1 348 ? 14.525 -11.288 -7.004 1.00 97.19 348 ASN A C 1
ATOM 2315 O O . ASN A 1 348 ? 14.135 -11.271 -5.835 1.00 97.19 348 ASN A O 1
ATOM 2319 N N . GLY A 1 349 ? 14.326 -12.322 -7.822 1.00 97.31 349 GLY A N 1
ATOM 2320 C CA . GLY A 1 349 ? 13.613 -13.536 -7.428 1.00 97.31 349 GLY A CA 1
ATOM 2321 C C . GLY A 1 349 ? 12.108 -13.356 -7.199 1.00 97.31 349 GLY A C 1
ATOM 2322 O O . GLY A 1 349 ? 11.521 -14.197 -6.524 1.00 97.31 349 GLY A O 1
ATOM 2323 N N . ALA A 1 350 ? 11.486 -12.282 -7.701 1.00 98.56 350 ALA A N 1
ATOM 2324 C CA . ALA A 1 350 ? 10.029 -12.125 -7.668 1.00 98.56 350 ALA A CA 1
ATOM 2325 C C . ALA A 1 350 ? 9.354 -13.195 -8.546 1.00 98.56 350 ALA A C 1
ATOM 2327 O O . ALA A 1 350 ? 9.800 -13.431 -9.665 1.00 98.56 350 ALA A O 1
ATOM 2328 N N . ARG A 1 351 ? 8.287 -13.842 -8.068 1.00 98.50 351 ARG A N 1
ATOM 2329 C CA . ARG A 1 351 ? 7.616 -14.958 -8.753 1.00 98.50 351 ARG A CA 1
ATOM 2330 C C . ARG A 1 351 ? 6.111 -14.725 -8.829 1.00 98.50 351 ARG A C 1
ATOM 2332 O O . ARG A 1 351 ? 5.417 -14.868 -7.826 1.00 98.50 351 ARG A O 1
ATOM 2339 N N . ALA A 1 352 ? 5.612 -14.400 -10.014 1.00 98.69 352 ALA A N 1
ATOM 2340 C CA . ALA A 1 352 ? 4.191 -14.330 -10.336 1.00 98.69 352 ALA A CA 1
ATOM 2341 C C . ALA A 1 352 ? 3.826 -15.562 -11.179 1.00 98.69 352 ALA A C 1
ATOM 2343 O O . ALA A 1 352 ? 4.048 -15.603 -12.387 1.00 98.69 352 ALA A O 1
ATOM 2344 N N . THR A 1 353 ? 3.344 -16.614 -10.517 1.00 98.06 353 THR A N 1
ATOM 2345 C CA . THR A 1 353 ? 3.275 -17.969 -11.111 1.00 98.06 353 THR A CA 1
ATOM 2346 C C . THR A 1 353 ? 1.881 -18.418 -11.532 1.00 98.06 353 THR A C 1
ATOM 2348 O O . THR A 1 353 ? 1.739 -19.499 -12.097 1.00 98.06 353 THR A O 1
ATOM 2351 N N . ALA A 1 354 ? 0.868 -17.590 -11.292 1.00 98.12 354 ALA A N 1
ATOM 2352 C CA . ALA A 1 354 ? -0.524 -17.846 -11.643 1.00 98.12 354 ALA A CA 1
ATOM 2353 C C . ALA A 1 354 ? -1.104 -16.689 -12.469 1.00 98.12 354 ALA A C 1
ATOM 2355 O O . ALA A 1 354 ? -0.530 -15.598 -12.513 1.00 98.12 354 ALA A O 1
ATOM 2356 N N . ASP A 1 355 ? -2.230 -16.929 -13.137 1.00 98.12 355 ASP A N 1
ATOM 2357 C CA . ASP A 1 355 ? -2.811 -15.966 -14.075 1.00 98.12 355 ASP A CA 1
ATOM 2358 C C . ASP A 1 355 ? -3.249 -14.672 -13.372 1.00 98.12 355 ASP A C 1
ATOM 2360 O O . ASP A 1 355 ? -3.839 -14.698 -12.289 1.00 98.12 355 ASP A O 1
ATOM 2364 N N . GLY A 1 356 ? -2.928 -13.525 -13.969 1.00 97.81 356 GLY A N 1
ATOM 2365 C CA . GLY A 1 356 ? -3.185 -12.192 -13.426 1.00 97.81 356 GLY A CA 1
ATOM 2366 C C . GLY A 1 356 ? -2.432 -11.875 -12.129 1.00 97.81 356 GLY A C 1
ATOM 2367 O O . GLY A 1 356 ? -2.793 -10.917 -11.447 1.00 97.81 356 GLY A O 1
ATOM 2368 N N . ALA A 1 357 ? -1.441 -12.685 -11.741 1.00 98.62 357 ALA A N 1
ATOM 2369 C CA . ALA A 1 357 ? -0.689 -12.488 -10.508 1.00 98.62 357 ALA A CA 1
ATOM 2370 C C . ALA A 1 357 ? 0.326 -11.338 -10.622 1.00 98.62 357 ALA A C 1
ATOM 2372 O O . ALA A 1 357 ? 0.962 -11.145 -11.659 1.00 98.62 357 ALA A O 1
ATOM 2373 N N . VAL A 1 358 ? 0.533 -10.616 -9.522 1.00 98.88 358 VAL A N 1
ATOM 2374 C CA . VAL A 1 358 ? 1.469 -9.492 -9.412 1.00 98.88 358 VAL A CA 1
ATOM 2375 C C . VAL A 1 358 ? 2.426 -9.748 -8.253 1.00 98.88 358 VAL A C 1
ATOM 2377 O O . VAL A 1 358 ? 1.998 -9.813 -7.105 1.00 98.88 358 VAL A O 1
ATOM 2380 N N . ALA A 1 359 ? 3.721 -9.869 -8.531 1.00 98.81 359 ALA A N 1
ATOM 2381 C CA . ALA A 1 359 ? 4.775 -10.046 -7.537 1.00 98.81 359 ALA A CA 1
ATOM 2382 C C . ALA A 1 359 ? 5.815 -8.923 -7.655 1.00 98.81 359 ALA A C 1
ATOM 2384 O O . ALA A 1 359 ? 6.502 -8.820 -8.668 1.00 98.81 359 ALA A O 1
ATOM 2385 N N . VAL A 1 360 ? 5.965 -8.088 -6.626 1.00 98.81 360 VAL A N 1
ATOM 2386 C CA . VAL A 1 360 ? 6.900 -6.951 -6.641 1.00 98.81 360 VAL A CA 1
ATOM 2387 C C . VAL A 1 360 ? 7.763 -6.935 -5.383 1.00 98.81 360 VAL A C 1
ATOM 2389 O O . VAL A 1 360 ? 7.247 -6.847 -4.275 1.00 98.81 360 VAL A O 1
ATOM 2392 N N . GLY A 1 361 ? 9.085 -6.968 -5.542 1.00 98.25 361 GLY A N 1
ATOM 2393 C CA . GLY A 1 361 ? 10.060 -6.943 -4.446 1.00 98.25 361 GLY A CA 1
ATOM 2394 C C . GLY A 1 361 ? 10.979 -8.166 -4.413 1.00 98.25 361 GLY A C 1
ATOM 2395 O O . GLY A 1 361 ? 10.831 -9.106 -5.191 1.00 98.25 361 GLY A O 1
ATOM 2396 N N . PHE A 1 362 ? 11.965 -8.153 -3.511 1.00 98.00 362 PHE A N 1
ATOM 2397 C CA . PHE A 1 362 ? 12.917 -9.260 -3.363 1.00 98.00 362 PHE A CA 1
ATOM 2398 C C . PHE A 1 362 ? 12.203 -10.527 -2.880 1.00 98.00 362 PHE A C 1
ATOM 2400 O O . PHE A 1 362 ? 11.667 -10.548 -1.773 1.00 98.00 362 PHE A O 1
ATOM 2407 N N . GLY A 1 363 ? 12.194 -11.584 -3.693 1.00 97.38 363 GLY A N 1
ATOM 2408 C CA . GLY A 1 363 ? 11.582 -12.864 -3.329 1.00 97.38 363 GLY A CA 1
ATOM 2409 C C . GLY A 1 363 ? 10.067 -12.817 -3.086 1.00 97.38 363 GLY A C 1
ATOM 2410 O O . GLY A 1 363 ? 9.552 -13.694 -2.394 1.00 97.38 363 GLY A O 1
ATOM 2411 N N . ALA A 1 364 ? 9.355 -11.801 -3.592 1.00 98.62 364 ALA A N 1
ATOM 2412 C CA . ALA A 1 364 ? 7.894 -11.744 -3.521 1.00 98.62 364 ALA A CA 1
ATOM 2413 C C . ALA A 1 364 ? 7.275 -12.896 -4.331 1.00 98.62 364 ALA A C 1
ATOM 2415 O O . ALA A 1 364 ? 7.751 -13.206 -5.421 1.00 98.62 364 ALA A O 1
ATOM 2416 N N . GLN A 1 365 ? 6.226 -13.535 -3.821 1.00 98.50 365 GLN A N 1
ATOM 2417 C CA . GLN A 1 365 ? 5.623 -14.731 -4.410 1.00 98.50 365 GLN A CA 1
ATOM 2418 C C . GLN A 1 365 ? 4.103 -14.586 -4.494 1.00 98.50 365 GLN A C 1
ATOM 2420 O O . GLN A 1 365 ? 3.403 -14.673 -3.488 1.00 98.50 365 GLN A O 1
ATOM 2425 N N . ALA A 1 366 ? 3.592 -14.406 -5.708 1.00 98.50 366 ALA A N 1
ATOM 2426 C CA . ALA A 1 366 ? 2.170 -14.434 -6.019 1.00 98.50 366 ALA A CA 1
ATOM 2427 C C . ALA A 1 366 ? 1.863 -15.738 -6.774 1.00 98.50 366 ALA A C 1
ATOM 2429 O O . ALA A 1 366 ? 2.226 -15.904 -7.941 1.00 98.50 366 ALA A O 1
ATOM 2430 N N . THR A 1 367 ? 1.264 -16.705 -6.079 1.00 96.94 367 THR A N 1
ATOM 2431 C CA . THR A 1 367 ? 1.139 -18.098 -6.545 1.00 96.94 367 THR A CA 1
ATOM 2432 C C . THR A 1 367 ? -0.296 -18.564 -6.776 1.00 96.94 367 THR A C 1
ATOM 2434 O O . THR A 1 367 ? -0.497 -19.690 -7.220 1.00 96.94 367 THR A O 1
ATOM 2437 N N . GLY A 1 368 ? -1.298 -17.722 -6.515 1.00 96.56 368 GLY A N 1
ATOM 2438 C CA . GLY A 1 368 ? -2.687 -17.989 -6.907 1.00 96.56 368 GLY A CA 1
ATOM 2439 C C . GLY A 1 368 ? -3.210 -16.969 -7.915 1.00 96.56 368 GLY A C 1
ATOM 2440 O O . GLY A 1 368 ? -2.626 -15.898 -8.082 1.00 96.56 368 GLY A O 1
ATOM 2441 N N . THR A 1 369 ? -4.302 -17.311 -8.593 1.00 96.94 369 THR A N 1
ATOM 2442 C CA . THR A 1 369 ? -4.932 -16.465 -9.615 1.00 96.94 369 THR A CA 1
ATOM 2443 C C . THR A 1 369 ? -5.290 -15.091 -9.044 1.00 96.94 369 THR A C 1
ATOM 2445 O O . THR A 1 369 ? -5.790 -15.001 -7.922 1.00 96.94 369 THR A O 1
ATOM 2448 N N . ASN A 1 370 ? -4.991 -14.026 -9.792 1.00 97.38 370 ASN A N 1
ATOM 2449 C CA . ASN A 1 370 ? -5.172 -12.623 -9.396 1.00 97.38 370 ASN A CA 1
ATOM 2450 C C . ASN A 1 370 ? -4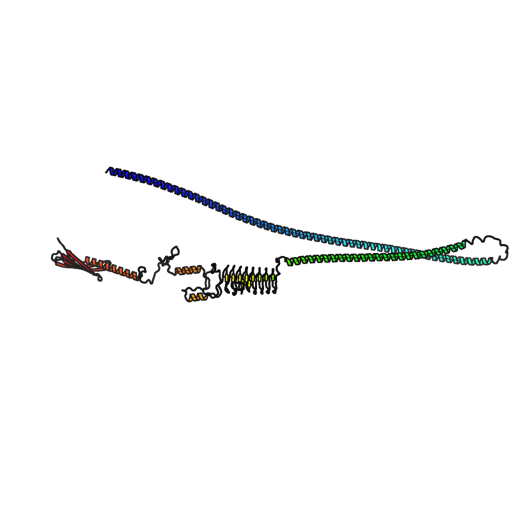.518 -12.237 -8.052 1.00 97.38 370 ASN A C 1
ATOM 2452 O O . ASN A 1 370 ? -4.918 -11.252 -7.429 1.00 97.38 370 ASN A O 1
ATOM 2456 N N . ALA A 1 371 ? -3.528 -13.000 -7.577 1.00 98.38 371 ALA A N 1
ATOM 2457 C CA . ALA A 1 371 ? -2.861 -12.701 -6.318 1.00 98.38 371 ALA A CA 1
ATOM 2458 C C . ALA A 1 371 ? -1.926 -11.493 -6.441 1.00 98.38 371 ALA A C 1
ATOM 2460 O O . ALA A 1 371 ? -1.244 -11.326 -7.451 1.00 98.38 371 ALA A O 1
ATOM 2461 N N . ILE A 1 372 ? -1.833 -10.694 -5.381 1.00 98.75 372 ILE A N 1
ATOM 2462 C CA . ILE A 1 372 ? -0.947 -9.528 -5.310 1.00 98.75 372 ILE A CA 1
ATOM 2463 C C . ILE A 1 372 ? 0.011 -9.726 -4.138 1.00 98.75 372 ILE A C 1
ATOM 2465 O O . ILE A 1 372 ? -0.425 -9.748 -2.994 1.00 98.75 372 ILE A O 1
ATOM 2469 N N . ALA A 1 373 ? 1.307 -9.859 -4.410 1.00 98.69 373 ALA A N 1
ATOM 2470 C CA . ALA A 1 373 ? 2.373 -9.941 -3.416 1.00 98.69 373 ALA A CA 1
ATOM 2471 C C . ALA A 1 373 ? 3.353 -8.778 -3.616 1.00 98.69 373 ALA A C 1
ATOM 2473 O O . ALA A 1 373 ? 4.105 -8.756 -4.589 1.00 98.69 373 ALA A O 1
ATOM 2474 N N . ILE A 1 374 ? 3.364 -7.804 -2.708 1.00 98.81 374 ILE A N 1
ATOM 2475 C CA . ILE A 1 374 ? 4.219 -6.615 -2.804 1.00 98.81 374 ILE A CA 1
ATOM 2476 C C . ILE A 1 374 ? 5.037 -6.472 -1.523 1.00 98.81 374 ILE A C 1
ATOM 2478 O O . ILE A 1 374 ? 4.487 -6.320 -0.439 1.00 98.81 374 ILE A O 1
ATOM 2482 N N . GLY A 1 375 ? 6.358 -6.472 -1.648 1.00 98.44 375 GLY A N 1
ATOM 2483 C CA . GLY A 1 375 ? 7.299 -6.379 -0.536 1.00 98.44 375 GLY A CA 1
ATOM 2484 C C . GLY A 1 375 ? 8.243 -7.575 -0.471 1.00 98.44 375 GLY A C 1
ATOM 2485 O O . GLY A 1 375 ? 8.006 -8.634 -1.050 1.00 98.44 375 GLY A O 1
ATOM 2486 N N . THR A 1 376 ? 9.350 -7.398 0.245 1.00 98.44 376 THR A N 1
ATOM 2487 C CA . THR A 1 376 ? 10.375 -8.432 0.424 1.00 98.44 376 THR A CA 1
ATOM 2488 C C . THR A 1 376 ? 9.774 -9.692 1.044 1.00 98.44 376 THR A C 1
ATOM 2490 O O . THR A 1 376 ? 9.283 -9.635 2.165 1.00 98.44 376 THR A O 1
ATOM 2493 N N . GLY A 1 377 ? 9.812 -10.825 0.342 1.00 97.56 377 GLY A N 1
ATOM 2494 C CA . GLY A 1 377 ? 9.303 -12.107 0.839 1.00 97.56 377 GLY A CA 1
ATOM 2495 C C . GLY A 1 377 ? 7.785 -12.172 1.056 1.00 97.56 377 GLY A C 1
ATOM 2496 O O . GLY A 1 377 ? 7.324 -13.085 1.741 1.00 97.56 377 GLY A O 1
ATOM 2497 N N . ALA A 1 378 ? 7.009 -11.220 0.523 1.00 98.62 378 ALA A N 1
ATOM 2498 C CA . ALA A 1 378 ? 5.548 -11.277 0.572 1.00 98.62 378 ALA A CA 1
ATOM 2499 C C . ALA A 1 378 ? 5.034 -12.545 -0.133 1.00 98.62 378 ALA A C 1
ATOM 2501 O O . ALA A 1 378 ? 5.559 -12.920 -1.183 1.00 98.62 378 ALA A O 1
ATOM 2502 N N . LEU A 1 379 ? 4.015 -13.202 0.424 1.00 98.38 379 LEU A N 1
ATOM 2503 C CA . LEU A 1 379 ? 3.433 -14.435 -0.112 1.00 98.38 379 LEU A CA 1
ATOM 2504 C C . LEU A 1 379 ? 1.910 -14.316 -0.219 1.00 98.38 379 LEU A C 1
ATOM 2506 O O . LEU A 1 379 ? 1.214 -14.247 0.794 1.00 98.38 379 LEU A O 1
ATOM 2510 N N . ALA A 1 380 ? 1.399 -14.361 -1.447 1.00 98.31 380 ALA A N 1
ATOM 2511 C CA . ALA A 1 380 ? -0.026 -14.311 -1.747 1.00 98.31 380 ALA A CA 1
ATOM 2512 C C . ALA A 1 380 ? -0.473 -15.542 -2.556 1.00 98.31 380 ALA A C 1
ATOM 2514 O O . ALA A 1 380 ? 0.077 -15.840 -3.616 1.00 98.31 380 ALA A O 1
ATOM 2515 N N . THR A 1 381 ? -1.500 -16.245 -2.072 1.00 96.75 381 THR A N 1
ATOM 2516 C CA . THR A 1 381 ? -2.114 -17.436 -2.693 1.00 96.75 381 THR A CA 1
ATOM 2517 C C . THR A 1 381 ? -3.606 -17.180 -2.960 1.00 96.75 381 THR A C 1
ATOM 2519 O O . THR A 1 381 ? -4.469 -17.503 -2.146 1.00 96.75 381 THR A O 1
ATOM 2522 N N . GLY A 1 382 ? -3.919 -16.546 -4.096 1.00 95.62 382 GLY A N 1
ATOM 2523 C CA . GLY A 1 382 ? -5.291 -16.142 -4.452 1.00 95.62 382 GLY A CA 1
ATOM 2524 C C . GLY A 1 382 ? -5.834 -15.066 -3.506 1.00 95.62 382 GLY A C 1
ATOM 2525 O O . GLY A 1 382 ? -6.921 -15.202 -2.950 1.00 95.62 382 GLY A O 1
ATOM 2526 N N . SER A 1 383 ? -5.006 -14.065 -3.212 1.00 97.88 383 SER A N 1
ATOM 2527 C CA . SER A 1 383 ? -5.158 -13.138 -2.085 1.00 97.88 383 SER A CA 1
ATOM 2528 C C . SER A 1 383 ? -4.289 -11.889 -2.293 1.00 97.88 383 SER A C 1
ATOM 2530 O O . SER A 1 383 ? -3.622 -11.753 -3.320 1.00 97.88 383 SER A O 1
ATOM 2532 N N . GLN A 1 384 ? -4.259 -10.987 -1.311 1.00 98.56 384 GLN A N 1
ATOM 2533 C CA . GLN A 1 384 ? -3.434 -9.778 -1.351 1.00 98.56 384 GLN A CA 1
ATOM 2534 C C . GLN A 1 384 ? -2.509 -9.718 -0.130 1.00 98.56 384 GLN A C 1
ATOM 2536 O O . GLN A 1 384 ? -2.984 -9.725 1.000 1.00 98.56 384 GLN A O 1
ATOM 2541 N N . ALA A 1 385 ? -1.198 -9.648 -0.344 1.00 98.56 385 ALA A N 1
ATOM 2542 C CA . ALA A 1 385 ? -0.169 -9.516 0.682 1.00 98.56 385 ALA A CA 1
ATOM 2543 C C . ALA A 1 385 ? 0.753 -8.335 0.336 1.00 98.56 385 ALA A C 1
ATOM 2545 O O . ALA A 1 385 ? 1.472 -8.366 -0.663 1.00 98.56 385 ALA A O 1
ATOM 2546 N N . ILE A 1 386 ? 0.707 -7.272 1.137 1.00 98.69 386 ILE A N 1
ATOM 2547 C CA . ILE A 1 386 ? 1.451 -6.029 0.925 1.00 98.69 386 ILE A CA 1
ATOM 2548 C C . ILE A 1 386 ? 2.229 -5.693 2.201 1.00 98.69 386 ILE A C 1
ATOM 2550 O O . ILE A 1 386 ? 1.640 -5.435 3.247 1.00 98.69 386 ILE A O 1
ATOM 2554 N N . GLY A 1 387 ? 3.555 -5.670 2.112 1.00 98.44 387 GLY A N 1
ATOM 2555 C CA . GLY A 1 387 ? 4.485 -5.499 3.230 1.00 98.44 387 GLY A CA 1
ATOM 2556 C C . GLY A 1 387 ? 5.541 -6.603 3.252 1.00 98.44 387 GLY A C 1
ATOM 2557 O O . GLY A 1 387 ? 5.332 -7.699 2.722 1.00 98.44 387 GLY A O 1
ATOM 2558 N N . ALA A 1 388 ? 6.691 -6.334 3.864 1.00 98.31 388 ALA A N 1
ATOM 2559 C CA . ALA A 1 388 ? 7.767 -7.309 3.983 1.00 98.31 388 ALA A CA 1
ATOM 2560 C C . ALA A 1 388 ? 7.304 -8.533 4.788 1.00 98.31 388 ALA A C 1
ATOM 2562 O O . ALA A 1 388 ? 6.804 -8.402 5.901 1.00 98.31 388 ALA A O 1
ATOM 2563 N N . ASN A 1 389 ? 7.487 -9.733 4.241 1.00 98.00 389 ASN A N 1
ATOM 2564 C CA . ASN A 1 389 ? 7.063 -11.010 4.821 1.00 98.00 389 ASN A CA 1
ATOM 2565 C C . ASN A 1 389 ? 5.560 -11.092 5.139 1.00 98.00 389 ASN A C 1
ATOM 2567 O O . ASN A 1 389 ? 5.163 -11.908 5.972 1.00 98.00 389 ASN A O 1
ATOM 2571 N N . SER A 1 390 ? 4.732 -10.259 4.503 1.00 98.44 390 SER A N 1
ATOM 2572 C CA . SER A 1 390 ? 3.277 -10.367 4.609 1.00 98.44 390 SER A CA 1
ATOM 2573 C C . SER A 1 390 ? 2.784 -11.668 3.964 1.00 98.44 390 SER A C 1
ATOM 2575 O O . SER A 1 390 ? 3.375 -12.162 2.999 1.00 98.44 390 SER A O 1
ATOM 2577 N N . ARG A 1 391 ? 1.727 -12.266 4.517 1.00 98.25 391 ARG A N 1
ATOM 2578 C CA . ARG A 1 391 ? 1.199 -13.569 4.090 1.00 98.25 391 ARG A CA 1
ATOM 2579 C C . ARG A 1 391 ? -0.315 -13.528 4.024 1.00 98.25 391 ARG A C 1
ATOM 2581 O O . ARG A 1 391 ? -0.964 -13.184 5.007 1.00 98.25 391 ARG A O 1
ATOM 2588 N N . ALA A 1 392 ? -0.880 -13.912 2.889 1.00 98.19 392 ALA A N 1
ATOM 2589 C CA . ALA A 1 392 ? -2.321 -14.046 2.738 1.00 98.19 392 ALA A CA 1
ATOM 2590 C C . ALA A 1 392 ? -2.667 -15.199 1.799 1.00 98.19 392 ALA A C 1
ATOM 2592 O O . ALA A 1 392 ? -1.996 -15.414 0.787 1.00 98.19 392 ALA A O 1
ATOM 2593 N N . GLY A 1 393 ? -3.759 -15.900 2.064 1.00 97.00 393 GLY A N 1
ATOM 2594 C CA . GLY A 1 393 ? -4.294 -16.948 1.204 1.00 97.00 393 GLY A CA 1
ATOM 2595 C C . GLY A 1 393 ? -5.811 -17.023 1.256 1.00 97.00 393 GLY A C 1
ATOM 2596 O O . GLY A 1 393 ? -6.445 -16.367 2.082 1.00 97.00 393 GLY A O 1
ATOM 2597 N N . GLY A 1 394 ? -6.402 -17.776 0.327 1.00 93.56 394 GLY A N 1
ATOM 2598 C CA . GLY A 1 394 ? -7.840 -18.070 0.320 1.00 93.56 394 GLY A CA 1
ATOM 2599 C C . GLY A 1 394 ? -8.734 -16.823 0.319 1.00 93.56 394 GLY A C 1
ATOM 2600 O O . GLY A 1 394 ? -9.678 -16.750 1.105 1.00 93.56 394 GLY A O 1
ATOM 2601 N N . GLY A 1 395 ? -8.412 -15.815 -0.497 1.00 95.62 395 GLY A N 1
ATOM 2602 C CA . GLY A 1 395 ? -9.147 -14.545 -0.555 1.00 95.62 395 GLY A CA 1
ATOM 2603 C C . GLY A 1 395 ? -8.844 -13.560 0.580 1.00 95.62 395 GLY A C 1
ATOM 2604 O O . GLY A 1 395 ? -9.556 -12.572 0.726 1.00 95.62 395 GLY A O 1
ATOM 2605 N N . GLY A 1 396 ? -7.823 -13.817 1.403 1.00 96.94 396 GLY A N 1
ATOM 2606 C CA . GLY A 1 396 ? -7.421 -12.917 2.485 1.00 96.94 396 GLY A CA 1
ATOM 2607 C C . GLY A 1 396 ? -6.683 -11.650 2.029 1.00 96.94 396 GLY A C 1
ATOM 2608 O O . GLY A 1 396 ? -6.215 -11.540 0.892 1.00 96.94 396 GLY A O 1
ATOM 2609 N N . VAL A 1 397 ? -6.536 -10.703 2.956 1.00 98.44 397 VAL A N 1
ATOM 2610 C CA . VAL A 1 397 ? -5.806 -9.441 2.779 1.00 98.44 397 VAL A CA 1
ATOM 2611 C C . VAL A 1 397 ? -4.846 -9.242 3.947 1.00 98.44 397 VAL A C 1
ATOM 2613 O O . VAL A 1 397 ? -5.283 -9.127 5.087 1.00 98.44 397 VAL A O 1
ATOM 2616 N N . ALA A 1 398 ? -3.548 -9.165 3.673 1.00 98.56 398 ALA A N 1
ATOM 2617 C CA . ALA A 1 398 ? -2.511 -8.809 4.633 1.00 98.56 398 ALA A CA 1
ATOM 2618 C C . ALA A 1 398 ? -1.845 -7.492 4.215 1.00 98.56 398 ALA A C 1
ATOM 2620 O O . ALA A 1 398 ? -1.253 -7.413 3.142 1.00 98.56 398 ALA A O 1
ATOM 2621 N N . LEU A 1 399 ? -1.935 -6.465 5.059 1.00 98.62 399 LEU A N 1
ATOM 2622 C CA . LEU A 1 399 ? -1.364 -5.140 4.828 1.00 98.62 399 LEU A CA 1
ATOM 2623 C C . LEU A 1 399 ? -0.494 -4.722 6.019 1.00 98.62 399 LEU A C 1
ATOM 2625 O O . LEU A 1 399 ? -1.004 -4.415 7.094 1.00 98.62 399 LEU A O 1
ATOM 2629 N N . GLY A 1 400 ? 0.818 -4.674 5.815 1.00 98.44 400 GLY A N 1
ATOM 2630 C CA . GLY A 1 400 ? 1.829 -4.354 6.820 1.00 98.44 400 GLY A CA 1
ATOM 2631 C C . GLY A 1 400 ? 2.923 -5.418 6.895 1.00 98.44 400 GLY A C 1
ATOM 2632 O O . GLY A 1 400 ? 2.708 -6.585 6.565 1.00 98.44 400 GLY A O 1
ATOM 2633 N N . ASP A 1 401 ? 4.114 -5.022 7.341 1.00 98.50 401 ASP A N 1
ATOM 2634 C CA . ASP A 1 401 ? 5.238 -5.952 7.465 1.00 98.50 401 ASP A CA 1
ATOM 2635 C C . ASP A 1 401 ? 4.924 -7.044 8.497 1.00 98.50 401 ASP A C 1
ATOM 2637 O O . ASP A 1 401 ? 4.472 -6.768 9.609 1.00 98.50 401 ASP A O 1
ATOM 2641 N N . GLY A 1 402 ? 5.129 -8.302 8.114 1.00 97.88 402 GLY A N 1
ATOM 2642 C CA . GLY A 1 402 ? 4.813 -9.474 8.925 1.00 97.88 402 GLY A CA 1
ATOM 2643 C C . GLY A 1 402 ? 3.320 -9.702 9.180 1.00 97.88 402 GLY A C 1
ATOM 2644 O O . GLY A 1 402 ? 2.994 -10.568 9.991 1.00 97.88 402 GLY A O 1
ATOM 2645 N N . ALA A 1 403 ? 2.418 -8.951 8.535 1.00 98.56 403 ALA A N 1
ATOM 2646 C CA . ALA A 1 403 ? 0.984 -9.211 8.617 1.00 98.56 403 ALA A CA 1
ATOM 2647 C C . ALA A 1 403 ? 0.665 -10.597 8.031 1.00 98.56 403 ALA A C 1
ATOM 2649 O O . ALA A 1 403 ? 1.098 -10.926 6.928 1.00 98.56 403 ALA A O 1
ATOM 2650 N N . ASP A 1 404 ? -0.099 -11.406 8.756 1.00 98.38 404 ASP A N 1
ATOM 2651 C CA . ASP A 1 404 ? -0.447 -12.777 8.389 1.00 98.38 404 ASP A CA 1
ATOM 2652 C C . ASP A 1 404 ? -1.966 -12.959 8.450 1.00 98.38 404 ASP A C 1
ATOM 2654 O O . ASP A 1 404 ? -2.556 -13.158 9.513 1.00 98.38 404 ASP A O 1
ATOM 2658 N N . ALA A 1 405 ? -2.608 -12.881 7.289 1.00 98.00 405 ALA A N 1
ATOM 2659 C CA . ALA A 1 405 ? -4.035 -13.140 7.120 1.00 98.00 405 ALA A CA 1
ATOM 2660 C C . ALA A 1 405 ? -4.369 -14.644 7.063 1.00 98.00 405 ALA A C 1
ATOM 2662 O O . ALA A 1 405 ? -5.536 -15.007 6.911 1.00 98.00 405 ALA A O 1
ATOM 2663 N N . GLY A 1 406 ? -3.358 -15.512 7.184 1.00 96.19 406 GLY A N 1
ATOM 2664 C CA . GLY A 1 406 ? -3.486 -16.958 7.096 1.00 96.19 406 GLY A CA 1
ATOM 2665 C C . GLY A 1 406 ? -3.648 -17.493 5.678 1.00 96.19 406 GLY A C 1
ATOM 2666 O O . GLY A 1 406 ? -3.517 -16.763 4.698 1.00 96.19 406 GLY A O 1
ATOM 2667 N N . GLY A 1 407 ? -3.914 -18.795 5.572 1.00 94.69 407 GLY A N 1
ATOM 2668 C CA . GLY A 1 407 ? -4.258 -19.449 4.305 1.00 94.69 407 GLY A CA 1
ATOM 2669 C C . GLY A 1 407 ? -3.072 -19.773 3.392 1.00 94.69 407 GLY A C 1
ATOM 2670 O O . GLY A 1 407 ? -3.283 -20.208 2.264 1.00 94.69 407 GLY A O 1
ATOM 2671 N N . THR A 1 408 ? -1.831 -19.566 3.848 1.00 95.81 408 THR A N 1
ATOM 2672 C CA . THR A 1 408 ? -0.612 -19.913 3.094 1.00 95.81 408 THR A CA 1
ATOM 2673 C C . THR A 1 408 ? 0.184 -21.025 3.785 1.00 95.81 408 THR A C 1
ATOM 2675 O O . THR A 1 408 ? 0.081 -21.167 5.005 1.00 95.81 408 THR A O 1
ATOM 2678 N N . PRO A 1 409 ? 1.068 -21.753 3.071 1.00 92.50 409 PRO A N 1
ATOM 2679 C CA . PRO A 1 409 ? 1.947 -22.757 3.685 1.00 92.50 409 PRO A CA 1
ATOM 2680 C C . PRO A 1 409 ? 2.889 -22.207 4.763 1.00 92.50 409 PRO A C 1
ATOM 2682 O O . PRO A 1 409 ? 3.349 -22.951 5.624 1.00 92.50 409 PRO A O 1
ATOM 2685 N N . LEU A 1 410 ? 3.204 -20.908 4.713 1.00 93.50 410 LEU A N 1
ATOM 2686 C CA . LEU A 1 410 ? 4.070 -20.254 5.694 1.00 93.50 410 LEU A CA 1
ATOM 2687 C C . LEU A 1 410 ? 3.274 -19.555 6.801 1.00 93.50 410 LEU A C 1
ATOM 2689 O O . LEU A 1 410 ? 3.867 -19.063 7.756 1.00 93.50 410 LEU A O 1
ATOM 2693 N N . SER A 1 411 ? 1.953 -19.459 6.688 1.00 95.50 411 SER A N 1
ATOM 2694 C CA . SER A 1 411 ? 1.130 -18.768 7.676 1.00 95.50 411 SER A CA 1
ATOM 2695 C C . SER A 1 411 ? 1.071 -19.523 9.005 1.00 95.50 411 SER A C 1
ATOM 2697 O O . SER A 1 411 ? 1.102 -20.753 9.037 1.00 95.50 411 SER A O 1
ATOM 2699 N N . LYS A 1 412 ? 0.904 -18.787 10.111 1.00 92.12 412 LYS A N 1
ATOM 2700 C CA . LYS A 1 412 ? 0.644 -19.362 11.443 1.00 92.12 412 LYS A CA 1
ATOM 2701 C C . LYS A 1 412 ? -0.632 -20.210 11.450 1.00 92.12 412 LYS A C 1
ATOM 2703 O O . LYS A 1 412 ? -0.673 -21.250 12.098 1.00 92.12 412 LYS A O 1
ATOM 2708 N N . ALA A 1 413 ? -1.646 -19.780 10.699 1.00 93.12 413 ALA A N 1
ATOM 2709 C CA . ALA A 1 413 ? -2.873 -20.527 10.453 1.00 93.12 413 ALA A CA 1
ATOM 2710 C C . ALA A 1 413 ? -2.987 -20.858 8.958 1.00 93.12 413 ALA A C 1
ATOM 2712 O O . ALA A 1 413 ? -3.264 -19.987 8.135 1.00 93.12 413 ALA A O 1
ATOM 2713 N N . GLN A 1 414 ? -2.750 -22.121 8.597 1.00 92.56 414 GLN A N 1
ATOM 2714 C CA . GLN A 1 414 ? -2.672 -22.549 7.191 1.00 92.56 414 GLN A CA 1
ATOM 2715 C C . GLN A 1 414 ? -4.046 -22.827 6.562 1.00 92.56 414 GLN A C 1
ATOM 2717 O O . GLN A 1 414 ? -4.215 -22.653 5.362 1.00 92.56 414 GLN A O 1
ATOM 2722 N N . ASN A 1 415 ? -5.036 -23.219 7.368 1.00 89.88 415 ASN A N 1
ATOM 2723 C CA . ASN A 1 415 ? -6.366 -23.632 6.905 1.00 89.88 415 ASN A CA 1
ATOM 2724 C C . ASN A 1 415 ? -7.434 -22.572 7.199 1.00 89.88 415 ASN A C 1
ATOM 2726 O O . ASN A 1 415 ? -8.489 -22.889 7.747 1.00 89.88 415 ASN A O 1
ATOM 2730 N N . ILE A 1 416 ? -7.147 -21.307 6.889 1.00 91.56 416 ILE A N 1
ATOM 2731 C CA . ILE A 1 416 ? -8.126 -20.226 7.028 1.00 91.56 416 ILE A CA 1
ATOM 2732 C C . ILE A 1 416 ? -8.278 -19.456 5.720 1.00 91.56 416 ILE A C 1
ATOM 2734 O O . ILE A 1 416 ? -7.323 -19.312 4.961 1.00 91.56 416 ILE A O 1
ATOM 2738 N N . ALA A 1 417 ? -9.493 -18.983 5.459 1.00 94.06 417 ALA A N 1
ATOM 2739 C CA . ALA A 1 417 ? -9.843 -18.203 4.275 1.00 94.06 417 ALA A CA 1
ATOM 2740 C C . ALA A 1 417 ? -10.416 -16.841 4.685 1.00 94.06 417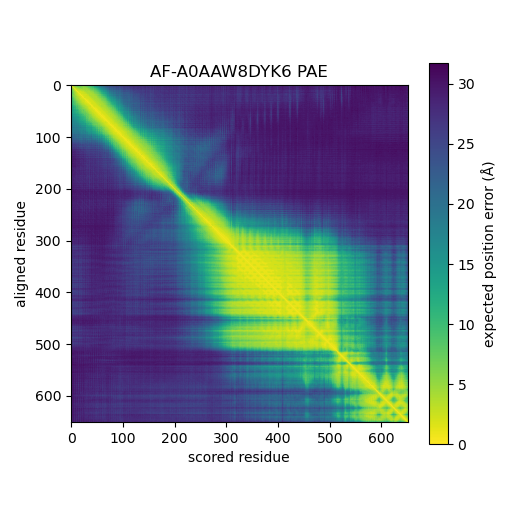 ALA A C 1
ATOM 2742 O O . ALA A 1 417 ? -10.889 -16.675 5.812 1.00 94.06 417 ALA A O 1
ATOM 2743 N N . GLN A 1 418 ? -10.400 -15.874 3.765 1.00 95.69 418 GLN A N 1
ATOM 2744 C CA . GLN A 1 418 ? -11.029 -14.557 3.943 1.00 95.69 418 GLN A CA 1
ATOM 2745 C C . GLN A 1 418 ? -10.556 -13.800 5.204 1.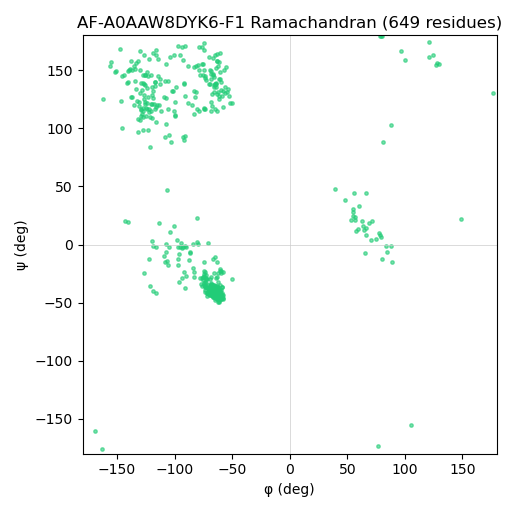00 95.69 418 GLN A C 1
ATOM 2747 O O . GLN A 1 418 ? -11.297 -13.009 5.782 1.00 95.69 418 GLN A O 1
ATOM 2752 N N . GLY A 1 419 ? -9.327 -14.051 5.666 1.00 97.44 419 GLY A N 1
ATOM 2753 C CA . GLY A 1 419 ? -8.739 -13.312 6.782 1.00 97.44 419 GLY A CA 1
ATOM 2754 C C . GLY A 1 419 ? -8.326 -11.903 6.358 1.00 97.44 419 GLY A C 1
ATOM 2755 O O . GLY A 1 419 ? -7.833 -11.708 5.251 1.00 97.44 419 GLY A O 1
ATOM 2756 N N . THR A 1 420 ? -8.494 -10.915 7.232 1.00 98.44 420 THR A N 1
ATOM 2757 C CA . THR A 1 420 ? -8.017 -9.542 7.001 1.00 98.44 420 THR A CA 1
ATOM 2758 C C . THR A 1 420 ? -7.056 -9.129 8.112 1.00 98.44 420 THR A C 1
ATOM 2760 O O . THR A 1 420 ? -7.476 -8.918 9.243 1.00 98.44 420 THR A O 1
ATOM 2763 N N . ALA A 1 421 ? -5.767 -9.007 7.813 1.00 98.50 421 ALA A N 1
ATOM 2764 C CA . ALA A 1 421 ? -4.732 -8.547 8.735 1.00 98.50 421 ALA A CA 1
ATOM 2765 C C . ALA A 1 421 ? -4.210 -7.175 8.289 1.00 98.50 421 ALA A C 1
ATOM 2767 O O . ALA A 1 421 ? -3.600 -7.058 7.232 1.00 98.50 421 ALA A O 1
ATOM 2768 N N . ILE A 1 422 ? -4.430 -6.132 9.087 1.00 98.62 422 ILE A N 1
ATOM 2769 C CA . ILE A 1 422 ? -3.993 -4.765 8.783 1.00 98.62 422 ILE A CA 1
ATOM 2770 C C . ILE A 1 422 ? -3.155 -4.243 9.948 1.00 98.62 422 ILE A C 1
ATOM 2772 O O . ILE A 1 422 ? -3.680 -3.959 11.022 1.00 98.62 422 ILE A O 1
ATOM 2776 N N . GLY A 1 423 ? -1.856 -4.073 9.727 1.00 98.06 423 GLY A N 1
ATOM 2777 C CA . GLY A 1 423 ? -0.884 -3.590 10.704 1.00 98.06 423 GLY A CA 1
ATOM 2778 C C . GLY A 1 423 ? 0.350 -4.485 10.794 1.00 98.06 423 GLY A C 1
ATOM 2779 O O . GLY A 1 423 ? 0.297 -5.676 10.498 1.00 98.06 423 GLY A O 1
ATOM 2780 N N . PHE A 1 424 ? 1.469 -3.905 11.238 1.00 98.25 424 PHE A N 1
ATOM 2781 C CA . PHE A 1 424 ? 2.720 -4.633 11.469 1.00 98.25 424 PHE A CA 1
ATOM 2782 C C . PHE A 1 424 ? 2.485 -5.855 12.367 1.00 98.25 424 PHE A C 1
ATOM 2784 O O . PHE A 1 424 ? 1.995 -5.700 13.484 1.00 98.25 424 PHE A O 1
ATOM 2791 N N . GLY A 1 425 ? 2.808 -7.056 11.892 1.00 97.50 425 GLY A N 1
ATOM 2792 C CA . GLY A 1 425 ? 2.665 -8.291 12.664 1.00 97.50 425 GLY A CA 1
ATOM 2793 C C . GLY A 1 425 ? 1.229 -8.659 13.061 1.00 97.50 425 GLY A C 1
ATOM 2794 O O . GLY A 1 425 ? 1.059 -9.461 13.975 1.00 97.50 425 GLY A O 1
ATOM 2795 N N . ALA A 1 426 ? 0.196 -8.071 12.445 1.00 98.50 426 ALA A N 1
ATOM 2796 C CA . ALA A 1 426 ? -1.194 -8.461 12.693 1.00 98.50 426 ALA A CA 1
ATOM 2797 C C . ALA A 1 426 ? -1.437 -9.907 12.225 1.00 98.50 426 ALA A C 1
ATOM 2799 O O . ALA A 1 426 ? -0.968 -10.287 11.157 1.00 98.50 426 ALA A O 1
ATOM 2800 N N . VAL A 1 427 ? -2.167 -10.715 12.998 1.00 98.12 427 VAL A N 1
ATOM 2801 C CA . VAL A 1 427 ? -2.372 -12.146 12.708 1.00 98.12 427 VAL A CA 1
ATOM 2802 C C . VAL A 1 427 ? -3.846 -12.520 12.771 1.00 98.12 427 VAL A C 1
ATOM 2804 O O . VAL A 1 427 ? -4.522 -12.285 13.772 1.00 98.12 427 VAL A O 1
ATOM 2807 N N . VAL A 1 428 ? -4.334 -13.202 11.741 1.00 98.31 428 VAL A N 1
ATOM 2808 C CA . VAL A 1 428 ? -5.640 -13.864 11.750 1.00 98.31 428 VAL A CA 1
ATOM 2809 C C . VAL A 1 428 ? -5.439 -15.362 11.962 1.00 98.31 428 VAL A C 1
ATOM 2811 O O . VAL A 1 428 ? -4.591 -15.982 11.329 1.00 98.31 428 VAL A O 1
ATOM 2814 N N . GLN A 1 429 ? -6.206 -15.952 12.881 1.00 96.38 429 GLN A N 1
ATOM 2815 C CA . GLN A 1 429 ? -6.140 -17.384 13.205 1.00 96.38 429 GLN A CA 1
ATOM 2816 C C . GLN A 1 429 ? -7.456 -18.123 12.939 1.00 96.38 429 GLN A C 1
ATOM 2818 O O . GLN A 1 429 ? -7.531 -19.329 13.148 1.00 96.38 429 GLN A O 1
ATOM 2823 N N . GLN A 1 430 ? -8.494 -17.414 12.491 1.00 96.00 430 GLN A N 1
ATOM 2824 C CA . GLN A 1 430 ? -9.822 -17.960 12.220 1.00 96.00 430 GLN A CA 1
ATOM 2825 C C . GLN A 1 430 ? -10.335 -17.448 10.873 1.00 96.00 430 GLN A C 1
ATOM 2827 O O . GLN A 1 430 ? -10.149 -16.276 10.546 1.00 96.00 430 GLN A O 1
ATOM 2832 N N . THR A 1 431 ? -11.004 -18.309 10.107 1.00 95.94 431 THR A N 1
ATOM 2833 C CA . THR A 1 431 ? -11.625 -17.946 8.821 1.00 95.94 431 THR A CA 1
ATOM 2834 C C . THR A 1 431 ? -12.580 -16.762 8.984 1.00 95.94 431 THR A C 1
ATOM 2836 O O . THR A 1 431 ? -13.422 -16.764 9.883 1.00 95.94 431 THR A O 1
ATOM 2839 N N . GLY A 1 432 ? -12.445 -15.754 8.119 1.00 95.69 432 GLY A N 1
ATOM 2840 C CA . GLY A 1 432 ? -13.232 -14.515 8.164 1.00 95.69 432 GLY A CA 1
ATOM 2841 C C . GLY A 1 432 ? -12.838 -13.529 9.273 1.00 95.69 432 GLY A C 1
ATOM 2842 O O . GLY A 1 432 ? -13.522 -12.529 9.467 1.00 95.69 432 GLY A O 1
ATOM 2843 N N . GLY A 1 433 ? -11.774 -13.800 10.038 1.00 97.44 433 GLY A N 1
ATOM 2844 C CA . GLY A 1 433 ? -11.344 -12.927 11.131 1.00 97.44 433 GLY A CA 1
ATOM 2845 C C . GLY A 1 433 ? -10.662 -11.654 10.631 1.00 97.44 433 GLY A C 1
ATOM 2846 O O . GLY A 1 433 ? -9.993 -11.658 9.595 1.00 97.44 433 GLY A O 1
ATOM 2847 N N . VAL A 1 434 ? -10.779 -10.571 11.402 1.00 98.56 434 VAL A N 1
ATOM 2848 C CA . VAL A 1 434 ? -10.163 -9.276 11.075 1.00 98.56 434 VAL A CA 1
ATOM 2849 C C . VAL A 1 434 ? -9.232 -8.850 12.205 1.00 98.56 434 VAL A C 1
ATOM 2851 O O . VAL A 1 434 ? -9.689 -8.561 13.303 1.00 98.56 434 VAL A O 1
ATOM 2854 N N . ALA A 1 435 ? -7.928 -8.787 11.966 1.00 98.44 435 ALA A N 1
ATOM 2855 C CA . ALA A 1 435 ? -6.948 -8.240 12.897 1.00 98.44 435 ALA A CA 1
ATOM 2856 C C . ALA A 1 435 ? -6.568 -6.816 12.469 1.00 98.44 435 ALA A C 1
ATOM 2858 O O . ALA A 1 435 ? -5.980 -6.624 11.407 1.00 98.44 435 ALA A O 1
ATOM 2859 N N . LEU A 1 436 ? -6.900 -5.818 13.291 1.00 98.50 436 LEU A N 1
ATOM 2860 C CA . LEU A 1 436 ? -6.701 -4.400 12.992 1.00 98.50 436 LEU A CA 1
ATOM 2861 C C . LEU A 1 436 ? -5.742 -3.752 13.997 1.00 98.50 436 LEU A C 1
ATOM 2863 O O . LEU A 1 436 ? -6.001 -3.713 15.200 1.00 98.50 436 LEU A O 1
ATOM 2867 N N . GLY A 1 437 ? -4.637 -3.209 13.498 1.00 98.25 437 GLY A N 1
ATOM 2868 C CA . GLY A 1 437 ? -3.560 -2.612 14.280 1.00 98.25 437 GLY A CA 1
ATOM 2869 C C . GLY A 1 437 ? -2.358 -3.542 14.459 1.00 98.25 437 GLY A C 1
ATOM 2870 O O . GLY A 1 437 ? -2.451 -4.761 14.330 1.00 98.25 437 GLY A O 1
ATOM 2871 N N . ALA A 1 438 ? -1.202 -2.947 14.764 1.00 98.00 438 ALA A N 1
ATOM 2872 C CA . ALA A 1 438 ? 0.044 -3.690 14.924 1.00 98.00 438 ALA A CA 1
ATOM 2873 C C . ALA A 1 438 ? -0.069 -4.766 16.019 1.00 98.00 438 ALA A C 1
ATOM 2875 O O . ALA A 1 438 ? -0.524 -4.472 17.127 1.00 98.00 438 ALA A O 1
ATOM 2876 N N . ASN A 1 439 ? 0.365 -5.987 15.718 1.00 97.50 439 ASN A N 1
ATOM 2877 C CA . ASN A 1 439 ? 0.331 -7.151 16.605 1.00 97.50 439 ASN A CA 1
ATOM 2878 C C . ASN A 1 439 ? -1.072 -7.561 17.089 1.00 97.50 439 ASN A C 1
ATOM 2880 O O . ASN A 1 439 ? -1.189 -8.351 18.019 1.00 97.50 439 ASN A O 1
ATOM 2884 N N . SER A 1 440 ? -2.150 -7.048 16.487 1.00 98.38 440 SER A N 1
ATOM 2885 C CA . SER A 1 440 ? -3.499 -7.525 16.806 1.00 98.38 440 SER A CA 1
ATOM 2886 C C . SER A 1 440 ? -3.673 -8.973 16.363 1.00 98.38 440 SER A C 1
ATOM 2888 O O . SER A 1 440 ? -3.172 -9.369 15.310 1.00 98.38 440 SER A O 1
ATOM 2890 N N . VAL A 1 441 ? -4.420 -9.756 17.139 1.00 98.06 441 VAL A N 1
ATOM 2891 C CA . VAL A 1 441 ? -4.633 -11.180 16.874 1.00 98.06 441 VAL A CA 1
ATOM 2892 C C . VAL A 1 441 ? -6.124 -11.504 16.859 1.00 98.06 441 VAL A C 1
ATOM 2894 O O . VAL A 1 441 ? -6.805 -11.412 17.881 1.00 98.06 441 VAL A O 1
ATOM 2897 N N . ALA A 1 442 ? -6.644 -11.917 15.702 1.00 97.62 442 ALA A N 1
ATOM 2898 C CA . ALA A 1 442 ? -8.024 -12.376 15.544 1.00 97.62 442 ALA A CA 1
ATOM 2899 C C . ALA A 1 442 ? -8.107 -13.899 15.734 1.00 97.62 442 ALA A C 1
ATOM 2901 O O . ALA A 1 442 ? -7.947 -14.670 14.788 1.00 97.62 442 ALA A O 1
ATOM 2902 N N . SER A 1 443 ? -8.321 -14.335 16.980 1.00 95.88 443 SER A N 1
ATOM 2903 C CA . SER A 1 443 ? -8.312 -15.754 17.383 1.00 95.88 443 SER A CA 1
ATOM 2904 C C . SER A 1 443 ? -9.676 -16.342 17.752 1.00 95.88 443 SER A C 1
ATOM 2906 O O . SER A 1 443 ? -9.793 -17.558 17.909 1.00 95.88 443 SER A O 1
ATOM 2908 N N . ARG A 1 444 ? -10.716 -15.510 17.878 1.00 95.50 444 ARG A N 1
ATOM 2909 C CA . ARG A 1 444 ? -12.077 -15.938 18.238 1.00 95.50 444 ARG A CA 1
ATOM 2910 C C . ARG A 1 444 ? -12.878 -16.317 16.993 1.00 95.50 444 ARG A C 1
ATOM 2912 O O . ARG A 1 444 ? -13.038 -15.490 16.099 1.00 95.50 444 ARG A O 1
ATOM 2919 N N . ALA A 1 445 ? -13.362 -17.558 16.956 1.00 94.75 445 ALA A N 1
ATOM 2920 C CA . ALA A 1 445 ? -14.174 -18.092 15.865 1.00 94.75 445 ALA A CA 1
ATOM 2921 C C . ALA A 1 445 ? -15.614 -17.545 15.891 1.00 94.75 445 ALA A C 1
ATOM 2923 O O . ALA A 1 445 ? -16.013 -16.862 16.834 1.00 94.75 445 ALA A O 1
ATOM 2924 N N . ALA A 1 446 ? -16.389 -17.871 14.856 1.00 94.88 446 ALA A N 1
ATOM 2925 C CA . ALA A 1 446 ? -17.837 -17.679 14.848 1.00 94.88 446 ALA A CA 1
ATOM 2926 C C . ALA A 1 446 ? -18.532 -18.562 15.903 1.00 94.88 446 ALA A C 1
ATOM 2928 O O . ALA A 1 446 ? -17.966 -19.544 16.386 1.00 94.88 446 ALA A O 1
ATOM 2929 N N . GLY A 1 447 ? -19.778 -18.234 16.240 1.00 94.50 447 GLY A N 1
ATOM 2930 C CA . GLY A 1 447 ? -20.612 -18.993 17.173 1.00 94.50 447 GLY A CA 1
ATOM 2931 C C . GLY A 1 447 ? -20.286 -18.754 18.649 1.00 94.50 447 GLY A C 1
ATOM 2932 O O . GLY A 1 447 ? -20.823 -19.438 19.517 1.00 94.50 447 GLY A O 1
ATOM 2933 N N . VAL A 1 448 ? -19.418 -17.789 18.963 1.00 92.56 448 VAL A N 1
ATOM 2934 C CA . VAL A 1 448 ? -19.119 -17.413 20.347 1.00 92.56 448 VAL A CA 1
ATOM 2935 C C . VAL A 1 448 ? -20.294 -16.612 20.903 1.00 92.56 448 VAL A C 1
ATOM 2937 O O . VAL A 1 448 ? -20.595 -15.523 20.405 1.00 92.56 448 VAL A O 1
ATOM 2940 N N . ALA A 1 449 ? -20.945 -17.167 21.927 1.00 88.06 449 ALA A N 1
ATOM 2941 C CA . ALA A 1 449 ? -22.066 -16.540 22.616 1.00 88.06 449 ALA A CA 1
ATOM 2942 C C . ALA A 1 449 ? -21.623 -15.303 23.414 1.00 88.06 449 ALA A C 1
ATOM 2944 O O . ALA A 1 449 ? -20.545 -15.281 24.020 1.00 88.06 449 ALA A O 1
ATOM 2945 N N . GLY A 1 450 ? -22.481 -14.281 23.424 1.00 90.06 450 GLY A N 1
ATOM 2946 C CA . GLY A 1 450 ? -22.324 -13.112 24.284 1.00 90.06 450 GLY A CA 1
ATOM 2947 C C . GLY A 1 450 ? -22.480 -13.460 25.767 1.00 90.06 450 GLY A C 1
ATOM 2948 O O . GLY A 1 450 ? -23.058 -14.485 26.129 1.00 90.06 450 GLY A O 1
ATOM 2949 N N . TYR A 1 451 ? -21.967 -12.595 26.642 1.00 94.25 451 TYR A N 1
ATOM 2950 C CA . TYR A 1 451 ? -22.173 -12.742 28.081 1.00 94.25 451 TYR A CA 1
ATOM 2951 C C . TYR A 1 451 ? -23.646 -12.490 28.433 1.00 94.25 451 TYR A C 1
ATOM 2953 O O . TYR A 1 451 ? -24.165 -11.406 28.169 1.00 94.25 451 TYR A O 1
ATOM 2961 N N . VAL A 1 452 ? -24.297 -13.473 29.060 1.00 92.44 452 VAL A N 1
ATOM 2962 C CA . VAL A 1 452 ? -25.657 -13.350 29.602 1.00 92.44 452 VAL A CA 1
ATOM 2963 C C . VAL A 1 452 ? -25.558 -13.252 31.128 1.00 92.44 452 VAL A C 1
ATOM 2965 O O . VAL A 1 452 ? -25.090 -14.200 31.763 1.00 92.44 452 VAL A O 1
ATOM 2968 N N . PRO A 1 453 ? -25.967 -12.129 31.745 1.00 90.19 453 PRO A N 1
ATOM 2969 C CA . PRO A 1 453 ? -26.021 -12.014 33.199 1.00 90.19 453 PRO A CA 1
ATOM 2970 C C . PRO A 1 453 ? -26.971 -13.054 33.803 1.00 90.19 453 PRO A C 1
ATOM 2972 O O . PRO A 1 453 ? -28.051 -13.284 33.267 1.00 90.19 453 PRO A O 1
ATOM 2975 N N . GLY A 1 454 ? -26.633 -13.620 34.965 1.00 90.81 454 GLY A N 1
ATOM 2976 C CA . GLY A 1 454 ? -27.491 -14.611 35.637 1.00 90.81 454 GLY A CA 1
ATOM 2977 C C . GLY A 1 454 ? -28.868 -14.084 36.073 1.00 90.81 454 GLY A C 1
ATOM 2978 O O . GLY A 1 454 ? -29.755 -14.871 36.379 1.00 90.81 454 GLY A O 1
ATOM 2979 N N . SER A 1 455 ? -29.054 -12.761 36.096 1.00 88.50 455 SER A N 1
ATOM 2980 C CA . SER A 1 455 ? -30.324 -12.084 36.379 1.00 88.50 455 SER A CA 1
ATOM 2981 C C . SER A 1 455 ? -31.134 -11.721 35.126 1.00 88.50 455 SER A C 1
ATOM 2983 O O . SER A 1 455 ? -32.183 -11.089 35.256 1.00 88.50 455 SER A O 1
ATOM 2985 N N . ALA A 1 456 ? -30.656 -12.061 33.924 1.00 90.56 456 ALA A N 1
ATOM 2986 C CA . ALA A 1 456 ? -31.358 -11.759 32.682 1.00 90.56 456 ALA A CA 1
ATOM 2987 C C . ALA A 1 456 ? -32.680 -12.536 32.593 1.00 90.56 456 ALA A C 1
ATOM 2989 O O . ALA A 1 456 ? -32.743 -13.726 32.901 1.00 90.56 456 ALA A O 1
ATOM 2990 N N . ASN A 1 457 ? -33.744 -11.866 32.151 1.00 93.50 457 ASN A N 1
ATOM 2991 C CA . ASN A 1 457 ? -35.002 -12.536 31.828 1.00 93.50 457 ASN A CA 1
ATOM 2992 C C . ASN A 1 457 ? -34.936 -13.222 30.449 1.00 93.50 457 ASN A C 1
ATOM 2994 O O . ASN A 1 457 ? -34.007 -13.003 29.669 1.00 93.50 457 ASN A O 1
ATOM 2998 N N . ALA A 1 458 ? -35.948 -14.033 30.130 1.00 93.50 458 ALA A N 1
ATOM 2999 C CA . ALA A 1 458 ? -35.982 -14.819 28.895 1.00 93.50 458 ALA A CA 1
ATOM 3000 C C . ALA A 1 458 ? -35.894 -13.955 27.623 1.00 93.50 458 ALA A C 1
ATOM 3002 O O . ALA A 1 458 ? -35.259 -14.349 26.648 1.00 93.50 458 ALA A O 1
ATOM 3003 N N . GLN A 1 459 ? -36.504 -12.768 27.629 1.00 93.31 459 GLN A N 1
ATOM 3004 C CA . GLN A 1 459 ? -36.478 -11.834 26.506 1.00 93.31 459 GLN A CA 1
ATOM 3005 C C . GLN A 1 459 ? -35.078 -11.236 26.304 1.00 93.31 459 GLN A C 1
ATOM 3007 O O . GLN A 1 459 ? -34.603 -11.161 25.175 1.00 93.31 459 GLN A O 1
ATOM 3012 N N . GLN A 1 460 ? -34.396 -10.854 27.387 1.00 92.25 460 GLN A N 1
ATOM 3013 C CA . GLN A 1 460 ? -33.025 -10.333 27.352 1.00 92.25 460 GLN A CA 1
ATOM 3014 C C . GLN A 1 460 ? -32.030 -11.403 26.907 1.00 92.25 460 GLN A C 1
ATOM 3016 O O . GLN A 1 460 ? -31.173 -11.145 26.066 1.00 92.25 460 GLN A O 1
ATOM 3021 N N . GLU A 1 461 ? -32.160 -12.619 27.435 1.00 93.44 461 GLU A N 1
ATOM 3022 C CA . GLU A 1 461 ? -31.342 -13.749 27.004 1.00 93.44 461 GLU A CA 1
ATOM 3023 C C . GLU A 1 461 ? -31.560 -14.056 25.515 1.00 93.44 461 GLU A C 1
ATOM 3025 O O . GLU A 1 461 ? -30.590 -14.277 24.789 1.00 93.44 461 GLU A O 1
ATOM 3030 N N . ALA A 1 462 ? -32.808 -14.022 25.036 1.00 92.38 462 ALA A N 1
ATOM 3031 C CA . ALA A 1 462 ? -33.120 -14.206 23.622 1.00 92.38 462 ALA A CA 1
ATOM 3032 C C . ALA A 1 462 ? -32.500 -13.109 22.740 1.00 92.38 462 ALA A C 1
ATOM 3034 O O . ALA A 1 462 ? -31.918 -13.436 21.707 1.00 92.38 462 ALA A O 1
ATOM 3035 N N . ALA A 1 463 ? -32.558 -11.841 23.160 1.00 92.38 463 ALA A N 1
ATOM 3036 C CA . ALA A 1 463 ? -31.940 -10.726 22.440 1.00 92.38 463 ALA A CA 1
ATOM 3037 C C . ALA A 1 463 ? -30.409 -10.875 22.344 1.00 92.38 463 ALA A C 1
ATOM 3039 O O . ALA A 1 463 ? -29.839 -10.729 21.266 1.00 92.38 463 ALA A O 1
ATOM 3040 N N . ILE A 1 464 ? -29.740 -11.265 23.437 1.00 93.06 464 ILE A N 1
ATOM 3041 C CA . ILE A 1 464 ? -28.286 -11.514 23.442 1.00 93.06 464 ILE A CA 1
ATOM 3042 C C . ILE A 1 464 ? -27.931 -12.718 22.559 1.00 93.06 464 ILE A C 1
ATOM 3044 O O . ILE A 1 464 ? -26.955 -12.687 21.813 1.00 93.06 464 ILE A O 1
ATOM 3048 N N . LYS A 1 465 ? -28.720 -13.796 22.611 1.00 92.12 465 LYS A N 1
ATOM 3049 C CA . LYS A 1 465 ? -28.493 -14.974 21.760 1.00 92.12 465 LYS A CA 1
ATOM 3050 C C . LYS A 1 465 ? -28.704 -14.661 20.281 1.00 92.12 465 LYS A C 1
ATOM 3052 O O . LYS A 1 465 ? -27.969 -15.207 19.457 1.00 92.12 465 LYS A O 1
ATOM 3057 N N . ALA A 1 466 ? -29.646 -13.779 19.946 1.00 93.44 466 ALA A N 1
ATOM 3058 C CA . ALA A 1 466 ? -29.910 -13.357 18.573 1.00 93.44 466 ALA A CA 1
ATOM 3059 C C . ALA A 1 466 ? -28.711 -12.644 17.921 1.00 93.44 466 ALA A C 1
ATOM 3061 O O . ALA A 1 466 ? -28.577 -12.689 16.701 1.00 93.44 466 ALA A O 1
ATOM 3062 N N . THR A 1 467 ? -27.811 -12.051 18.712 1.00 95.19 467 THR A N 1
ATOM 3063 C CA . THR A 1 467 ? -26.596 -11.369 18.230 1.00 95.19 467 THR A CA 1
ATOM 3064 C C . THR A 1 467 ? -25.323 -12.214 18.365 1.00 95.19 467 THR A C 1
ATOM 3066 O O . THR A 1 467 ? -24.210 -11.696 18.251 1.00 95.19 467 THR A O 1
ATOM 3069 N N . THR A 1 468 ? -25.458 -13.531 18.573 1.00 95.50 468 THR A N 1
ATOM 3070 C CA . THR A 1 468 ? -24.317 -14.462 18.570 1.00 95.50 468 THR A CA 1
ATOM 3071 C C . THR A 1 468 ? -23.516 -14.321 17.274 1.00 95.50 468 THR A C 1
ATOM 3073 O O . THR A 1 468 ? -24.076 -14.289 16.180 1.00 95.50 468 THR A O 1
ATOM 3076 N N . SER A 1 469 ? -22.189 -14.249 17.403 1.00 96.00 469 SER A N 1
ATOM 3077 C CA . SER A 1 469 ? -21.283 -14.041 16.268 1.00 96.00 469 SER A CA 1
ATOM 3078 C C . SER A 1 469 ? -21.512 -15.051 15.134 1.00 96.00 469 SER A C 1
ATOM 3080 O O . SER A 1 469 ? -21.501 -16.260 15.348 1.00 96.00 469 SER A O 1
ATOM 3082 N N . THR A 1 470 ? -21.686 -14.562 13.906 1.00 94.81 470 THR A N 1
ATOM 3083 C CA . THR A 1 470 ? -21.830 -15.399 12.697 1.00 94.81 470 THR A CA 1
ATOM 3084 C C . THR A 1 470 ? -20.518 -15.564 11.932 1.00 94.81 470 THR A C 1
ATOM 3086 O O . THR A 1 470 ? -20.376 -16.481 11.129 1.00 94.81 470 THR A O 1
ATOM 3089 N N . GLN A 1 471 ? -19.545 -14.695 12.206 1.00 94.69 471 GLN A N 1
ATOM 3090 C CA . GLN A 1 471 ? -18.198 -14.701 11.642 1.00 94.69 471 GLN A CA 1
ATOM 3091 C C . GLN A 1 471 ? -17.162 -14.594 12.765 1.00 94.69 471 GLN A C 1
ATOM 3093 O O . GLN A 1 471 ? -17.501 -14.286 13.911 1.00 94.69 471 GLN A O 1
ATOM 3098 N N . ALA A 1 472 ? -15.899 -14.871 12.442 1.00 96.06 472 ALA A N 1
ATOM 3099 C CA . ALA A 1 472 ? -14.802 -14.679 13.379 1.00 96.06 472 ALA A CA 1
ATOM 3100 C C . ALA A 1 472 ? -14.636 -13.199 13.768 1.00 96.06 472 ALA A C 1
ATOM 3102 O O . ALA A 1 472 ? -15.079 -12.285 13.073 1.00 96.06 472 ALA A O 1
ATOM 3103 N N . ALA A 1 473 ? -14.009 -12.965 14.918 1.00 96.06 473 ALA A N 1
ATOM 3104 C CA . ALA A 1 473 ? -13.981 -11.642 15.523 1.00 96.06 473 ALA A CA 1
ATOM 3105 C C . ALA A 1 473 ? -13.153 -10.619 14.729 1.00 96.06 473 ALA A C 1
ATOM 3107 O O . ALA A 1 473 ? -12.103 -10.933 14.159 1.00 96.06 473 ALA A O 1
ATOM 3108 N N . VAL A 1 474 ? -13.579 -9.357 14.829 1.00 98.06 474 VAL A N 1
ATOM 3109 C CA . VAL A 1 474 ? -12.704 -8.202 14.625 1.00 98.06 474 VAL A CA 1
ATOM 3110 C C . VAL A 1 474 ? -11.912 -7.980 15.913 1.00 98.06 474 VAL A C 1
ATOM 3112 O O . VAL A 1 474 ? -12.484 -7.707 16.967 1.00 98.06 474 VAL A O 1
ATOM 3115 N N . SER A 1 475 ? -10.594 -8.113 15.844 1.00 98.00 475 SER A N 1
ATOM 3116 C CA . SER A 1 475 ? -9.677 -7.902 16.956 1.00 98.00 475 SER A CA 1
ATOM 3117 C C . SER A 1 475 ? -8.858 -6.636 16.750 1.00 98.00 475 SER A C 1
ATOM 3119 O O . SER A 1 475 ? -8.190 -6.471 15.731 1.00 98.00 475 SER A O 1
ATOM 3121 N N . VAL A 1 476 ? -8.875 -5.758 17.751 1.00 98.38 476 VAL A N 1
ATOM 3122 C CA . VAL A 1 476 ? -8.080 -4.519 17.787 1.00 98.38 476 VAL A CA 1
ATOM 3123 C C . VAL A 1 476 ? -6.861 -4.626 18.712 1.00 98.38 476 VAL A C 1
ATOM 3125 O O . VAL A 1 476 ? -6.219 -3.622 19.017 1.00 98.38 476 VAL A O 1
ATOM 3128 N N . GLY A 1 477 ? -6.528 -5.828 19.186 1.00 97.88 477 GLY A N 1
ATOM 3129 C CA . GLY A 1 477 ? -5.408 -6.064 20.095 1.00 97.88 477 GLY A CA 1
ATOM 3130 C C . GLY A 1 477 ? -5.093 -7.546 20.269 1.00 97.88 477 GLY A C 1
ATOM 3131 O O . GLY A 1 477 ? -5.483 -8.378 19.452 1.00 97.88 477 GLY A O 1
ATOM 3132 N N . ASP A 1 478 ? -4.387 -7.872 21.342 1.00 97.62 478 ASP A N 1
ATOM 3133 C CA . ASP A 1 478 ? -4.071 -9.239 21.733 1.00 97.62 478 ASP A CA 1
ATOM 3134 C C . ASP A 1 478 ? -4.036 -9.357 23.261 1.00 97.62 478 ASP A C 1
ATOM 3136 O O . ASP A 1 478 ? -3.059 -9.004 23.926 1.00 97.62 478 ASP A O 1
ATOM 3140 N N . ALA A 1 479 ? -5.128 -9.876 23.823 1.00 94.56 479 ALA A N 1
ATOM 3141 C CA . ALA A 1 479 ? -5.260 -10.072 25.261 1.00 94.56 479 ALA A CA 1
ATOM 3142 C C . ALA A 1 479 ? -4.241 -11.082 25.814 1.00 94.56 479 ALA A C 1
ATOM 3144 O O . ALA A 1 479 ? -3.831 -10.939 26.963 1.00 94.56 479 ALA A O 1
ATOM 3145 N N . ALA A 1 480 ? -3.794 -12.060 25.013 1.00 95.69 480 ALA A N 1
ATOM 3146 C CA . ALA A 1 480 ? -2.788 -13.028 25.451 1.00 95.69 480 ALA A CA 1
ATOM 3147 C C . ALA A 1 480 ? -1.428 -12.360 25.718 1.00 95.69 480 ALA A C 1
ATOM 3149 O O . ALA A 1 480 ? -0.649 -12.854 26.528 1.00 95.69 480 ALA A O 1
ATOM 3150 N N . ASN A 1 481 ? -1.178 -11.210 25.084 1.00 96.06 481 ASN A N 1
ATOM 3151 C CA . ASN A 1 481 ? 0.037 -10.413 25.229 1.00 96.06 481 ASN A CA 1
ATOM 3152 C C . ASN A 1 481 ? -0.211 -9.046 25.899 1.00 96.06 481 ASN A C 1
ATOM 3154 O O . ASN A 1 481 ? 0.624 -8.150 25.799 1.00 96.06 481 ASN A O 1
ATOM 3158 N N . ASN A 1 482 ? -1.340 -8.870 26.599 1.00 95.75 482 ASN A N 1
ATOM 3159 C CA . ASN A 1 482 ? -1.726 -7.621 27.274 1.00 95.75 482 ASN A CA 1
ATOM 3160 C C . ASN A 1 482 ? -1.757 -6.378 26.359 1.00 95.75 482 ASN A C 1
ATOM 3162 O O . ASN A 1 482 ? -1.515 -5.255 26.803 1.00 95.75 482 ASN A O 1
ATOM 3166 N N . GLN A 1 483 ? -2.059 -6.561 25.074 1.00 96.19 483 GLN A N 1
ATOM 3167 C CA . GLN A 1 483 ? -2.172 -5.476 24.107 1.00 96.19 483 GLN A CA 1
ATOM 3168 C C . GLN A 1 483 ? -3.639 -5.116 23.899 1.00 96.19 483 GLN A C 1
ATOM 3170 O O . GLN A 1 483 ? -4.406 -5.871 23.304 1.00 96.19 483 GLN A O 1
ATOM 3175 N N . PHE A 1 484 ? -4.028 -3.931 24.355 1.00 97.38 484 PHE A N 1
ATOM 3176 C CA . PHE A 1 484 ? -5.396 -3.434 24.241 1.00 97.38 484 PHE A CA 1
ATOM 3177 C C . PHE A 1 484 ? -5.410 -2.092 23.522 1.00 97.38 484 PHE A C 1
ATOM 3179 O O . PHE A 1 484 ? -4.484 -1.291 23.650 1.00 97.38 484 PHE A O 1
ATOM 3186 N N . ARG A 1 485 ? -6.487 -1.831 22.783 1.00 98.06 485 ARG A N 1
ATOM 3187 C CA . ARG A 1 485 ? -6.735 -0.532 22.159 1.00 98.06 485 ARG A CA 1
ATOM 3188 C C . ARG A 1 485 ? -8.110 -0.033 22.545 1.00 98.06 485 ARG A C 1
ATOM 3190 O O . ARG A 1 485 ? -9.073 -0.794 22.564 1.00 98.06 485 ARG A O 1
ATOM 3197 N N . GLN A 1 486 ? -8.186 1.260 22.834 1.00 97.94 486 GLN A N 1
ATOM 3198 C CA . GLN A 1 486 ? -9.465 1.949 22.902 1.00 97.94 486 GLN A CA 1
ATOM 3199 C C . GLN A 1 486 ? -10.012 2.126 21.485 1.00 97.94 486 GLN A C 1
ATOM 3201 O O . GLN A 1 486 ? -9.258 2.426 20.560 1.00 97.94 486 GLN A O 1
ATOM 3206 N N . ILE A 1 487 ? -11.325 1.974 21.335 1.00 97.75 487 ILE A N 1
ATOM 3207 C CA . ILE A 1 487 ? -12.047 2.362 20.124 1.00 97.75 487 ILE A CA 1
ATOM 3208 C C . ILE A 1 487 ? -12.682 3.720 20.427 1.00 97.75 487 ILE A C 1
ATOM 3210 O O . ILE A 1 487 ? -13.548 3.827 21.296 1.00 97.75 487 ILE A O 1
ATOM 3214 N N . THR A 1 488 ? -12.194 4.776 19.783 1.00 97.56 488 THR A N 1
ATOM 3215 C CA . THR A 1 488 ? -12.613 6.163 20.032 1.00 97.56 488 THR A CA 1
ATOM 3216 C C . THR A 1 488 ? -13.537 6.664 18.922 1.00 97.56 488 THR A C 1
ATOM 3218 O O . THR A 1 488 ? -13.612 6.070 17.850 1.00 97.56 488 THR A O 1
ATOM 3221 N N . GLY A 1 489 ? -14.293 7.736 19.186 1.00 97.12 489 GLY A N 1
ATOM 3222 C CA . GLY A 1 489 ? -15.245 8.284 18.209 1.00 97.12 489 GLY A CA 1
ATOM 3223 C C . GLY A 1 489 ? -16.494 7.420 17.978 1.00 97.12 489 GLY A C 1
ATOM 3224 O O . GLY A 1 489 ? -17.154 7.568 16.956 1.00 97.12 489 GLY A O 1
ATOM 3225 N N . VAL A 1 490 ? -16.828 6.523 18.913 1.00 98.06 490 VAL A N 1
ATOM 3226 C CA . VAL A 1 490 ? -17.997 5.633 18.814 1.00 98.06 490 VAL A CA 1
ATOM 3227 C C . VAL A 1 490 ? -19.277 6.391 19.186 1.00 98.06 490 VAL A C 1
ATOM 3229 O O . VAL A 1 490 ? -19.453 6.823 20.333 1.00 98.06 490 VAL A O 1
ATOM 3232 N N . ALA A 1 491 ? -20.175 6.554 18.212 1.00 98.12 491 ALA A N 1
ATOM 3233 C CA . ALA A 1 491 ? -21.511 7.111 18.420 1.00 98.12 491 ALA A CA 1
ATOM 3234 C C . ALA A 1 491 ? -22.354 6.228 19.362 1.00 98.12 491 ALA A C 1
ATOM 3236 O O . ALA A 1 491 ? -22.002 5.084 19.636 1.00 98.12 491 ALA A O 1
ATOM 3237 N N . ALA A 1 492 ? -23.448 6.768 19.901 1.00 97.56 492 ALA A N 1
ATOM 3238 C CA . ALA A 1 492 ? -24.341 5.982 20.749 1.00 97.56 492 ALA A CA 1
ATOM 3239 C C . ALA A 1 492 ? -25.048 4.901 19.917 1.00 97.56 492 ALA A C 1
ATOM 3241 O O . ALA A 1 492 ? -25.623 5.215 18.876 1.00 97.56 492 ALA A O 1
ATOM 3242 N N . GLY A 1 493 ? -25.010 3.654 20.387 1.00 97.44 493 GLY A N 1
ATOM 3243 C CA . GLY A 1 493 ? -25.690 2.533 19.743 1.00 97.44 493 GLY A CA 1
ATOM 3244 C C . GLY A 1 493 ? -27.213 2.641 19.840 1.00 97.44 493 GLY A C 1
ATOM 3245 O O . GLY A 1 493 ? -27.741 3.158 20.827 1.00 97.44 493 GLY A O 1
ATOM 3246 N N . SER A 1 494 ? -27.906 2.151 18.818 1.00 95.50 494 SER A N 1
ATOM 3247 C CA . SER A 1 494 ? -29.360 2.236 18.650 1.00 95.50 494 SER A CA 1
ATOM 3248 C C . SER A 1 494 ? -30.045 0.870 18.529 1.00 95.50 494 SER A C 1
ATOM 3250 O O . SER A 1 494 ? -31.143 0.701 19.054 1.00 95.50 494 SER A O 1
ATOM 3252 N N . ALA A 1 495 ? -29.400 -0.099 17.878 1.00 95.19 495 ALA A N 1
ATOM 3253 C CA . ALA A 1 495 ? -29.854 -1.480 17.751 1.00 95.19 495 ALA A CA 1
ATOM 3254 C C . ALA A 1 495 ? -29.124 -2.410 18.737 1.00 95.19 495 ALA A C 1
ATOM 3256 O O . ALA A 1 495 ? -28.042 -2.084 19.225 1.00 95.19 495 ALA A O 1
ATOM 3257 N N . ASP A 1 496 ? -29.673 -3.607 18.973 1.00 93.50 496 ASP A N 1
ATOM 3258 C CA . ASP A 1 496 ? -29.110 -4.602 19.908 1.00 93.50 496 ASP A CA 1
ATOM 3259 C C . ASP A 1 496 ? -27.692 -5.081 19.533 1.00 93.50 496 ASP A C 1
ATOM 3261 O O . ASP A 1 496 ? -26.959 -5.590 20.380 1.00 93.50 496 ASP A O 1
ATOM 3265 N N . SER A 1 497 ? -27.294 -4.930 18.266 1.00 94.00 497 SER A N 1
ATOM 3266 C CA . SER A 1 497 ? -25.963 -5.282 17.756 1.00 94.00 497 SER A CA 1
ATOM 3267 C C . SER A 1 497 ? -24.976 -4.110 17.712 1.00 94.00 497 SER A C 1
ATOM 3269 O O . SER A 1 497 ? -23.831 -4.304 17.302 1.00 94.00 497 SER A O 1
ATOM 3271 N N . ASP A 1 498 ? -25.399 -2.899 18.079 1.00 97.44 498 ASP A N 1
ATOM 3272 C CA . ASP A 1 498 ? -24.530 -1.725 18.044 1.00 97.44 498 ASP A CA 1
ATOM 3273 C C . ASP A 1 498 ? -23.572 -1.710 19.243 1.00 97.44 498 ASP A C 1
ATOM 3275 O O . ASP A 1 498 ? -23.909 -2.094 20.366 1.00 97.44 498 ASP A O 1
ATOM 3279 N N . ALA A 1 499 ? -22.358 -1.200 19.028 1.00 97.06 499 ALA A N 1
ATOM 3280 C CA . ALA A 1 499 ? -21.423 -0.979 20.122 1.00 97.06 499 ALA A CA 1
ATOM 3281 C C . ALA A 1 499 ? -21.960 0.100 21.081 1.00 97.06 499 ALA A C 1
ATOM 3283 O O . ALA A 1 499 ? -22.333 1.197 20.668 1.00 97.06 499 ALA A O 1
ATOM 3284 N N . THR A 1 500 ? -21.951 -0.191 22.382 1.00 96.88 500 THR A N 1
ATOM 3285 C CA . THR A 1 500 ? -22.304 0.788 23.420 1.00 96.88 500 THR A CA 1
ATOM 3286 C C . THR A 1 500 ? -21.105 1.682 23.726 1.00 96.88 500 THR A C 1
ATOM 3288 O O . THR A 1 500 ? -20.008 1.187 23.990 1.00 96.88 500 THR A O 1
ATOM 3291 N N . ASN A 1 501 ? -21.298 3.001 23.747 1.00 97.44 501 ASN A N 1
ATOM 3292 C CA . ASN A 1 501 ? -20.235 3.928 24.138 1.00 97.44 501 ASN A CA 1
ATOM 3293 C C . ASN A 1 501 ? -20.240 4.236 25.651 1.00 97.44 501 ASN A C 1
ATOM 3295 O O . ASN A 1 501 ? -21.166 3.906 26.397 1.00 97.44 501 ASN A O 1
ATOM 3299 N N . VAL A 1 502 ? -19.193 4.919 26.127 1.00 97.25 502 VAL A N 1
ATOM 3300 C CA . VAL A 1 502 ? -19.040 5.261 27.555 1.00 97.25 502 VAL A CA 1
ATOM 3301 C C . VAL A 1 502 ? -20.156 6.190 28.057 1.00 97.25 502 VAL A C 1
ATOM 3303 O O . VAL A 1 502 ? -20.500 6.145 29.237 1.00 97.25 502 VAL A O 1
ATOM 3306 N N . ALA A 1 503 ? -20.745 7.023 27.193 1.00 95.25 503 ALA A N 1
ATOM 3307 C CA . ALA A 1 503 ? -21.829 7.925 27.581 1.00 95.25 503 ALA A CA 1
ATOM 3308 C C . ALA A 1 503 ? -23.121 7.156 27.902 1.00 95.25 503 ALA A C 1
ATOM 3310 O O . ALA A 1 503 ? -23.735 7.421 28.933 1.00 95.25 503 ALA A O 1
ATOM 3311 N N . GLN A 1 504 ? -23.483 6.159 27.089 1.00 96.69 504 GLN A N 1
ATOM 3312 C CA . GLN A 1 504 ? -24.620 5.273 27.357 1.00 96.69 504 GLN A CA 1
ATOM 3313 C C . GLN A 1 504 ? -24.425 4.494 28.661 1.00 96.69 504 GLN A C 1
ATOM 3315 O O . GLN A 1 504 ? -25.323 4.464 29.499 1.00 96.69 504 GLN A O 1
ATOM 3320 N N . LEU A 1 505 ? -23.227 3.942 28.891 1.00 95.12 505 LEU A N 1
ATOM 3321 C CA . LEU A 1 505 ? -22.931 3.224 30.133 1.00 95.12 505 LEU A CA 1
ATOM 3322 C C . LEU A 1 505 ? -23.011 4.139 31.368 1.00 95.12 505 LEU A C 1
ATOM 3324 O O . LEU A 1 505 ? -23.559 3.748 32.398 1.00 95.12 505 LEU A O 1
ATOM 3328 N N . LYS A 1 506 ? -22.512 5.378 31.269 1.00 93.81 506 LYS A N 1
ATOM 3329 C CA . LYS A 1 506 ? -22.646 6.384 32.336 1.00 93.81 506 LYS A CA 1
ATOM 3330 C C . LYS A 1 506 ? -24.104 6.775 32.576 1.00 93.81 506 LYS A C 1
ATOM 3332 O O . LYS A 1 506 ? -24.493 6.908 33.732 1.00 93.81 506 LYS A O 1
ATOM 3337 N N . ALA A 1 507 ? -24.907 6.922 31.521 1.00 92.81 507 ALA A N 1
ATOM 3338 C CA . ALA A 1 507 ? -26.335 7.211 31.637 1.00 92.81 507 ALA A CA 1
ATOM 3339 C C . ALA A 1 507 ? -27.082 6.071 32.348 1.00 92.81 507 ALA A C 1
ATOM 3341 O O . ALA A 1 507 ? -27.851 6.332 33.270 1.00 92.81 507 ALA A O 1
ATOM 3342 N N . VAL A 1 508 ? -26.785 4.812 32.004 1.00 91.25 508 VAL A N 1
ATOM 3343 C CA . VAL A 1 508 ? -27.330 3.634 32.701 1.00 91.25 508 VAL A CA 1
ATOM 3344 C C . VAL A 1 508 ? -26.867 3.593 34.159 1.00 91.25 508 VAL A C 1
ATOM 3346 O O . VAL A 1 508 ? -27.682 3.358 35.045 1.00 91.25 508 VAL A O 1
ATOM 3349 N N . SER A 1 509 ? -25.593 3.884 34.442 1.00 88.88 509 SER A N 1
ATOM 3350 C CA . SER A 1 509 ? -25.084 3.963 35.819 1.00 88.88 509 SER A CA 1
ATOM 3351 C C . SER A 1 509 ? -25.800 5.043 36.636 1.00 88.88 509 SER A C 1
ATOM 3353 O O . SER A 1 509 ? -26.184 4.794 37.777 1.00 88.88 509 SER A O 1
ATOM 3355 N N . ALA A 1 510 ? -26.034 6.222 36.057 1.00 85.94 510 ALA A N 1
ATOM 3356 C CA . ALA A 1 510 ? -26.774 7.300 36.706 1.00 85.94 510 ALA A CA 1
ATOM 3357 C C . ALA A 1 510 ? -28.249 6.929 36.938 1.00 85.94 510 ALA A C 1
ATOM 3359 O O . ALA A 1 510 ? -28.768 7.159 38.028 1.00 85.94 510 ALA A O 1
ATOM 3360 N N . ALA A 1 511 ? -28.907 6.305 35.956 1.00 84.00 511 ALA A N 1
ATOM 3361 C CA . ALA A 1 511 ? -30.290 5.846 36.076 1.00 84.00 511 ALA A CA 1
ATOM 3362 C C . ALA A 1 511 ? -30.448 4.737 37.130 1.00 84.00 511 ALA A C 1
ATOM 3364 O O . ALA A 1 511 ? -31.384 4.776 37.933 1.00 84.00 511 ALA A O 1
ATOM 3365 N N . ALA A 1 512 ? -29.508 3.787 37.177 1.00 83.62 512 ALA A N 1
ATOM 3366 C CA . ALA A 1 512 ? -29.462 2.744 38.198 1.00 83.62 512 ALA A CA 1
ATOM 3367 C C . ALA A 1 512 ? -29.292 3.356 39.594 1.00 83.62 512 ALA A C 1
ATOM 3369 O O . ALA A 1 512 ? -30.050 3.025 40.502 1.00 83.62 512 ALA A O 1
ATOM 3370 N N . LYS A 1 513 ? -28.375 4.322 39.738 1.00 76.62 513 LYS A N 1
ATOM 3371 C CA . LYS A 1 513 ? -28.180 5.074 40.983 1.00 76.62 513 LYS A CA 1
ATOM 3372 C C . LYS A 1 513 ? -29.442 5.825 41.419 1.00 76.62 513 LYS A C 1
ATOM 3374 O O . LYS A 1 513 ? -29.785 5.794 42.597 1.00 76.62 513 LYS A O 1
ATOM 3379 N N . ALA A 1 514 ? -30.141 6.474 40.492 1.00 71.44 514 ALA A N 1
ATOM 3380 C CA . ALA A 1 514 ? -31.363 7.220 40.791 1.00 71.44 514 ALA A CA 1
ATOM 3381 C C . ALA A 1 514 ? -32.547 6.318 41.192 1.00 71.44 514 ALA A C 1
ATOM 3383 O O . ALA A 1 514 ? -33.413 6.749 41.945 1.00 71.44 514 ALA A O 1
ATOM 3384 N N . SER A 1 515 ? -32.580 5.073 40.707 1.00 71.56 515 SER A N 1
ATOM 3385 C CA . SER A 1 515 ? -33.692 4.135 40.939 1.00 71.56 515 SER A CA 1
ATOM 3386 C C . SER A 1 515 ? -33.480 3.208 42.143 1.00 71.56 515 SER A C 1
ATOM 3388 O O . SER A 1 515 ? -34.361 2.414 42.467 1.00 71.56 515 SER A O 1
ATOM 3390 N N . SER A 1 516 ? -32.323 3.285 42.808 1.00 76.31 516 SER A N 1
ATOM 3391 C CA . SER A 1 516 ? -31.971 2.451 43.962 1.00 76.31 516 SER A CA 1
ATOM 3392 C C . SER A 1 516 ? -31.763 3.291 45.220 1.00 76.31 516 SER A C 1
ATOM 3394 O O . SER A 1 516 ? -31.119 4.338 45.163 1.00 76.31 516 SER A O 1
ATOM 3396 N N . VAL A 1 517 ? -32.234 2.802 46.371 1.00 83.19 517 VAL A N 1
ATOM 3397 C CA . VAL A 1 517 ? -31.838 3.357 47.672 1.00 83.19 517 VAL A CA 1
ATOM 3398 C C . VAL A 1 517 ? -30.357 3.053 47.883 1.00 83.19 517 VAL A C 1
ATOM 3400 O O . VAL A 1 517 ? -29.962 1.889 47.900 1.00 83.19 517 VAL A O 1
ATOM 3403 N N . GLN A 1 518 ? -29.543 4.097 48.024 1.00 82.06 518 GLN A N 1
ATOM 3404 C CA . GLN A 1 518 ? -28.101 3.974 48.214 1.00 82.06 518 GLN A CA 1
ATOM 3405 C C . GLN A 1 518 ? -27.685 4.478 49.592 1.00 82.06 518 GLN A C 1
ATOM 3407 O O . GLN A 1 518 ? -28.221 5.458 50.112 1.00 82.06 518 GLN A O 1
ATOM 3412 N N . TYR A 1 519 ? -26.683 3.811 50.153 1.00 85.88 519 TYR A N 1
ATOM 3413 C CA . TYR A 1 519 ? -25.907 4.336 51.265 1.00 85.88 519 TYR A CA 1
ATOM 3414 C C . TYR A 1 519 ? -25.139 5.590 50.832 1.00 85.88 519 TYR A C 1
ATOM 3416 O O . TYR A 1 519 ? -24.771 5.735 49.662 1.00 85.88 519 TYR A O 1
ATOM 3424 N N . ALA A 1 520 ? -24.868 6.489 51.775 1.00 81.19 520 ALA A N 1
ATOM 3425 C CA . ALA A 1 520 ? -24.018 7.640 51.511 1.00 81.19 520 ALA A CA 1
ATOM 3426 C C . ALA A 1 520 ? -22.610 7.182 51.089 1.00 81.19 520 ALA A C 1
ATOM 3428 O O . ALA A 1 520 ? -22.128 6.130 51.507 1.00 81.19 520 ALA A O 1
ATOM 3429 N N . THR A 1 521 ? -21.942 7.957 50.238 1.00 82.44 521 THR A N 1
ATOM 3430 C CA . THR A 1 521 ? -20.548 7.692 49.849 1.00 82.44 521 THR A CA 1
ATOM 3431 C C . THR A 1 521 ? -19.633 8.627 50.629 1.00 82.44 521 THR A C 1
ATOM 3433 O O . THR A 1 521 ? -19.891 9.828 50.700 1.00 82.44 521 THR A O 1
ATOM 3436 N N . ASN A 1 522 ? -18.576 8.082 51.222 1.00 83.62 522 ASN A N 1
ATOM 3437 C CA . ASN A 1 522 ? -17.542 8.865 51.887 1.00 83.62 522 ASN A CA 1
ATOM 3438 C C . ASN A 1 522 ? -16.704 9.652 50.855 1.00 83.62 522 ASN A C 1
ATOM 3440 O O . ASN A 1 522 ? -16.680 9.290 49.675 1.00 83.62 522 ASN A O 1
ATOM 3444 N N . PRO A 1 523 ? -15.963 10.698 51.272 1.00 83.88 523 PRO A N 1
ATOM 3445 C CA . PRO A 1 523 ? -15.089 11.461 50.373 1.00 83.88 523 PRO A CA 1
ATOM 3446 C C . PRO A 1 523 ? -14.006 10.624 49.673 1.00 83.88 523 PRO A C 1
ATOM 3448 O O . PRO A 1 523 ? -13.530 11.004 48.608 1.00 83.88 523 PRO A O 1
ATOM 3451 N N . ASP A 1 524 ? -13.627 9.485 50.256 1.00 81.44 524 ASP A N 1
ATOM 3452 C CA . ASP A 1 524 ? -12.659 8.532 49.701 1.00 81.44 524 ASP A CA 1
ATOM 3453 C C . ASP A 1 524 ? -13.275 7.540 48.691 1.00 81.44 524 ASP A C 1
ATOM 3455 O O . ASP A 1 524 ? -12.576 6.679 48.159 1.00 81.44 524 ASP A O 1
ATOM 3459 N N . GLY A 1 525 ? -14.579 7.647 48.417 1.00 79.50 525 GLY A N 1
ATOM 3460 C CA . GLY A 1 525 ? -15.312 6.751 47.523 1.00 79.50 525 GLY A CA 1
ATOM 3461 C C . GLY A 1 525 ? -15.803 5.452 48.173 1.00 79.50 525 GLY A C 1
ATOM 3462 O O . GLY A 1 525 ? -16.466 4.664 47.497 1.00 79.50 525 GLY A O 1
ATOM 3463 N N . SER A 1 526 ? -15.525 5.214 49.461 1.00 85.19 526 SER A N 1
ATOM 3464 C CA . SER A 1 526 ? -16.051 4.059 50.197 1.00 85.19 526 SER A CA 1
ATOM 3465 C C . SER A 1 526 ? -17.531 4.234 50.564 1.00 85.19 526 SER A C 1
ATOM 3467 O O . SER A 1 526 ? -18.058 5.346 50.653 1.00 85.19 526 SER A O 1
ATOM 3469 N N . VAL A 1 527 ? -18.231 3.117 50.765 1.00 84.75 527 VAL A N 1
ATOM 3470 C CA . VAL A 1 527 ? -19.658 3.114 51.117 1.00 84.75 527 VAL A CA 1
ATOM 3471 C C . VAL A 1 527 ? -19.828 3.332 52.622 1.00 84.75 527 VAL A C 1
ATOM 3473 O O . VAL A 1 527 ? -19.264 2.595 53.429 1.00 84.75 527 VAL A O 1
ATOM 3476 N N . ASN A 1 528 ? -20.642 4.313 53.008 1.00 87.94 528 ASN A N 1
ATOM 3477 C CA . ASN A 1 528 ? -20.994 4.594 54.394 1.00 87.94 528 ASN A CA 1
ATOM 3478 C C . ASN A 1 528 ? -22.285 3.867 54.788 1.00 87.94 528 ASN A C 1
ATOM 3480 O O . ASN A 1 528 ? -23.391 4.394 54.659 1.00 87.94 528 ASN A O 1
ATOM 3484 N N . TYR A 1 529 ? -22.135 2.663 55.334 1.00 88.31 529 TYR A N 1
ATOM 3485 C CA . TYR A 1 529 ? -23.262 1.847 55.791 1.00 88.31 529 TYR A CA 1
ATOM 3486 C C . TYR A 1 529 ? -24.051 2.446 56.967 1.00 88.31 529 TYR A C 1
ATOM 3488 O O . TYR A 1 529 ? -25.143 1.968 57.265 1.00 88.31 529 TYR A O 1
ATOM 3496 N N . ASN A 1 530 ? -23.542 3.501 57.612 1.00 88.94 530 ASN A N 1
ATOM 3497 C CA . ASN A 1 530 ? -24.206 4.146 58.745 1.00 88.94 530 ASN A CA 1
ATOM 3498 C C . ASN A 1 530 ? -25.213 5.222 58.319 1.00 88.94 530 ASN A C 1
ATOM 3500 O O . ASN A 1 530 ? -25.913 5.764 59.172 1.00 88.94 530 ASN A O 1
ATOM 3504 N N . GLN A 1 531 ? -25.286 5.567 57.028 1.00 86.75 531 GLN A N 1
ATOM 3505 C CA . GLN A 1 531 ? -26.181 6.614 56.551 1.00 86.75 531 GLN A CA 1
ATOM 3506 C C . GLN A 1 531 ? -26.873 6.223 55.247 1.00 86.75 531 GLN A C 1
ATOM 3508 O O . GLN A 1 531 ? -26.233 5.916 54.244 1.00 86.75 531 GLN A O 1
ATOM 3513 N N . ILE A 1 532 ? -28.202 6.316 55.257 1.00 87.94 532 ILE A N 1
ATOM 3514 C CA . ILE A 1 532 ? -29.050 6.290 54.066 1.00 87.94 532 ILE A CA 1
ATOM 3515 C C . ILE A 1 532 ? -29.816 7.610 54.044 1.00 87.94 532 ILE A C 1
ATOM 3517 O O . ILE A 1 532 ? -30.554 7.915 54.981 1.00 87.94 532 ILE A O 1
ATOM 3521 N N . THR A 1 533 ? -29.653 8.382 52.974 1.00 82.88 533 THR A N 1
ATOM 3522 C CA . THR A 1 533 ? -30.412 9.619 52.758 1.00 82.88 533 THR A CA 1
ATOM 3523 C C . THR A 1 533 ? -31.551 9.325 51.792 1.00 82.88 533 THR A C 1
ATOM 3525 O O . THR A 1 533 ? -31.318 8.843 50.686 1.00 82.88 533 THR A O 1
ATOM 3528 N N . LEU A 1 534 ? -32.788 9.596 52.210 1.00 84.50 534 LEU A N 1
ATOM 3529 C CA . LEU A 1 534 ? -33.985 9.381 51.398 1.00 84.50 534 LEU A CA 1
ATOM 3530 C C . LEU A 1 534 ? -34.636 10.716 51.038 1.00 84.50 534 LEU A C 1
ATOM 3532 O O . LEU A 1 534 ? -34.799 11.583 51.895 1.00 84.50 534 LEU A O 1
ATOM 3536 N N . GLY A 1 535 ? -35.085 10.838 49.790 1.00 76.81 535 GLY A N 1
ATOM 3537 C CA . GLY A 1 535 ? -35.597 12.093 49.244 1.00 76.81 535 GLY A CA 1
ATOM 3538 C C . GLY A 1 535 ? -34.475 13.046 48.832 1.00 76.81 535 GLY A C 1
ATOM 3539 O O . GLY A 1 535 ? -33.290 12.741 48.959 1.00 76.81 535 GLY A O 1
ATOM 3540 N N . THR A 1 536 ? -34.856 14.205 48.307 1.00 72.44 536 THR A N 1
ATOM 3541 C CA . THR A 1 536 ? -33.923 15.277 47.938 1.00 72.44 536 THR A CA 1
ATOM 3542 C C . THR A 1 536 ? -34.422 16.597 48.506 1.00 72.44 536 THR A C 1
ATOM 3544 O O . THR A 1 536 ? -35.621 16.762 48.732 1.00 72.44 536 THR A O 1
ATOM 3547 N N . GLU A 1 537 ? -33.521 17.567 48.670 1.00 66.38 537 GLU A N 1
ATOM 3548 C CA . GLU A 1 537 ? -33.856 18.952 49.050 1.00 66.38 537 GLU A CA 1
ATOM 3549 C C . GLU A 1 537 ? -34.968 19.547 48.160 1.00 66.38 537 GLU A C 1
ATOM 3551 O O . GLU A 1 537 ? -35.772 20.358 48.606 1.00 66.38 537 GLU A O 1
ATOM 3556 N N . THR A 1 538 ? -35.050 19.102 46.902 1.00 69.75 538 THR A N 1
ATOM 3557 C CA . THR A 1 538 ? -36.030 19.554 45.906 1.00 69.75 538 THR A CA 1
ATOM 3558 C C . THR A 1 538 ? -37.339 18.758 45.880 1.00 69.75 538 THR A C 1
ATOM 3560 O O . THR A 1 538 ? -38.359 19.311 45.482 1.00 69.75 538 THR A O 1
ATOM 3563 N N . SER A 1 539 ? -37.341 17.480 46.278 1.00 71.38 539 SER A N 1
ATOM 3564 C CA . SER A 1 539 ? -38.512 16.586 46.197 1.00 71.38 539 SER A CA 1
ATOM 3565 C C . SER A 1 539 ? -39.146 16.276 47.559 1.00 71.38 539 SER A C 1
ATOM 3567 O O . SER A 1 539 ? -40.201 15.639 47.607 1.00 71.38 539 SER A O 1
ATOM 3569 N N . GLY A 1 540 ? -38.528 16.723 48.656 1.00 77.06 540 GLY A N 1
ATOM 3570 C CA . GLY A 1 540 ? -38.997 16.495 50.020 1.00 77.06 540 GLY A CA 1
ATOM 3571 C C . GLY A 1 540 ? -38.682 15.091 50.565 1.00 77.06 540 GLY A C 1
ATOM 3572 O O . GLY A 1 540 ? -38.068 14.265 49.883 1.00 77.06 540 GLY A O 1
ATOM 3573 N N . PRO A 1 541 ? -39.070 14.811 51.824 1.00 83.62 541 PRO A N 1
ATOM 3574 C CA . PRO A 1 541 ? -38.802 13.537 52.487 1.00 83.62 541 PRO A CA 1
ATOM 3575 C C . PRO A 1 541 ? -39.558 12.371 51.833 1.00 83.62 541 PRO A C 1
ATOM 3577 O O . PRO A 1 541 ? -40.691 12.514 51.376 1.00 83.62 541 PRO A O 1
ATOM 3580 N N . THR A 1 542 ? -38.955 11.179 51.841 1.00 87.75 542 THR A N 1
ATOM 3581 C CA . THR A 1 542 ? -39.585 9.965 51.295 1.00 87.75 542 THR A CA 1
ATOM 3582 C C . THR A 1 542 ? -40.374 9.221 52.366 1.00 87.75 542 THR A C 1
ATOM 3584 O O . THR A 1 542 ? -39.840 8.868 53.418 1.00 87.75 542 THR A O 1
ATOM 3587 N N . ARG A 1 543 ? -41.644 8.913 52.084 1.00 88.81 543 ARG A N 1
ATOM 3588 C CA . ARG A 1 543 ? -42.450 8.036 52.939 1.00 88.81 543 ARG A CA 1
ATOM 3589 C C . ARG A 1 543 ? -42.010 6.582 52.766 1.00 88.81 543 ARG A C 1
ATOM 3591 O O . ARG A 1 543 ? -42.203 5.999 51.703 1.00 88.81 543 ARG A O 1
ATOM 3598 N N . ILE A 1 544 ? -41.511 5.979 53.841 1.00 90.12 544 ILE A N 1
ATOM 3599 C CA . ILE A 1 544 ? -41.259 4.536 53.911 1.00 90.12 544 ILE A CA 1
ATOM 3600 C C . ILE A 1 544 ? -42.570 3.853 54.315 1.00 90.12 544 ILE A C 1
ATOM 3602 O O . ILE A 1 544 ? -43.152 4.163 55.354 1.00 90.12 544 ILE A O 1
ATOM 3606 N N . SER A 1 545 ? -43.079 2.962 53.468 1.00 91.12 545 SER A N 1
ATOM 3607 C CA . SER A 1 545 ? -44.318 2.215 53.718 1.00 91.12 545 SER A CA 1
ATOM 3608 C C . SER A 1 545 ? -44.034 0.720 53.821 1.00 91.12 545 SER A C 1
ATOM 3610 O O . SER A 1 545 ? -42.933 0.281 53.506 1.00 91.12 545 SER A O 1
ATOM 3612 N N . ASN A 1 546 ? -45.016 -0.051 54.295 1.00 90.44 546 ASN A N 1
ATOM 3613 C CA . ASN A 1 546 ? -44.859 -1.484 54.557 1.00 90.44 546 ASN A CA 1
ATOM 3614 C C . ASN A 1 546 ? -43.770 -1.812 55.604 1.00 90.44 546 ASN A C 1
ATOM 3616 O O . ASN A 1 546 ? -43.098 -2.836 55.521 1.00 90.44 546 ASN A O 1
ATOM 3620 N N . VAL A 1 547 ? -43.597 -0.931 56.598 1.00 93.25 547 VAL A N 1
ATOM 3621 C CA . VAL A 1 547 ? -42.697 -1.155 57.740 1.00 93.25 547 VAL A CA 1
ATOM 3622 C C . VAL A 1 547 ? -43.430 -2.000 58.784 1.00 93.25 547 VAL A C 1
ATOM 3624 O O . VAL A 1 547 ? -44.413 -1.550 59.387 1.00 93.25 547 VAL A O 1
ATOM 3627 N N . ALA A 1 548 ? -42.974 -3.238 58.977 1.00 93.00 548 ALA A N 1
ATOM 3628 C CA . ALA A 1 548 ? -43.479 -4.121 60.026 1.00 93.00 548 ALA A CA 1
ATOM 3629 C C . ALA A 1 548 ? -43.224 -3.520 61.428 1.00 93.00 548 ALA A C 1
ATOM 3631 O O . ALA A 1 548 ? -42.347 -2.668 61.566 1.00 93.00 548 ALA A O 1
ATOM 3632 N N . PRO A 1 549 ? -43.983 -3.912 62.470 1.00 92.62 549 PRO A N 1
ATOM 3633 C CA . PRO A 1 549 ? -43.689 -3.476 63.833 1.00 92.62 549 PRO A CA 1
ATOM 3634 C C . PRO A 1 549 ? -42.272 -3.900 64.242 1.00 92.62 549 PRO A C 1
ATOM 3636 O O . PRO A 1 549 ? -41.940 -5.078 64.125 1.00 92.62 549 PRO A O 1
ATOM 3639 N N . GLY A 1 550 ? -41.454 -2.961 64.722 1.00 91.81 550 GLY A N 1
ATOM 3640 C CA . GLY A 1 550 ? -40.100 -3.251 65.198 1.00 91.81 550 GLY A CA 1
ATOM 3641 C C . GLY A 1 550 ? -40.110 -4.143 66.442 1.00 91.81 550 GLY A C 1
ATOM 3642 O O . GLY A 1 550 ? -40.940 -3.947 67.333 1.00 91.81 550 GLY A O 1
ATOM 3643 N N . VAL A 1 551 ? -39.203 -5.119 66.495 1.00 91.94 551 VAL A N 1
ATOM 3644 C CA . VAL A 1 551 ? -39.097 -6.108 67.582 1.00 91.94 551 VAL A CA 1
ATOM 3645 C C . VAL A 1 551 ? -37.773 -5.959 68.330 1.00 91.94 551 VAL A C 1
ATOM 3647 O O . VAL A 1 551 ? -37.749 -6.036 69.559 1.00 91.94 551 VAL A O 1
ATOM 3650 N N . LEU A 1 552 ? -36.676 -5.734 67.606 1.00 93.75 552 LEU A N 1
ATOM 3651 C CA . LEU A 1 552 ? -35.342 -5.531 68.163 1.00 93.75 552 LEU A CA 1
ATOM 3652 C C . LEU A 1 552 ? -35.037 -4.038 68.379 1.00 93.75 552 LEU A C 1
ATOM 3654 O O . LEU A 1 552 ? -35.619 -3.186 67.710 1.00 93.75 552 LEU A O 1
ATOM 3658 N N . PRO A 1 553 ? -34.074 -3.692 69.258 1.00 90.38 553 PRO A N 1
ATOM 3659 C CA . PRO A 1 553 ? -33.724 -2.294 69.535 1.00 90.38 553 PRO A CA 1
ATOM 3660 C C . PRO A 1 553 ? -33.242 -1.481 68.322 1.00 90.38 553 PRO A C 1
ATOM 3662 O O . PRO A 1 553 ? -33.293 -0.256 68.364 1.00 90.38 553 PRO A O 1
ATOM 3665 N N . GLY A 1 554 ? -32.744 -2.142 67.272 1.00 87.19 554 GLY A N 1
ATOM 3666 C CA . GLY A 1 554 ? -32.281 -1.499 66.037 1.00 87.19 554 GLY A CA 1
ATOM 3667 C C . GLY A 1 554 ? -33.345 -1.383 64.942 1.00 87.19 554 GLY A C 1
ATOM 3668 O O . GLY A 1 554 ? -33.049 -0.844 63.877 1.00 87.19 554 GLY A O 1
ATOM 3669 N N . ASP A 1 555 ? -34.556 -1.893 65.174 1.00 92.38 555 ASP A N 1
ATOM 3670 C CA . ASP A 1 555 ? -35.619 -1.886 64.173 1.00 92.38 555 ASP A CA 1
ATOM 3671 C C . ASP A 1 555 ? -36.300 -0.514 64.085 1.00 92.38 555 ASP A C 1
ATOM 3673 O O . ASP A 1 555 ? -36.432 0.221 65.067 1.00 92.38 555 ASP A O 1
ATOM 3677 N N . ALA A 1 556 ? -36.802 -0.181 62.896 1.00 91.75 556 ALA A N 1
ATOM 3678 C CA . ALA A 1 556 ? -37.615 1.012 62.709 1.00 91.75 556 ALA A CA 1
ATOM 3679 C C . ALA A 1 556 ? -38.995 0.854 63.374 1.00 91.75 556 ALA A C 1
ATOM 3681 O O . ALA A 1 556 ? -39.655 -0.177 63.246 1.00 91.75 556 ALA A O 1
ATOM 3682 N N . VAL A 1 557 ? -39.462 1.913 64.038 1.00 93.75 557 VAL A N 1
ATOM 3683 C CA . VAL A 1 557 ? -40.805 1.970 64.631 1.00 93.75 557 VAL A CA 1
ATOM 3684 C C . VAL A 1 557 ? -41.816 2.365 63.559 1.00 93.75 557 VAL A C 1
ATOM 3686 O O . VAL A 1 557 ? -41.620 3.347 62.842 1.00 93.75 557 VAL A O 1
ATOM 3689 N N . ASN A 1 558 ? -42.925 1.634 63.460 1.00 93.38 558 ASN A N 1
ATOM 3690 C CA . ASN A 1 558 ? -44.000 1.986 62.535 1.00 93.38 558 ASN A CA 1
ATOM 3691 C C . ASN A 1 558 ? -45.092 2.856 63.191 1.00 93.38 558 ASN A C 1
ATOM 3693 O O . ASN A 1 558 ? -45.145 3.035 64.410 1.00 93.38 558 ASN A O 1
ATOM 3697 N N . LEU A 1 559 ? -46.006 3.400 62.376 1.00 92.94 559 LEU A N 1
ATOM 3698 C CA . LEU A 1 559 ? -47.073 4.280 62.871 1.00 92.94 559 LEU A CA 1
ATOM 3699 C C . LEU A 1 559 ? -48.020 3.574 63.856 1.00 92.94 559 LEU A C 1
ATOM 3701 O O . LEU A 1 559 ? -48.498 4.213 64.788 1.00 92.94 559 LEU A O 1
ATOM 3705 N N . GLY A 1 560 ? -48.263 2.270 63.692 1.00 91.94 560 GLY A N 1
ATOM 3706 C CA . GLY A 1 560 ? -49.116 1.503 64.605 1.00 91.94 560 GLY A CA 1
ATOM 3707 C C . GLY A 1 560 ? -48.541 1.435 66.022 1.00 91.94 560 GLY A C 1
ATOM 3708 O O . GLY A 1 560 ? -49.262 1.656 66.994 1.00 91.94 560 GLY A O 1
ATOM 3709 N N . GLN A 1 561 ? -47.229 1.219 66.144 1.00 92.25 561 GLN A N 1
ATOM 3710 C CA . GLN A 1 561 ? -46.523 1.248 67.428 1.00 92.25 561 GLN A CA 1
ATOM 3711 C C . GLN A 1 561 ? -46.546 2.646 68.061 1.00 92.25 561 GLN A C 1
ATOM 3713 O O . GLN A 1 561 ? -46.825 2.778 69.252 1.00 92.25 561 GLN A O 1
ATOM 3718 N N . LEU A 1 562 ? -46.335 3.708 67.273 1.00 92.69 562 LEU A N 1
ATOM 3719 C CA . LEU A 1 562 ? -46.416 5.083 67.780 1.00 92.69 562 LEU A CA 1
ATOM 3720 C C . LEU A 1 562 ? -47.833 5.439 68.255 1.00 92.69 562 LEU A C 1
ATOM 3722 O O . LEU A 1 562 ? -47.997 6.045 69.311 1.00 92.69 562 LEU A O 1
ATOM 3726 N N . GLN A 1 563 ? -48.863 5.028 67.514 1.00 91.94 563 GLN A N 1
ATOM 3727 C CA . GLN A 1 563 ? -50.262 5.215 67.904 1.00 91.94 563 GLN A CA 1
ATOM 3728 C C . GLN A 1 563 ? -50.603 4.460 69.194 1.00 91.94 563 GLN A C 1
ATOM 3730 O O . GLN A 1 563 ? -51.356 4.971 70.023 1.00 91.94 563 GLN A O 1
ATOM 3735 N N . GLN A 1 564 ? -50.026 3.272 69.403 1.00 91.94 564 GLN A N 1
ATOM 3736 C CA . GLN A 1 564 ? -50.177 2.525 70.651 1.00 91.94 564 GLN A CA 1
ATOM 3737 C C . GLN A 1 564 ? -49.567 3.283 71.837 1.00 91.94 564 GLN A C 1
ATOM 3739 O O . GLN A 1 564 ? -50.225 3.413 72.869 1.00 91.94 564 GLN A O 1
ATOM 3744 N N . VAL A 1 565 ? -48.365 3.846 71.677 1.00 92.00 565 VAL A N 1
ATOM 3745 C CA . VAL A 1 565 ? -47.741 4.704 72.698 1.00 92.00 565 VAL A CA 1
ATOM 3746 C C . VAL A 1 565 ? -48.577 5.962 72.936 1.00 92.00 565 VAL A C 1
ATOM 3748 O O . VAL A 1 565 ? -48.860 6.303 74.080 1.00 92.00 565 VAL A O 1
ATOM 3751 N N . GLN A 1 566 ? -49.047 6.630 71.881 1.00 91.50 566 GLN A N 1
ATOM 3752 C CA . GLN A 1 566 ? -49.885 7.825 72.005 1.00 91.50 566 GLN A CA 1
ATOM 3753 C C . GLN A 1 566 ? -51.183 7.531 72.768 1.00 91.50 566 GLN A C 1
ATOM 3755 O O . GLN A 1 566 ? -51.605 8.329 73.607 1.00 91.50 566 GLN A O 1
ATOM 3760 N N . LYS A 1 567 ? -51.793 6.366 72.526 1.00 90.50 567 LYS A N 1
ATOM 3761 C CA . LYS A 1 567 ? -52.961 5.901 73.275 1.00 90.50 567 LYS A CA 1
ATOM 3762 C C . LYS A 1 567 ? -52.625 5.651 74.745 1.00 90.50 567 LYS A C 1
ATOM 3764 O O . LYS A 1 567 ? -53.352 6.136 75.603 1.00 90.50 567 LYS A O 1
ATOM 3769 N N . GLN A 1 568 ? -51.513 4.973 75.038 1.00 90.88 568 GLN A N 1
ATOM 3770 C CA . GLN A 1 568 ? -51.053 4.755 76.414 1.00 90.88 568 GLN A CA 1
ATOM 3771 C C . GLN A 1 568 ? -50.803 6.079 77.151 1.00 90.88 568 GLN A C 1
ATOM 3773 O O . GLN A 1 568 ? -51.245 6.239 78.284 1.00 90.88 568 GLN A O 1
ATOM 3778 N N . VAL A 1 569 ? -50.164 7.059 76.507 1.00 91.12 569 VAL A N 1
ATOM 3779 C CA . VAL A 1 569 ? -49.947 8.398 77.083 1.00 91.12 569 VAL A CA 1
ATOM 3780 C C . VAL A 1 569 ? -51.276 9.118 77.321 1.00 91.12 569 VAL A C 1
ATOM 3782 O O . VAL A 1 569 ? -51.467 9.721 78.376 1.00 91.12 569 VAL A O 1
ATOM 3785 N N . GLY A 1 570 ? -52.219 9.024 76.379 1.00 88.38 570 GLY A N 1
ATOM 3786 C CA . GLY A 1 570 ? -53.572 9.556 76.550 1.00 88.38 570 GLY A CA 1
ATOM 3787 C C . GLY A 1 570 ? -54.318 8.910 77.721 1.00 88.38 570 GLY A C 1
ATOM 3788 O O . GLY A 1 570 ? -54.979 9.606 78.492 1.00 88.38 570 GLY A O 1
ATOM 3789 N N . ASP A 1 571 ? -54.165 7.599 77.901 1.00 88.00 571 ASP A N 1
ATOM 3790 C CA . ASP A 1 571 ? -54.746 6.853 79.016 1.00 88.00 571 ASP A CA 1
ATOM 3791 C C . ASP A 1 571 ? -54.134 7.271 80.358 1.00 88.00 571 ASP A C 1
ATOM 3793 O O . ASP A 1 571 ? -54.876 7.546 81.302 1.00 88.00 571 ASP A O 1
ATOM 3797 N N . VAL A 1 572 ? -52.809 7.421 80.431 1.00 89.00 572 VAL A N 1
ATOM 3798 C CA . VAL A 1 572 ? -52.112 7.927 81.624 1.00 89.00 572 VAL A CA 1
ATOM 3799 C C . VAL A 1 572 ? -52.559 9.350 81.961 1.00 89.00 572 VAL A C 1
ATOM 3801 O O . VAL A 1 572 ? -52.887 9.628 83.114 1.00 89.00 572 VAL A O 1
ATOM 3804 N N . ALA A 1 573 ? -52.636 10.245 80.971 1.00 87.44 573 ALA A N 1
ATOM 3805 C CA . ALA A 1 573 ? -53.111 11.612 81.175 1.00 87.44 573 ALA A CA 1
ATOM 3806 C C . ALA A 1 573 ? -54.552 11.629 81.705 1.00 87.44 573 ALA A C 1
ATOM 3808 O O . ALA A 1 573 ? -54.862 12.337 82.663 1.00 87.44 573 ALA A O 1
ATOM 3809 N N . ARG A 1 574 ? -55.426 10.793 81.136 1.00 86.50 574 ARG A N 1
ATOM 3810 C CA . ARG A 1 574 ? -56.807 10.627 81.595 1.00 86.50 574 ARG A CA 1
ATOM 3811 C C . ARG A 1 574 ? -56.882 10.151 83.043 1.00 86.50 574 ARG A C 1
ATOM 3813 O O . ARG A 1 574 ? -57.655 10.726 83.809 1.00 86.50 574 ARG A O 1
ATOM 3820 N N . ILE A 1 575 ? -56.105 9.139 83.427 1.00 87.06 575 ILE A N 1
ATOM 3821 C CA . ILE A 1 575 ? -56.081 8.622 84.804 1.00 87.06 575 ILE A CA 1
ATOM 3822 C C . ILE A 1 575 ? -55.557 9.700 85.764 1.00 87.06 575 ILE A C 1
ATOM 3824 O O . ILE A 1 575 ? -56.193 9.979 86.779 1.00 87.06 575 ILE A O 1
ATOM 3828 N N . ALA A 1 576 ? -54.461 10.381 85.421 1.00 88.25 576 ALA A N 1
ATOM 3829 C CA . ALA A 1 576 ? -53.864 11.423 86.256 1.00 88.25 576 ALA A CA 1
ATOM 3830 C C . ALA A 1 576 ? -54.799 12.630 86.474 1.00 88.25 576 ALA A C 1
ATOM 3832 O O . ALA A 1 576 ? -54.975 13.102 87.603 1.00 88.25 576 ALA A O 1
ATOM 3833 N N . TYR A 1 577 ? -55.443 13.120 85.409 1.00 91.25 577 TYR A N 1
ATOM 3834 C CA . TYR A 1 577 ? -56.396 14.228 85.512 1.00 91.25 577 TYR A CA 1
ATOM 3835 C C . TYR A 1 577 ? -57.678 13.822 86.241 1.00 91.25 577 TYR A C 1
ATOM 3837 O O . TYR A 1 577 ? -58.191 14.605 87.041 1.00 91.25 577 TYR A O 1
ATOM 3845 N N . SER A 1 578 ? -58.143 12.584 86.051 1.00 88.94 578 SER A N 1
ATOM 3846 C CA . SER A 1 578 ? -59.247 12.011 86.830 1.00 88.94 578 SER A CA 1
ATOM 3847 C C . SER A 1 578 ? -58.908 11.939 88.322 1.00 88.94 578 SER A C 1
ATOM 3849 O O . SER A 1 578 ? -59.724 12.336 89.149 1.00 88.94 578 SER A O 1
ATOM 3851 N N . GLY A 1 579 ? -57.687 11.517 88.672 1.00 87.94 579 GLY A N 1
ATOM 3852 C CA . GLY A 1 579 ? -57.177 11.512 90.047 1.00 87.94 579 GLY A CA 1
ATOM 3853 C C . GLY A 1 579 ? -57.174 12.900 90.687 1.00 87.94 579 GLY A C 1
ATOM 3854 O O . GLY A 1 579 ? -57.610 13.072 91.824 1.00 87.94 579 GLY A O 1
ATOM 3855 N N . SER A 1 580 ? -56.768 13.915 89.924 1.00 88.75 580 SER A N 1
ATOM 3856 C CA . SER A 1 580 ? -56.773 15.310 90.382 1.00 88.75 580 SER A CA 1
ATOM 3857 C C . SER A 1 580 ? -58.198 15.845 90.577 1.00 88.75 580 SER A C 1
ATOM 3859 O O . SER A 1 580 ? -58.486 16.464 91.600 1.00 88.75 580 SER A O 1
ATOM 3861 N N . ALA A 1 581 ? -59.120 15.570 89.645 1.00 88.12 581 ALA A N 1
ATOM 3862 C CA . ALA A 1 581 ? -60.532 15.940 89.780 1.00 88.12 581 ALA A CA 1
ATOM 3863 C C . ALA A 1 581 ? -61.184 15.275 91.007 1.00 88.12 581 ALA A C 1
ATOM 3865 O O . ALA A 1 581 ? -61.932 15.926 91.734 1.00 88.12 581 ALA A O 1
ATOM 3866 N N . MET A 1 582 ? -60.852 14.009 91.278 1.00 88.62 582 MET A N 1
ATOM 3867 C CA . MET A 1 582 ? -61.279 13.268 92.471 1.00 88.62 582 MET A CA 1
ATOM 3868 C C . MET A 1 582 ? -60.772 13.901 93.770 1.00 88.62 582 MET A C 1
ATOM 3870 O O . MET A 1 582 ? -61.544 14.047 94.718 1.00 88.62 582 MET A O 1
ATOM 3874 N N . ALA A 1 583 ? -59.513 14.340 93.804 1.00 87.31 583 ALA A N 1
ATOM 3875 C CA . ALA A 1 583 ? -58.959 15.055 94.949 1.00 87.31 583 ALA A CA 1
ATOM 3876 C C . ALA A 1 583 ? -59.651 16.412 95.178 1.00 87.31 583 ALA A C 1
ATOM 3878 O O . ALA A 1 583 ? -59.991 16.735 96.316 1.00 87.31 583 ALA A O 1
ATOM 3879 N N . PHE A 1 584 ? -59.933 17.175 94.111 1.00 87.50 584 PHE A N 1
ATOM 3880 C CA . PHE A 1 584 ? -60.721 18.413 94.205 1.00 87.50 584 PHE A CA 1
ATOM 3881 C C . PHE A 1 584 ? -62.153 18.162 94.687 1.00 87.50 584 PHE A C 1
ATOM 3883 O O . PHE A 1 584 ? -62.678 18.941 95.477 1.00 87.50 584 PHE A O 1
ATOM 3890 N N . ALA A 1 585 ? -62.784 17.069 94.250 1.00 88.44 585 ALA A N 1
ATOM 3891 C CA . ALA A 1 585 ? -64.118 16.703 94.714 1.00 88.44 585 ALA A CA 1
ATOM 3892 C C . ALA A 1 585 ? -64.117 16.394 96.218 1.00 88.44 585 ALA A C 1
ATOM 3894 O O . ALA A 1 585 ? -65.014 16.836 96.933 1.00 88.44 585 ALA A O 1
ATOM 3895 N N . MET A 1 586 ? -63.093 15.682 96.705 1.00 85.25 586 MET A N 1
ATOM 3896 C CA . MET A 1 586 ? -62.936 15.351 98.125 1.00 85.25 586 MET A CA 1
ATOM 3897 C C . MET A 1 586 ? -62.637 16.574 98.995 1.00 85.25 586 MET A C 1
ATOM 3899 O O . MET A 1 586 ? -63.165 16.670 100.099 1.00 85.25 586 MET A O 1
ATOM 3903 N N . SER A 1 587 ? -61.809 17.514 98.530 1.00 82.38 587 SER A N 1
ATOM 3904 C CA . SER A 1 587 ? -61.538 18.746 99.283 1.00 82.38 587 SER A CA 1
ATOM 3905 C C . SER A 1 587 ? -62.719 19.719 99.261 1.00 82.38 587 SER A C 1
ATOM 3907 O O . SER A 1 587 ? -62.922 20.458 100.221 1.00 82.38 587 SER A O 1
ATOM 3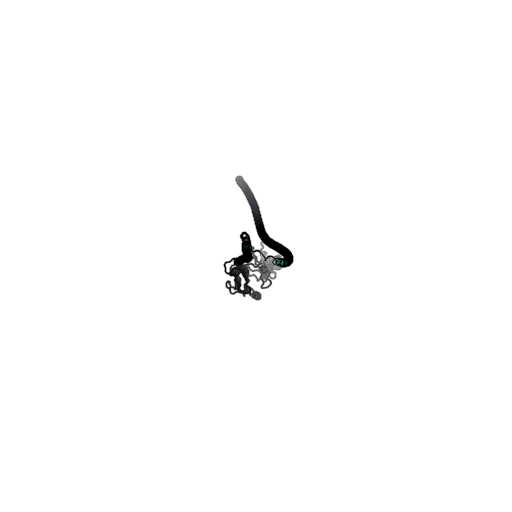909 N N . GLY A 1 588 ? -63.520 19.690 98.194 1.00 78.94 588 GLY A N 1
ATOM 3910 C CA . GLY A 1 588 ? -64.724 20.498 98.030 1.00 78.94 588 GLY A CA 1
ATOM 3911 C C . GLY A 1 588 ? -65.971 19.967 98.744 1.00 78.94 588 GLY A C 1
ATOM 3912 O O . GLY A 1 588 ? -67.031 20.573 98.594 1.00 78.94 588 GLY A O 1
ATOM 3913 N N . THR A 1 589 ? -65.905 18.857 99.497 1.00 82.44 589 THR A N 1
ATOM 3914 C CA . THR A 1 589 ? -67.074 18.370 100.250 1.00 82.44 589 THR A CA 1
ATOM 3915 C C . THR A 1 589 ? -67.414 19.337 101.381 1.00 82.44 589 THR A C 1
ATOM 3917 O O . THR A 1 589 ? -66.637 19.487 102.327 1.00 82.44 589 THR A O 1
ATOM 3920 N N . TYR A 1 590 ? -68.582 19.976 101.310 1.00 75.56 590 TYR A N 1
ATOM 3921 C CA . TYR A 1 590 ? -69.055 20.847 102.383 1.00 75.56 590 TYR A CA 1
ATOM 3922 C C . TYR A 1 590 ? -69.513 19.999 103.572 1.00 75.56 590 TYR A C 1
ATOM 3924 O O . TYR A 1 590 ? -70.449 19.208 103.459 1.00 75.56 590 TYR A O 1
ATOM 3932 N N . LEU A 1 591 ? -68.830 20.154 104.705 1.00 78.81 591 LEU A N 1
ATOM 3933 C CA . LEU A 1 591 ? -69.128 19.451 105.949 1.00 78.81 591 LEU A CA 1
ATOM 3934 C C . LEU A 1 591 ? -69.519 20.498 106.999 1.00 78.81 591 LEU A C 1
ATOM 3936 O O . LEU A 1 591 ? -68.681 21.342 107.335 1.00 78.81 591 LEU A O 1
ATOM 3940 N N . PRO A 1 592 ? -70.761 20.482 107.513 1.00 74.56 592 PRO A N 1
ATOM 3941 C CA . PRO A 1 592 ? -71.161 21.391 108.578 1.00 74.56 592 PRO A CA 1
ATOM 3942 C C . PRO A 1 592 ? -70.337 21.136 109.850 1.00 74.56 592 PRO A C 1
ATOM 3944 O O . PRO A 1 592 ? -69.767 20.060 110.051 1.00 74.56 592 PRO A O 1
ATOM 3947 N N . THR A 1 593 ? -70.254 22.142 110.717 1.00 76.31 593 THR A N 1
ATOM 3948 C CA . THR A 1 593 ? -69.597 22.017 112.023 1.00 76.31 593 THR A CA 1
ATOM 3949 C C . THR A 1 593 ? -70.311 20.970 112.879 1.00 76.31 593 THR A C 1
ATOM 3951 O O . THR A 1 593 ? -71.513 21.084 113.084 1.00 76.31 593 THR A O 1
ATOM 3954 N N . LEU A 1 594 ? -69.563 19.978 113.369 1.00 79.31 594 LEU A N 1
ATOM 3955 C CA . LEU A 1 594 ? -70.066 18.856 114.172 1.00 79.31 594 LEU A CA 1
ATOM 3956 C C . LEU A 1 594 ? -70.002 19.158 115.674 1.00 79.31 594 LEU A C 1
ATOM 3958 O O . LEU A 1 594 ? -68.974 19.646 116.157 1.00 79.31 594 LEU A O 1
ATOM 3962 N N . TYR A 1 595 ? -71.047 18.784 116.406 1.00 82.25 595 TYR A N 1
ATOM 3963 C CA . TYR A 1 595 ? -71.078 18.744 117.870 1.00 82.25 595 TYR A CA 1
ATOM 3964 C C . TYR A 1 595 ? -70.750 17.333 118.409 1.00 82.25 595 TYR A C 1
ATOM 3966 O O . TYR A 1 595 ? -70.727 16.368 117.641 1.00 82.25 595 TYR A O 1
ATOM 3974 N N . PRO A 1 596 ? -70.405 17.185 119.706 1.00 81.94 596 PRO A N 1
ATOM 3975 C CA . PRO A 1 596 ? -69.994 15.895 120.266 1.00 81.94 596 PRO A CA 1
ATOM 3976 C C . PRO A 1 596 ? -71.053 14.797 120.068 1.00 81.94 596 PRO A C 1
ATOM 3978 O O . PRO A 1 596 ? -72.229 15.015 120.348 1.00 81.94 596 PRO A O 1
ATOM 3981 N N . GLY A 1 597 ? -70.625 13.638 119.559 1.00 80.38 597 GLY A N 1
ATOM 3982 C CA . GLY A 1 597 ? -71.487 12.500 119.209 1.00 80.38 597 GLY A CA 1
ATOM 3983 C C . GLY A 1 597 ? -72.127 12.562 117.813 1.00 80.38 597 GLY A C 1
ATOM 3984 O O . GLY A 1 597 ? -72.735 11.584 117.367 1.00 80.38 597 GLY A O 1
ATOM 3985 N N . GLU A 1 598 ? -71.982 13.671 117.078 1.00 87.19 598 GLU A N 1
ATOM 3986 C CA . GLU A 1 598 ? -72.590 13.831 115.754 1.00 87.19 598 GLU A CA 1
ATOM 3987 C C . GLU A 1 598 ? -71.787 13.177 114.620 1.00 87.19 598 GLU A C 1
ATOM 3989 O O . GLU A 1 598 ? -70.559 13.022 114.651 1.00 87.19 598 GLU A O 1
ATOM 3994 N N . LYS A 1 599 ? -72.522 12.826 113.561 1.00 87.31 599 LYS A N 1
ATOM 3995 C CA . LYS A 1 599 ? -72.018 12.243 112.316 1.00 87.31 599 LYS A CA 1
ATOM 3996 C C . LYS A 1 599 ? -72.582 13.037 111.145 1.00 87.31 599 LYS A C 1
ATOM 3998 O O . LYS A 1 599 ? -73.760 13.380 111.148 1.00 87.31 599 LYS A O 1
ATOM 4003 N N . THR A 1 600 ? -71.770 13.297 110.130 1.00 87.44 600 THR A N 1
ATOM 4004 C CA . THR A 1 600 ? -72.195 14.012 108.925 1.00 87.44 600 THR A CA 1
ATOM 4005 C C . THR A 1 600 ? -71.637 13.364 107.667 1.00 87.44 600 THR A C 1
ATOM 4007 O O . THR A 1 600 ? -70.633 12.648 107.702 1.00 87.44 600 THR A O 1
ATOM 4010 N N . ILE A 1 601 ? -72.312 13.629 106.554 1.00 87.62 601 ILE A N 1
ATOM 4011 C CA . ILE A 1 601 ? -71.902 13.241 105.212 1.00 87.62 601 ILE A CA 1
ATOM 4012 C C . ILE A 1 601 ? -71.912 14.505 104.357 1.00 87.62 601 ILE A C 1
ATOM 4014 O O . ILE A 1 601 ? -72.925 15.196 104.276 1.00 87.62 601 ILE A O 1
ATOM 4018 N N . GLY A 1 602 ? -70.785 14.798 103.721 1.00 87.00 602 GLY A N 1
ATOM 4019 C CA . GLY A 1 602 ? -70.635 15.859 102.737 1.00 87.00 602 GLY A CA 1
ATOM 4020 C C . GLY A 1 602 ? -70.545 15.266 101.340 1.00 87.00 602 GLY A C 1
ATOM 4021 O O . GLY A 1 602 ? -69.890 14.244 101.135 1.00 87.00 602 GLY A O 1
ATOM 4022 N N . ILE A 1 603 ? -71.174 15.923 100.374 1.00 89.88 603 ILE A N 1
ATOM 4023 C CA . ILE A 1 603 ? -70.986 15.639 98.953 1.00 89.88 603 ILE A CA 1
ATOM 4024 C C . ILE A 1 603 ? -70.195 16.783 98.323 1.00 89.88 603 ILE A C 1
ATOM 4026 O O . ILE A 1 603 ? -70.381 17.948 98.678 1.00 89.88 603 ILE A O 1
ATOM 4030 N N . GLY A 1 604 ? -69.285 16.455 97.417 1.00 87.62 604 GLY A N 1
ATOM 4031 C CA . GLY A 1 604 ? -68.439 17.420 96.728 1.00 87.62 604 GLY A CA 1
ATOM 4032 C C . GLY A 1 604 ? -68.274 17.033 95.274 1.00 87.62 604 GLY A C 1
ATOM 4033 O O . GLY A 1 604 ? -68.325 15.860 94.907 1.00 87.62 604 GLY A O 1
ATOM 4034 N N . MET A 1 605 ? -68.103 18.040 94.433 1.00 89.50 605 MET A N 1
ATOM 4035 C CA . MET A 1 605 ? -67.879 17.867 93.006 1.00 89.50 605 MET A CA 1
ATOM 4036 C C . MET A 1 605 ? -66.577 18.566 92.645 1.00 89.50 605 MET A C 1
ATOM 4038 O O . MET A 1 605 ? -66.324 19.684 93.085 1.00 89.50 605 MET A O 1
ATOM 4042 N N . GLY A 1 606 ? -65.745 17.898 91.855 1.00 88.44 606 GLY A N 1
ATOM 4043 C CA . GLY A 1 606 ? -64.451 18.405 91.420 1.00 88.44 606 GLY A CA 1
ATOM 4044 C C . GLY A 1 606 ? -64.343 18.311 89.912 1.00 88.44 606 GLY A C 1
ATOM 4045 O O . GLY A 1 606 ? -64.773 17.327 89.316 1.00 88.44 606 GLY A O 1
ATOM 4046 N N . SER A 1 607 ? -63.774 19.333 89.284 1.00 89.25 607 SER A N 1
ATOM 4047 C CA . SER A 1 607 ? -63.507 19.332 87.849 1.00 89.25 607 SER A CA 1
ATOM 4048 C C . SER A 1 607 ? -62.093 19.824 87.586 1.00 89.25 607 SER A C 1
ATOM 4050 O O . SER A 1 607 ? -61.662 20.822 88.161 1.00 89.25 607 SER A O 1
ATOM 4052 N N . TYR A 1 608 ? -61.359 19.122 86.725 1.00 88.69 608 TYR A N 1
ATOM 4053 C CA . TYR A 1 608 ? -60.008 19.494 86.326 1.00 88.69 608 TYR A CA 1
ATOM 4054 C C . TYR A 1 608 ? -59.742 19.096 84.873 1.00 88.69 608 TYR A C 1
ATOM 4056 O O . TYR A 1 608 ? -59.887 17.934 84.501 1.00 88.69 608 TYR A O 1
ATOM 4064 N N . LYS A 1 609 ? -59.357 20.072 84.035 1.00 87.25 609 LYS A N 1
ATOM 4065 C CA . LYS A 1 609 ? -59.008 19.878 82.609 1.00 87.25 609 LYS A CA 1
ATOM 4066 C C . LYS A 1 609 ? -60.037 19.045 81.814 1.00 87.25 609 LYS A C 1
ATOM 4068 O O . LYS A 1 609 ? -59.664 18.249 80.960 1.00 87.25 609 LYS A O 1
ATOM 4073 N N . GLY A 1 610 ? -61.330 19.239 82.087 1.00 85.69 610 GLY A N 1
ATOM 4074 C CA . GLY A 1 610 ? -62.432 18.551 81.396 1.00 85.69 610 GLY A CA 1
ATOM 4075 C C . GLY A 1 610 ? -62.837 17.199 81.996 1.00 85.69 610 GLY A C 1
ATOM 4076 O O . GLY A 1 610 ? -63.791 16.596 81.517 1.00 85.69 610 GLY A O 1
ATOM 4077 N N . TYR A 1 611 ? -62.163 16.742 83.055 1.00 89.44 611 TYR A N 1
ATOM 4078 C CA . TYR A 1 611 ? -62.544 15.556 83.822 1.00 89.44 611 TYR A CA 1
ATOM 4079 C C . TYR A 1 611 ? -63.303 15.977 85.074 1.00 89.44 611 TYR A C 1
ATOM 4081 O O . TYR A 1 611 ? -62.883 16.906 85.761 1.00 89.44 611 TYR A O 1
ATOM 4089 N N . SER A 1 612 ? -64.408 15.301 85.381 1.00 89.25 612 SER A N 1
ATOM 4090 C CA . SER A 1 612 ? -65.232 15.584 86.559 1.00 89.25 612 SER A CA 1
ATOM 4091 C C . SER A 1 612 ? -65.317 14.371 87.476 1.00 89.25 612 SER A C 1
ATOM 4093 O O . SER A 1 612 ? -65.330 13.231 87.015 1.00 89.25 612 SER A O 1
ATOM 4095 N N . ALA A 1 613 ? -65.373 14.631 88.776 1.00 91.25 613 ALA A N 1
ATOM 4096 C CA . ALA A 1 613 ? -65.488 13.632 89.821 1.00 91.25 613 ALA A CA 1
ATOM 4097 C C . ALA A 1 613 ? -66.523 14.057 90.861 1.00 91.25 613 ALA A C 1
ATOM 4099 O O . ALA A 1 613 ? -66.738 15.250 91.094 1.00 91.25 613 ALA A O 1
ATOM 4100 N N . VAL A 1 614 ? -67.109 13.070 91.527 1.00 90.06 614 VAL A N 1
ATOM 4101 C CA . VAL A 1 614 ? -67.977 13.260 92.690 1.00 90.06 614 VAL A CA 1
ATOM 4102 C C . VAL A 1 614 ? -67.325 12.581 93.884 1.00 90.06 614 VAL A C 1
ATOM 4104 O O . VAL A 1 614 ? -66.755 11.500 93.747 1.00 90.06 614 VAL A O 1
ATOM 4107 N N . ALA A 1 615 ? -67.401 13.215 95.048 1.00 90.81 615 ALA A N 1
ATOM 4108 C CA . ALA A 1 615 ? -66.922 12.678 96.308 1.00 90.81 615 ALA A CA 1
ATOM 4109 C C . ALA A 1 615 ? -68.014 12.692 97.376 1.00 90.81 615 ALA A C 1
ATOM 4111 O O . ALA A 1 615 ? -68.835 13.604 97.432 1.00 90.81 615 ALA A O 1
ATOM 4112 N N . LEU A 1 616 ? -67.977 11.683 98.237 1.00 90.06 616 LEU A N 1
ATOM 4113 C CA . LEU A 1 616 ? -68.798 11.509 99.422 1.00 90.06 616 LEU A CA 1
ATOM 4114 C C . LEU A 1 616 ? -67.856 11.349 100.609 1.00 90.06 616 LEU A C 1
ATOM 4116 O O . LEU A 1 616 ? -67.103 10.380 100.669 1.00 90.06 616 LEU A O 1
ATOM 4120 N N . THR A 1 617 ? -67.905 12.284 101.550 1.00 88.56 617 THR A N 1
ATOM 4121 C CA . THR A 1 617 ? -67.054 12.283 102.740 1.00 88.56 617 THR A CA 1
ATOM 4122 C C . THR A 1 617 ? -67.913 12.124 103.977 1.00 88.56 617 THR A C 1
ATOM 4124 O O . THR A 1 617 ? -68.756 12.964 104.266 1.00 88.56 617 THR A O 1
ATOM 4127 N N . PHE A 1 618 ? -67.679 11.065 104.736 1.00 89.44 618 PHE A N 1
ATOM 4128 C CA . PHE A 1 618 ? -68.238 10.867 106.061 1.00 89.44 618 PHE A CA 1
ATOM 4129 C C . PHE A 1 618 ? -67.281 11.421 107.120 1.00 89.44 618 PHE A C 1
ATOM 4131 O O . PHE A 1 618 ? -66.070 11.203 107.046 1.00 89.44 618 PHE A O 1
ATOM 4138 N N . LYS A 1 619 ? -67.816 12.089 108.141 1.00 88.19 619 LYS A N 1
ATOM 4139 C CA . LYS A 1 619 ? -67.049 12.528 109.309 1.00 88.19 619 LYS A CA 1
ATOM 4140 C C . LYS A 1 619 ? -67.874 12.372 110.582 1.00 88.19 619 LYS A C 1
ATOM 4142 O O . LYS A 1 619 ? -69.056 12.698 110.598 1.00 88.19 619 LYS A O 1
ATOM 4147 N N . ALA A 1 620 ? -67.242 11.910 111.650 1.00 86.38 620 ALA A N 1
ATOM 4148 C CA . ALA A 1 620 ? -67.831 11.762 112.971 1.00 86.38 620 ALA A CA 1
ATOM 4149 C C . ALA A 1 620 ? -66.942 12.400 114.039 1.00 86.38 620 ALA A C 1
ATOM 4151 O O . ALA A 1 620 ? -65.714 12.444 113.900 1.00 86.38 620 ALA A O 1
ATOM 4152 N N . LEU A 1 621 ? -67.570 12.878 115.111 1.00 86.69 621 LEU A N 1
ATOM 4153 C CA . LEU A 1 621 ? -66.906 13.414 116.292 1.00 86.69 621 LEU A CA 1
ATOM 4154 C C . LEU A 1 621 ? -67.287 12.569 117.516 1.00 86.69 621 LEU A C 1
ATOM 4156 O O . LEU A 1 621 ? -68.455 12.265 117.723 1.00 86.69 621 LEU A O 1
ATOM 4160 N N . SER A 1 622 ? -66.291 12.177 118.309 1.00 85.62 622 SER A N 1
ATOM 4161 C CA . SER A 1 622 ? -66.438 11.453 119.577 1.00 85.62 622 SER A CA 1
ATOM 4162 C C . SER A 1 622 ? -67.362 12.201 120.544 1.00 85.62 622 SER A C 1
ATOM 4164 O O . SER A 1 622 ? -67.441 13.431 120.502 1.00 85.62 622 SER A O 1
ATOM 4166 N N . ASP A 1 623 ? -68.021 11.467 121.440 1.00 84.38 623 ASP A N 1
ATOM 4167 C CA . ASP A 1 623 ? -68.984 11.998 122.417 1.00 84.38 623 ASP A CA 1
ATOM 4168 C C . ASP A 1 623 ? -68.363 13.029 123.378 1.00 84.38 623 ASP A C 1
ATOM 4170 O O . ASP A 1 623 ? -69.055 13.886 123.919 1.00 84.38 623 ASP A O 1
ATOM 4174 N N . ASP A 1 624 ? -67.040 12.993 123.562 1.00 81.69 624 ASP A N 1
ATOM 4175 C CA . ASP A 1 624 ? -66.281 13.968 124.355 1.00 81.69 624 ASP A CA 1
ATOM 4176 C C . ASP A 1 624 ? -65.780 15.180 123.543 1.00 81.69 624 ASP A C 1
ATOM 4178 O O . ASP A 1 624 ? -65.129 16.079 124.081 1.00 81.69 624 ASP A O 1
ATOM 4182 N N . GLY A 1 625 ? -66.044 15.200 122.234 1.00 81.50 625 GLY A N 1
ATOM 4183 C CA . GLY A 1 625 ? -65.634 16.250 121.307 1.00 81.50 625 GLY A CA 1
ATOM 4184 C C . GLY A 1 625 ? -64.133 16.298 120.998 1.00 81.50 625 GLY A C 1
ATOM 4185 O O . GLY A 1 625 ? -63.697 17.215 120.298 1.00 81.50 625 GLY A O 1
ATOM 4186 N N . LYS A 1 626 ? -63.321 15.358 121.507 1.00 82.19 626 LYS A N 1
ATOM 4187 C CA . LYS A 1 626 ? -61.854 15.421 121.378 1.00 82.19 626 LYS A CA 1
ATOM 4188 C C . LYS A 1 626 ? -61.331 14.710 120.141 1.00 82.19 626 LYS A C 1
ATOM 4190 O O . LYS A 1 626 ? -60.376 15.190 119.536 1.00 82.19 626 LYS A O 1
ATOM 4195 N N . ILE A 1 627 ? -61.926 13.583 119.755 1.00 82.88 627 ILE A N 1
ATOM 4196 C CA . ILE A 1 627 ? -61.489 12.786 118.598 1.00 82.88 627 ILE A CA 1
ATOM 4197 C C . ILE A 1 627 ? -62.486 12.952 117.456 1.00 82.88 627 ILE A C 1
ATOM 4199 O O . ILE A 1 627 ? -63.665 12.674 117.623 1.00 82.88 627 ILE A O 1
ATOM 4203 N N . SER A 1 628 ? -62.009 13.344 116.280 1.00 86.31 628 SER A N 1
ATOM 4204 C CA . SER A 1 628 ? -62.765 13.298 115.028 1.00 86.31 628 SER A CA 1
ATOM 4205 C C . SER A 1 628 ? -62.154 12.273 114.089 1.00 86.31 628 SER A C 1
ATOM 4207 O O . SER A 1 628 ? -60.935 12.153 114.013 1.00 86.31 628 SER A O 1
ATOM 4209 N N . TRP A 1 629 ? -62.979 11.556 113.346 1.00 86.25 629 TRP A N 1
ATOM 4210 C CA . TRP A 1 629 ? -62.517 10.654 112.298 1.00 86.25 629 TRP A CA 1
ATOM 4211 C C . TRP A 1 629 ? -63.419 10.783 111.082 1.00 86.25 629 TRP A C 1
ATOM 4213 O O . TRP A 1 629 ? -64.587 11.150 111.190 1.00 86.25 629 TRP A O 1
ATOM 4223 N N . GLY A 1 630 ? -62.869 10.532 109.905 1.00 88.06 630 GLY A N 1
ATOM 4224 C CA . GLY A 1 630 ? -63.615 10.612 108.665 1.00 88.06 630 GLY A CA 1
ATOM 4225 C C . GLY A 1 630 ? -63.013 9.739 107.587 1.00 88.06 630 GLY A C 1
ATOM 4226 O O . GLY A 1 630 ? -61.833 9.395 107.629 1.00 88.06 630 GLY A O 1
ATOM 4227 N N . ALA A 1 631 ? -63.852 9.384 106.630 1.00 89.19 631 ALA A N 1
ATOM 4228 C CA . ALA A 1 631 ? -63.465 8.655 105.442 1.00 89.19 631 ALA A CA 1
ATOM 4229 C C . ALA A 1 631 ? -64.222 9.218 104.246 1.00 89.19 631 ALA A C 1
ATOM 4231 O O . ALA A 1 631 ? -65.402 9.545 104.355 1.00 89.19 631 ALA A O 1
ATOM 4232 N N . GLY A 1 632 ? -63.545 9.342 103.115 1.00 88.44 632 GLY A N 1
ATOM 4233 C CA . GLY A 1 632 ? -64.117 9.810 101.868 1.00 88.44 632 GLY A CA 1
ATOM 4234 C C . GLY A 1 632 ? -63.935 8.791 100.760 1.00 88.44 632 GLY A C 1
ATOM 4235 O O . GLY A 1 632 ? -62.920 8.103 100.680 1.00 88.44 632 GLY A O 1
ATOM 4236 N N . LEU A 1 633 ? -64.931 8.718 99.890 1.00 90.88 633 LEU A N 1
ATOM 4237 C CA . LEU A 1 633 ? -64.896 8.011 98.620 1.00 90.88 633 LEU A CA 1
ATOM 4238 C C . LEU A 1 633 ? -65.066 9.049 97.516 1.00 90.88 633 LEU A C 1
ATOM 4240 O O . LEU A 1 633 ? -65.927 9.916 97.618 1.00 90.88 633 LEU A O 1
ATOM 4244 N N . SER A 1 634 ? -64.290 8.961 96.446 1.00 91.44 634 SER A N 1
ATOM 4245 C CA . SER A 1 634 ? -64.512 9.753 95.242 1.00 91.44 634 SER A CA 1
ATOM 4246 C C . SER A 1 634 ? -64.403 8.897 94.000 1.00 91.44 634 SER A C 1
ATOM 4248 O O . SER A 1 634 ? -63.740 7.863 93.994 1.00 91.44 634 SER A O 1
ATOM 4250 N N . SER A 1 635 ? -65.118 9.290 92.952 1.00 90.12 635 SER A N 1
ATOM 4251 C CA . SER A 1 635 ? -65.122 8.566 91.691 1.00 90.12 635 SER A CA 1
ATOM 4252 C C . SER A 1 635 ? -65.398 9.487 90.509 1.00 90.12 635 SER A C 1
ATOM 4254 O O . SER A 1 635 ? -66.145 10.462 90.614 1.00 90.12 635 SER A O 1
ATOM 4256 N N . THR A 1 636 ? -64.810 9.144 89.364 1.00 87.62 636 THR A N 1
ATOM 4257 C CA . THR A 1 636 ? -65.137 9.705 88.041 1.00 87.62 636 THR A CA 1
ATOM 4258 C C . THR A 1 636 ? -66.095 8.818 87.236 1.00 87.62 636 THR A C 1
ATOM 4260 O O . THR A 1 636 ? -66.359 9.093 86.068 1.00 87.62 636 THR A O 1
ATOM 4263 N N . GLY A 1 637 ? -66.582 7.715 87.820 1.00 83.88 637 GLY A N 1
ATOM 4264 C CA . GLY A 1 637 ? -67.405 6.693 87.161 1.00 83.88 637 GLY A CA 1
ATOM 4265 C C . GLY A 1 637 ? -66.615 5.564 86.484 1.00 83.88 637 GLY A C 1
ATOM 4266 O O . GLY A 1 637 ? -67.194 4.528 86.172 1.00 83.88 637 GLY A O 1
ATOM 4267 N N . LYS A 1 638 ? -65.302 5.733 86.277 1.00 81.31 638 LYS A N 1
ATOM 4268 C CA . LYS A 1 638 ? -64.391 4.668 85.804 1.00 81.31 638 LYS A CA 1
ATOM 4269 C C . LYS A 1 638 ? -63.283 4.363 86.803 1.00 81.31 638 LYS A C 1
ATOM 4271 O O . LYS A 1 638 ? -62.981 3.200 87.025 1.00 81.31 638 LYS A O 1
ATOM 4276 N N . GLU A 1 639 ? -62.734 5.404 87.419 1.00 86.12 639 GLU A N 1
ATOM 4277 C CA . GLU A 1 639 ? -61.751 5.294 88.495 1.00 86.12 639 GLU A CA 1
ATOM 4278 C C . GLU A 1 639 ? -62.399 5.676 89.830 1.00 86.12 639 GLU A C 1
ATOM 4280 O O . GLU A 1 639 ? -63.391 6.419 89.866 1.00 86.12 639 GLU A O 1
ATOM 4285 N N . TRP A 1 640 ? -61.846 5.175 90.930 1.00 87.69 640 TRP A N 1
ATOM 4286 C CA . TRP A 1 640 ? -62.294 5.486 92.285 1.00 87.69 640 TRP A CA 1
ATOM 4287 C C . TRP A 1 640 ? -61.099 5.668 93.220 1.00 87.69 640 TRP A C 1
ATOM 4289 O O . TRP A 1 640 ? -60.037 5.081 93.025 1.00 87.69 640 TRP A O 1
ATOM 4299 N N . GLY A 1 641 ? -61.274 6.504 94.236 1.00 87.25 641 GLY A N 1
ATOM 4300 C CA . GLY A 1 641 ? -60.285 6.773 95.267 1.00 87.25 641 GLY A CA 1
ATOM 4301 C C . GLY A 1 641 ? -60.939 6.807 96.638 1.00 87.25 641 GLY A C 1
ATOM 4302 O O . GLY A 1 641 ? -62.108 7.166 96.776 1.00 87.25 641 GLY A O 1
ATOM 4303 N N . VAL A 1 642 ? -60.178 6.435 97.661 1.00 89.25 642 VAL A N 1
ATOM 4304 C CA . VAL A 1 642 ? -60.611 6.490 99.059 1.00 89.25 642 VAL A CA 1
ATOM 4305 C C . VAL A 1 642 ? -59.595 7.258 99.888 1.00 89.25 642 VAL A C 1
ATOM 4307 O O . VAL A 1 642 ? -58.393 7.182 99.636 1.00 89.25 642 VAL A O 1
ATOM 4310 N N . ASN A 1 643 ? -60.067 7.979 100.897 1.00 86.62 643 ASN A N 1
ATOM 4311 C CA . ASN A 1 643 ? -59.220 8.529 101.942 1.00 86.62 643 ASN A CA 1
ATOM 4312 C C . ASN A 1 643 ? -59.832 8.254 103.317 1.00 86.62 643 ASN A C 1
ATOM 4314 O O . ASN A 1 643 ? -61.035 8.047 103.458 1.00 86.62 643 ASN A O 1
ATOM 4318 N N . ALA A 1 644 ? -58.991 8.243 104.342 1.00 86.69 644 ALA A N 1
ATOM 4319 C CA . ALA A 1 644 ? -59.418 8.194 105.729 1.00 86.69 644 ALA A CA 1
ATOM 4320 C C . ALA A 1 644 ? -58.467 9.047 106.563 1.00 86.69 644 ALA A C 1
ATOM 4322 O O . ALA A 1 644 ? -57.276 9.137 106.267 1.00 86.69 644 ALA A O 1
ATOM 4323 N N . GLY A 1 645 ? -58.998 9.692 107.592 1.00 86.06 645 GLY A N 1
ATOM 4324 C CA . GLY A 1 645 ? -58.234 10.568 108.462 1.00 86.06 645 GLY A CA 1
ATOM 4325 C C . GLY A 1 645 ? -58.814 10.599 109.864 1.00 86.06 645 GLY A C 1
ATOM 4326 O O . GLY A 1 645 ? -60.020 10.469 110.064 1.00 86.06 645 GLY A O 1
ATOM 4327 N N . ILE A 1 646 ? -57.937 10.798 110.839 1.00 87.50 646 ILE A N 1
ATOM 4328 C CA . ILE A 1 646 ? -58.280 10.991 112.243 1.00 87.50 646 ILE A CA 1
ATOM 4329 C C . ILE A 1 646 ? -57.640 12.297 112.708 1.00 87.50 646 ILE A C 1
ATOM 4331 O O . ILE A 1 646 ? -56.504 12.606 112.359 1.00 87.50 646 ILE A O 1
ATOM 4335 N N . GLY A 1 647 ? -58.384 13.092 113.461 1.00 82.19 647 GLY A N 1
ATOM 4336 C CA . GLY A 1 647 ? -57.926 14.345 114.039 1.00 82.19 647 GLY A CA 1
ATOM 4337 C C . GLY A 1 647 ? -58.232 14.351 115.523 1.00 82.19 647 GLY A C 1
ATOM 4338 O O . GLY A 1 647 ? -59.351 14.034 115.921 1.00 82.19 647 GLY A O 1
ATOM 4339 N N . TRP A 1 648 ? -57.257 14.727 116.340 1.00 85.38 648 TRP A N 1
ATOM 4340 C CA . TRP A 1 648 ? -57.406 14.800 117.787 1.00 85.38 648 TRP A CA 1
ATOM 4341 C C . TRP A 1 648 ? -57.166 16.229 118.263 1.00 85.38 648 TRP A C 1
ATOM 4343 O O . TRP A 1 648 ? -56.244 16.894 117.795 1.00 85.38 648 TRP A O 1
ATOM 4353 N N . LYS A 1 649 ? -58.020 16.711 119.166 1.00 78.06 649 LYS A N 1
ATOM 4354 C CA . LYS A 1 649 ? -57.980 18.066 119.712 1.00 78.06 649 LYS A CA 1
ATOM 4355 C C . LYS A 1 649 ? -57.753 18.007 121.219 1.00 78.06 649 LYS A C 1
ATOM 4357 O O . LYS A 1 649 ? -58.525 17.386 121.948 1.00 78.06 649 LYS A O 1
ATOM 4362 N N . TRP A 1 650 ? -56.726 18.710 121.682 1.00 80.69 650 TRP A N 1
ATOM 4363 C CA . TRP A 1 650 ? -56.436 18.944 123.096 1.00 80.69 650 TRP A CA 1
ATOM 4364 C C . TRP A 1 650 ? -56.466 20.451 123.399 1.00 80.69 650 TRP A C 1
ATOM 4366 O O . TRP A 1 650 ? -56.519 21.268 122.477 1.00 80.69 650 TRP A O 1
ATOM 4376 N N . LYS A 1 651 ? -56.531 20.807 124.685 1.00 64.19 651 LYS A N 1
ATOM 4377 C CA . LYS A 1 651 ? -56.510 22.196 125.164 1.00 64.19 651 LYS A CA 1
ATOM 4378 C C . LYS A 1 651 ? -55.140 22.553 125.707 1.00 64.19 651 LYS A C 1
ATOM 4380 O O . LYS A 1 651 ? -54.502 21.632 126.264 1.00 64.19 651 LYS A O 1
#

Foldseek 3Di:
DVVVVVVVVVVVVVVVVVVVVVVVVVVVVVVVVVVVVVVVVVVVVVVVVVVVVVVVVVVVVVVVVVVVVVVVVVVVVVVVVVVVVVVVVVVVVVVVVVVVVVCVVVVVVVVVVVVVVVVVVVVVVVVVVVVVVVVVVVVVVVVVVVVVVVVVVVVVVVVVVVCVVVVVVVVVVVVVVVVVVVVVVVVVVVVVVVVVVPVVPPVPDDPDDDDDDDPPPPPPPVVVVVVVVVVVVVVVVVVVVVVVVVVVVVVVVVVVVVVVVVVVVVVVVVVVVVVVVVVVVVVVVVVVVVVVVVVVVVVVVVVCCVQANDVPAGEDDPADDFACQADCEATAYHCWYQNAHCEYAYEHNFYQNYHCEYTAYANFYGHDHVEYTDADCGYTHCDYAHAHVGDAYAHEHAAYHLGAQECPPPGPANPEHHGYTHEDNFHENHHVEYAHYHVWYQNAAFQDFDDDDPPDDPVRSVLSRVLGGPGTYHTDFDVVVPTDDDDPPQDDDDGSNGDHDPVNVVVVVVVVVVVDFAADADPVRHGDPPDTAADDPVGDHDDDPPQDDDDDPPGDHDPVNVVVVVVVVVVVVLVVQLVVQQVQQVVQFDDDDDDAFDKDKTKGWGHGPHQIKIKIKIKGAHNVRFKIKIKMWMGSPPDIDIDIDIDGDDD

Secondary structure (DSSP, 8-state):
-HHHHHHHHHHHHHHHHHHHHHHHHHHHHHHHHHHHHHHHHHHHHHHHHHHHHHHHHHHHHHHHHHHHHHHHHHHHHHHHHHHHHHHHHHHHHHHHHHHHHHHHHHHHHHHHHHHHHHHHHHHHHHHHHHHHHHHHHHHHHHHHHHHHHHHHHHHHHHHHHHHHHHHHHHHHHHHHHHHHHHHHHHHHHHHHHHHHHHTTSSTTS---------TTSTTSSHHHHHHHHHHHHHHHHHHHHHHHHHHHHHHHHHHHHHHHHHHHHHHHHHHHHHHHHHHHHHHHHHHHHHHHHHHHHHHHHHHHHHHH-BTTB-----SPPPEE-STT-EEESTT-EE-STT-EEESTT-EE-STT-EEESTT-EE-STT-EEESTT-EEESSEEESTT-EEETT-EEESTT-B-S-STTSSSSS--S-EEESTT-EE-STT-EEESTT-EE-PPTTPPPP--TT--HHHHHHHHHT--SSPPEESSBGGGTB-----S-PPP-STTSPPPHHHHHHHHHHHHHHS--EEEPTTS-EEEEEE--SBTTTBPPPP-S-PPP-STTSPPPHHHHHHHHHHHHHHHHHHHHHHHHHHHHHT---PPPPTT-EEEEEEEEEETTEEEEEEEEEEE-TTSSEEEEEEEEE-SS-EEEEEEEEE---

Sequence (651 aa):
MSSLSTSTSSGLSTATSNIDSLSTGLSTTNSNVDSLSTSTSSGLSTATSSIDSLSTGLSTTNSNVSSLSTSFSSGLSTAYSGIFSLSTGLSTTNSNLGSLSSSTSTGLSTANSSIGSLSTGLSTANSGINSLSTGLSTTNSNVGSLSSGLSTTNSNLNSLSTSTSSGLSTVTSSVNSLSSSVSTGLSTSASRIDSLSTGLSTVGSSVDSLSTGLSTTNSAVGSLSTGLSTTNSNVSSLSTGLSTTNSTVNSLSTGLSTTNSNLDSLSTSVGGAASGIASLSTSTSTGLSTATSSISSLSTTVNTINDKGTKYFHANSTNTDSKASGAEAVAIGPRSEASGANSFAAGNGARATADGAVAVGFGAQATGTNAIAIGTGALATGSQAIGANSRAGGGGVALGDGADAGGTPLSKAQNIAQGTAIGFGAVVQQTGGVALGANSVASRAAGVAGYVPGSANAQQEAAIKATTSTQAAVSVGDAANNQFRQITGVAAGSADSDATNVAQLKAVSAAAKASSVQYATNPDGSVNYNQITLGTETSGPTRISNVAPGVLPGDAVNLGQLQQVQKQVGDVARIAYSGSAMAFAMSGTYLPTLYPGEKTIGIGMGSYKGYSAVALTFKALSDDGKISWGAGLSSTGKEWGVNAGIGWKWK

Solvent-accessible surface area (backbone atoms only — not comparable to full-atom values): 33394 Å² total; per-residue (Å²): 115,72,70,59,53,51,51,52,50,53,51,47,49,50,50,50,51,51,50,52,51,48,50,51,52,48,50,52,50,49,52,50,51,52,51,49,50,52,50,50,52,52,51,50,50,50,51,50,54,50,50,52,52,48,50,52,52,48,51,50,50,53,50,50,52,49,54,48,52,53,51,51,51,51,50,49,51,51,49,51,52,49,51,51,51,47,51,52,50,49,51,49,49,53,50,52,50,52,48,50,51,51,52,49,52,52,50,50,50,50,51,51,52,49,51,50,50,49,51,51,49,50,52,50,51,51,51,49,51,50,52,49,50,52,51,50,49,49,50,51,50,50,52,50,50,50,52,50,52,50,48,51,51,51,52,50,51,52,48,50,51,50,50,50,52,50,48,52,49,48,52,53,50,49,52,51,50,47,53,52,48,54,54,51,53,54,52,55,52,54,52,54,57,57,51,60,67,56,67,76,71,65,88,81,69,81,94,79,76,77,91,79,89,77,94,83,70,84,75,70,65,64,63,54,54,59,54,54,53,51,52,50,52,50,52,53,50,50,50,52,52,52,50,53,52,52,50,51,52,49,52,50,52,51,52,51,51,52,53,49,54,51,49,52,52,49,50,51,51,52,52,50,52,54,49,51,51,51,51,50,52,50,54,50,52,52,51,50,52,52,51,51,52,54,51,53,52,49,49,53,52,52,50,42,40,75,67,52,33,54,94,97,44,69,61,94,76,90,63,59,68,45,38,52,72,15,58,82,27,41,36,38,43,38,50,3,29,0,51,7,40,55,4,34,4,34,24,48,43,1,28,0,56,15,42,48,2,32,4,33,26,46,45,1,29,1,62,16,56,60,2,33,2,33,23,42,46,2,32,5,38,29,13,32,4,35,23,41,47,2,23,3,0,50,59,4,34,5,39,26,42,45,0,24,4,6,24,28,98,86,30,96,25,47,93,24,33,42,4,32,3,36,21,44,44,1,29,12,62,23,49,48,3,29,3,42,39,64,52,2,41,6,67,48,51,46,69,50,70,63,92,73,63,93,84,56,51,75,69,55,46,48,55,46,57,73,62,36,35,85,49,16,33,78,19,60,22,23,75,95,75,75,37,80,62,86,85,77,92,63,60,80,49,85,55,98,82,44,63,78,27,73,68,59,56,49,50,50,52,51,51,52,55,73,75,42,96,51,58,39,67,43,98,87,70,47,80,33,87,90,40,71,76,65,59,44,98,88,75,41,80,61,86,85,73,92,62,62,78,49,85,57,99,86,46,62,80,25,70,69,59,52,51,52,50,53,48,51,54,52,50,51,51,50,52,54,37,40,52,51,4,21,51,42,1,55,71,51,31,60,66,79,90,78,54,57,59,34,72,52,75,13,62,15,64,12,71,34,99,90,30,57,14,43,13,45,34,38,40,37,31,36,72,84,57,34,45,34,40,34,39,33,42,22,29,56,87,84,55,75,50,75,50,73,52,74,48,78,59,84,133